Protein AF-0000000075741690 (afdb_homodimer)

Secondary structure (DSSP, 8-state):
----TTSPPPPHHHHHHHHHH--EEEEEEEETTEEEEEEEEEEEEE-GGG--HHHHHHTSS-STT-EEEEEEETT-HHHHHHTT-EEEEEEEEEEEEEE-HHHHT-SS---EEEEEEEEEEEEEEE---HHHHHHHHHHHHHHHHHHH-SS---GGGHHHHHHHGGGEEEEEEEEEEEEEEEESSTTS-HHHHHHHHHHHHTSS-HHHHHHHHHHHHHTSPP--/----TTSPPPPHHHHHHHHHH--EEEEEEEETTEEEEEEEEEEEEE-GGG--HHHHHHTSS-STT-EEEEEEETT-HHHHHHTT-EEEEEEEEEEEEEE-HHHHT-SS---EEEEEEEEEEEEEEE---HHHHHHHHHHHHHHHHHHH-SS---GGGHHHHHHHGGGEEEEEEEEEEEEEEEESSTTS-HHHHHHHHHHHHTSS-HHHHHHHHHHHHHTS----

Nearest PDB structures (foldseek):
  2ol5-assembly1_A  TM=8.969E-01  e=1.490E-17  Geobacillus stearothermophilus
  2ol5-assembly1_B  TM=8.765E-01  e=8.300E-16  Geobacillus stearothermophilus
  2fur-assembly1_B  TM=7.496E-01  e=6.141E-08  Thermoplasma acidophilum
  3fkh-assembly3_F  TM=7.101E-01  e=4.313E-03  Corynebacterium glutamicum ATCC 13032
  8g8v-assembly1_A  TM=1.474E-01  e=1.077E+00  Burkholderia pseudomallei

Foldseek 3Di:
DDDDPPQDDDQQLVVLVLCLVFQQKWKWDDDPPDIDIDGWGKHFDAFAPRHHPVCCRVVVGDNANTKIKIKDFCPPPVLVVCQVKDKIKIKGWAFKDKDDCVLQVDPPDDIDMFTKMKIFIFIKHWDPDLVVLLVVVVVSVVSCCVVPNDPDDCVVCSVVSSVCSVRMTMMMTRTHDMDIDGRQVLVDDPVSSLSQLVVLCPDPDPSSVVSSVVSCVRRPDDDD/DDDDPPQDDDQQLVVLVLCLVFQQKWKWDDDPPDIDIDGWGKHFDAFAPRHHPVCCRVVVGDNANTKIKIKDFCPPPVLVVCQVKDKIKIKGWAFKDKDDCVLQVDPPDDIDMFTKMKIFIFIKHWDPDLVVLLVVVVVSVVSCCVVPNDPDDCVVCSVVSSVCSVRMTMMMTRTHDMDIDGRQVLVDDPVSSVSQLVVLCPDPDPSSVVNSVVSCVRRDPDDD

Structure (mmCIF, N/CA/C/O backbone):
data_AF-0000000075741690-model_v1
#
loop_
_entity.id
_entity.type
_entity.pdbx_description
1 polymer 'Transcriptional regulatory protein'
#
loop_
_atom_site.group_PDB
_atom_site.id
_atom_site.type_symbol
_atom_site.label_atom_id
_atom_site.label_alt_id
_atom_site.label_comp_id
_atom_site.label_asym_id
_atom_site.label_entity_id
_atom_site.label_seq_id
_atom_site.pdbx_PDB_ins_code
_atom_site.Cartn_x
_atom_site.Cartn_y
_atom_site.Cartn_z
_atom_site.occupancy
_atom_site.B_iso_or_equiv
_atom_site.auth_seq_id
_atom_site.auth_comp_id
_atom_site.auth_asym_id
_atom_site.auth_atom_id
_atom_site.pdbx_PDB_model_num
ATOM 1 N N . MET A 1 1 ? 11.484 -6.137 4.766 1 79.94 1 MET A N 1
ATOM 2 C CA . MET A 1 1 ? 11.758 -5.996 3.34 1 79.94 1 MET A CA 1
ATOM 3 C C . MET A 1 1 ? 13.148 -6.52 3.002 1 79.94 1 MET A C 1
ATOM 5 O O . MET A 1 1 ? 14.07 -6.406 3.811 1 79.94 1 MET A O 1
ATOM 9 N N . TYR A 1 2 ? 13.25 -7.293 1.967 1 75.88 2 TYR A N 1
ATOM 10 C CA . TYR A 1 2 ? 14.531 -7.84 1.535 1 75.88 2 TYR A CA 1
ATOM 11 C C . TYR A 1 2 ? 15.234 -6.883 0.577 1 75.88 2 TYR A C 1
ATOM 13 O O . TYR A 1 2 ? 14.781 -6.68 -0.55 1 75.88 2 TYR A O 1
ATOM 21 N N . GLU A 1 3 ? 16.25 -6.219 1.175 1 68.69 3 GLU A N 1
ATOM 22 C CA . GLU A 1 3 ? 17.047 -5.348 0.32 1 68.69 3 GLU A CA 1
ATOM 23 C C . GLU A 1 3 ? 18.156 -6.133 -0.375 1 68.69 3 GLU A C 1
ATOM 25 O O . GLU A 1 3 ? 19.031 -6.703 0.284 1 68.69 3 GLU A O 1
ATOM 30 N N . ARG A 1 4 ? 18.016 -6.383 -1.652 1 64.5 4 ARG A N 1
ATOM 31 C CA . ARG A 1 4 ? 19 -7.164 -2.396 1 64.5 4 ARG A CA 1
ATOM 32 C C . ARG A 1 4 ? 20.312 -6.402 -2.523 1 64.5 4 ARG A C 1
ATOM 34 O O . ARG A 1 4 ? 20.312 -5.184 -2.705 1 64.5 4 ARG A O 1
ATOM 41 N N . PRO A 1 5 ? 21.312 -7.215 -2.381 1 63.66 5 PRO A N 1
ATOM 42 C CA . PRO A 1 5 ? 22.609 -6.59 -2.68 1 63.66 5 PRO A CA 1
ATOM 43 C C . PRO A 1 5 ? 22.688 -6.055 -4.109 1 63.66 5 PRO A C 1
ATOM 45 O O . PRO A 1 5 ? 22.125 -6.656 -5.027 1 63.66 5 PRO A O 1
ATOM 48 N N . GLY A 1 6 ? 23.094 -4.785 -4.332 1 60.81 6 GLY A N 1
ATOM 49 C CA . GLY A 1 6 ? 23.25 -4.227 -5.664 1 60.81 6 GLY A CA 1
ATOM 50 C C . GLY A 1 6 ? 22.328 -3.057 -5.93 1 60.81 6 GLY A C 1
ATOM 51 O O . GLY A 1 6 ? 22.531 -2.291 -6.875 1 60.81 6 GLY A O 1
ATOM 52 N N . TYR A 1 7 ? 21.188 -3.297 -5.219 1 62.53 7 TYR A N 1
ATOM 53 C CA . TYR A 1 7 ? 20.328 -2.145 -5.445 1 62.53 7 TYR A CA 1
ATOM 54 C C . TYR A 1 7 ? 20.922 -0.889 -4.816 1 62.53 7 TYR A C 1
ATOM 56 O O . TYR A 1 7 ? 21.531 -0.953 -3.748 1 62.53 7 TYR A O 1
ATOM 64 N N . SER A 1 8 ? 21.125 0.106 -5.586 1 57.56 8 SER A N 1
ATOM 65 C CA . SER A 1 8 ? 21.734 1.361 -5.18 1 57.56 8 SER A CA 1
ATOM 66 C C . SER A 1 8 ? 21.062 1.933 -3.936 1 57.56 8 SER A C 1
ATOM 68 O O . SER A 1 8 ? 19.875 1.732 -3.723 1 57.56 8 SER A O 1
ATOM 70 N N . ALA A 1 9 ? 21.953 2.475 -3.211 1 64.81 9 ALA A N 1
ATOM 71 C CA . ALA A 1 9 ? 21.484 3.266 -2.074 1 64.81 9 ALA A CA 1
ATOM 72 C C . ALA A 1 9 ? 20.562 4.391 -2.529 1 64.81 9 ALA A C 1
ATOM 74 O O . ALA A 1 9 ? 20.859 5.098 -3.492 1 64.81 9 ALA A O 1
ATOM 75 N N . ILE A 1 10 ? 19.453 4.484 -2.01 1 81.06 10 ILE A N 1
ATOM 76 C CA . ILE A 1 10 ? 18.516 5.539 -2.359 1 81.06 10 ILE A CA 1
ATOM 77 C C . ILE A 1 10 ? 18.781 6.777 -1.506 1 81.06 10 ILE A C 1
ATOM 79 O O . ILE A 1 10 ? 18.906 6.68 -0.281 1 81.06 10 ILE A O 1
ATOM 83 N N . GLU A 1 11 ? 19.062 7.871 -2.209 1 87.75 11 GLU A N 1
ATOM 84 C CA . GLU A 1 11 ? 19.328 9.133 -1.528 1 87.75 11 GLU A CA 1
ATOM 85 C C . GLU A 1 11 ? 18.141 9.562 -0.665 1 87.75 11 GLU A C 1
ATOM 87 O O . GLU A 1 11 ? 17 9.305 -1.016 1 87.75 11 GLU A O 1
ATOM 92 N N . PRO A 1 12 ? 18.484 10.234 0.428 1 93.25 12 PRO A N 1
ATOM 93 C CA . PRO A 1 12 ? 17.422 10.695 1.319 1 93.25 12 PRO A CA 1
ATOM 94 C C . PRO A 1 12 ? 16.359 11.531 0.595 1 93.25 12 PRO A C 1
ATOM 96 O O . PRO A 1 12 ? 15.172 11.453 0.918 1 93.25 12 PRO A O 1
ATOM 99 N N . ALA A 1 13 ? 16.812 12.305 -0.359 1 93.88 13 ALA A N 1
ATOM 100 C CA . ALA A 1 13 ? 15.867 13.133 -1.109 1 93.88 13 ALA A CA 1
ATOM 101 C C . ALA A 1 13 ? 14.789 12.273 -1.766 1 93.88 13 ALA A C 1
ATOM 103 O O . ALA A 1 13 ? 13.617 12.633 -1.773 1 93.88 13 ALA A O 1
ATOM 104 N N . ALA A 1 14 ? 15.203 11.117 -2.32 1 93 14 ALA A N 1
ATOM 105 C CA . ALA A 1 14 ? 14.258 10.219 -2.98 1 93 14 ALA A CA 1
ATOM 106 C C . ALA A 1 14 ? 13.297 9.602 -1.973 1 93 14 ALA A C 1
ATOM 108 O O . ALA A 1 14 ? 12.125 9.383 -2.281 1 93 14 ALA A O 1
ATOM 109 N N . VAL A 1 15 ? 13.812 9.328 -0.82 1 95.12 15 VAL A N 1
ATOM 110 C CA . VAL A 1 15 ? 12.977 8.797 0.249 1 95.12 15 VAL A CA 1
ATOM 111 C C . VAL A 1 15 ? 11.906 9.828 0.624 1 95.12 15 VAL A C 1
ATOM 113 O O . VAL A 1 15 ? 10.711 9.508 0.656 1 95.12 15 VAL A O 1
ATOM 116 N N . LEU A 1 16 ? 12.312 11.031 0.851 1 96.62 16 LEU A N 1
ATOM 117 C CA . LEU A 1 16 ? 11.391 12.094 1.252 1 96.62 16 LEU A CA 1
ATOM 118 C C . LEU A 1 16 ? 10.391 12.391 0.141 1 96.62 16 LEU A C 1
ATOM 120 O O . LEU A 1 16 ? 9.219 12.672 0.413 1 96.62 16 LEU A O 1
ATOM 124 N N . ASP A 1 17 ? 10.875 12.336 -1.089 1 95.31 17 ASP A N 1
ATOM 125 C CA . ASP A 1 17 ? 9.969 12.523 -2.221 1 95.31 17 ASP A CA 1
ATOM 126 C C . ASP A 1 17 ? 8.867 11.469 -2.232 1 95.31 17 ASP A C 1
ATOM 128 O O . ASP A 1 17 ? 7.703 11.781 -2.471 1 95.31 17 ASP A O 1
ATOM 132 N N . LEU A 1 18 ? 9.266 10.234 -1.993 1 95.69 18 LEU A N 1
ATOM 133 C CA . LEU A 1 18 ? 8.289 9.148 -1.991 1 95.69 18 LEU A CA 1
ATOM 134 C C . LEU A 1 18 ? 7.273 9.336 -0.865 1 95.69 18 LEU A C 1
ATOM 136 O O . LEU A 1 18 ? 6.07 9.164 -1.073 1 95.69 18 LEU A O 1
ATOM 140 N N . LEU A 1 19 ? 7.727 9.703 0.313 1 96.62 19 LEU A N 1
ATOM 141 C CA . LEU A 1 19 ? 6.836 9.953 1.441 1 96.62 19 LEU A CA 1
ATOM 142 C C . LEU A 1 19 ? 5.832 11.047 1.112 1 96.62 19 LEU A C 1
ATOM 144 O O . LEU A 1 19 ? 4.633 10.898 1.373 1 96.62 19 LEU A O 1
ATOM 148 N N . THR A 1 20 ? 6.336 12.109 0.572 1 95.69 20 THR A N 1
ATOM 149 C CA . THR A 1 20 ? 5.52 13.281 0.29 1 95.69 20 THR A CA 1
ATOM 150 C C . THR A 1 20 ? 4.484 12.977 -0.791 1 95.69 20 THR A C 1
ATOM 152 O O . THR A 1 20 ? 3.355 13.469 -0.732 1 95.69 20 THR A O 1
ATOM 155 N N . ALA A 1 21 ? 4.887 12.172 -1.725 1 95.06 21 ALA A N 1
ATOM 156 C CA . ALA A 1 21 ? 4.008 11.844 -2.844 1 95.06 21 ALA A CA 1
ATOM 157 C C . ALA A 1 21 ? 2.996 10.773 -2.453 1 95.06 21 ALA A C 1
ATOM 159 O O . ALA A 1 21 ? 1.984 10.586 -3.133 1 95.06 21 ALA A O 1
ATOM 160 N N . ASN A 1 22 ? 3.266 10.023 -1.462 1 96.69 22 ASN A N 1
ATOM 161 C CA . ASN A 1 22 ? 2.416 8.922 -1.007 1 96.69 22 ASN A CA 1
ATOM 162 C C . ASN A 1 22 ? 2.168 8.992 0.497 1 96.69 22 ASN A C 1
ATOM 164 O O . ASN A 1 22 ? 2.564 8.094 1.238 1 96.69 22 ASN A O 1
ATOM 168 N N . PRO A 1 23 ? 1.434 9.977 0.938 1 97.69 23 PRO A N 1
ATOM 169 C CA . PRO A 1 23 ? 1.357 10.273 2.371 1 97.69 23 PRO A CA 1
ATOM 170 C C . PRO A 1 23 ? 0.407 9.344 3.117 1 97.69 23 PRO A C 1
ATOM 172 O O . PRO A 1 23 ? 0.384 9.336 4.352 1 97.69 23 PRO A O 1
ATOM 175 N N . LEU A 1 24 ? -0.482 8.648 2.408 1 97.69 24 LEU A N 1
ATOM 176 C CA . LEU A 1 24 ? -1.353 7.676 3.066 1 97.69 24 LEU A CA 1
ATOM 177 C C . LEU A 1 24 ? -0.581 6.414 3.434 1 97.69 24 LEU A C 1
ATOM 179 O O . LEU A 1 24 ? -0.674 5.398 2.74 1 97.69 24 LEU A O 1
ATOM 183 N N . GLY A 1 25 ? 0.104 6.422 4.531 1 98.12 25 GLY A N 1
ATOM 184 C CA . GLY A 1 25 ? 0.909 5.293 4.973 1 98.12 25 GLY A CA 1
ATOM 185 C C . GLY A 1 25 ? 0.095 4.211 5.652 1 98.12 25 GLY A C 1
ATOM 186 O O . GLY A 1 25 ? -1.026 4.461 6.102 1 98.12 25 GLY A O 1
ATOM 187 N N . LEU A 1 26 ? 0.609 3.025 5.676 1 98.5 26 LEU A N 1
ATOM 188 C CA . LEU A 1 26 ? 0.068 1.956 6.508 1 98.5 26 LEU A CA 1
ATOM 189 C C . LEU A 1 26 ? 0.808 1.877 7.84 1 98.5 26 LEU A C 1
ATOM 191 O O . LEU A 1 26 ? 1.975 1.48 7.883 1 98.5 26 LEU A O 1
ATOM 195 N N . VAL A 1 27 ? 0.136 2.25 8.883 1 98.5 27 VAL A N 1
ATOM 196 C CA . VAL A 1 27 ? 0.696 2.266 10.234 1 98.5 27 VAL A CA 1
ATOM 197 C C . VAL A 1 27 ? 0.463 0.914 10.906 1 98.5 27 VAL A C 1
ATOM 199 O O . VAL A 1 27 ? -0.679 0.539 11.18 1 98.5 27 VAL A O 1
ATOM 202 N N . VAL A 1 28 ? 1.557 0.247 11.219 1 97.88 28 VAL A N 1
ATOM 203 C CA . VAL A 1 28 ? 1.473 -1.104 11.758 1 97.88 28 VAL A CA 1
ATOM 204 C C . VAL A 1 28 ? 1.974 -1.113 13.203 1 97.88 28 VAL A C 1
ATOM 206 O O . VAL A 1 28 ? 3.07 -0.628 13.484 1 97.88 28 VAL A O 1
ATOM 209 N N . THR A 1 29 ? 1.176 -1.565 14.078 1 96.44 29 THR A N 1
ATOM 210 C CA . THR A 1 29 ? 1.544 -1.812 15.469 1 96.44 29 THR A CA 1
ATOM 211 C C . THR A 1 29 ? 1.188 -3.238 15.883 1 96.44 29 THR A C 1
ATOM 213 O O . THR A 1 29 ? 0.748 -4.035 15.047 1 96.44 29 THR A O 1
ATOM 216 N N . ILE A 1 30 ? 1.554 -3.555 17.156 1 93.94 30 ILE A N 1
ATOM 217 C CA . ILE A 1 30 ? 1.325 -4.914 17.625 1 93.94 30 ILE A CA 1
ATOM 218 C C . ILE A 1 30 ? 0.439 -4.887 18.875 1 93.94 30 ILE A C 1
ATOM 220 O O . ILE A 1 30 ? 0.626 -4.047 19.75 1 93.94 30 ILE A O 1
ATOM 224 N N . ASP A 1 31 ? -0.516 -5.629 18.891 1 89.69 31 ASP A N 1
ATOM 225 C CA . ASP A 1 31 ? -1.313 -5.949 20.078 1 89.69 31 ASP A CA 1
ATOM 226 C C . ASP A 1 31 ? -1.132 -7.41 20.484 1 89.69 31 ASP A C 1
ATOM 228 O O . ASP A 1 31 ? -1.8 -8.297 19.938 1 89.69 31 ASP A O 1
ATOM 232 N N . GLY A 1 32 ? -0.285 -7.648 21.5 1 86.81 32 GLY A N 1
ATOM 233 C CA . GLY A 1 32 ? 0.097 -9.023 21.781 1 86.81 32 GLY A CA 1
ATOM 234 C C . GLY A 1 32 ? 0.797 -9.695 20.609 1 86.81 32 GLY A C 1
ATOM 235 O O . GLY A 1 32 ? 1.855 -9.242 20.172 1 86.81 32 GLY A O 1
ATOM 236 N N . ALA A 1 33 ? 0.193 -10.734 20.047 1 83.56 33 ALA A N 1
ATOM 237 C CA . ALA A 1 33 ? 0.782 -11.453 18.922 1 83.56 33 ALA A CA 1
ATOM 238 C C . ALA A 1 33 ? 0.046 -11.133 17.625 1 83.56 33 ALA A C 1
ATOM 240 O O . ALA A 1 33 ? 0.194 -11.844 16.625 1 83.56 33 ALA A O 1
ATOM 241 N N . ARG A 1 34 ? -0.641 -10.008 17.641 1 88.69 34 ARG A N 1
ATOM 242 C CA . ARG A 1 34 ? -1.449 -9.68 16.469 1 88.69 34 ARG A CA 1
ATOM 243 C C . ARG A 1 34 ? -1.022 -8.344 15.867 1 88.69 34 ARG A C 1
ATOM 245 O O . ARG A 1 34 ? -1.064 -7.312 16.547 1 88.69 34 ARG A O 1
ATOM 252 N N . PRO A 1 35 ? -0.668 -8.414 14.648 1 93.75 35 PRO A N 1
ATOM 253 C CA . PRO A 1 35 ? -0.434 -7.133 13.977 1 93.75 35 PRO A CA 1
ATOM 254 C C . PRO A 1 35 ? -1.725 -6.363 13.711 1 93.75 35 PRO A C 1
ATOM 256 O O . PRO A 1 35 ? -2.746 -6.961 13.359 1 93.75 35 PRO A O 1
ATOM 259 N N . LEU A 1 36 ? -1.733 -5.109 14 1 94.69 36 LEU A N 1
ATOM 260 C CA . LEU A 1 36 ? -2.787 -4.176 13.625 1 94.69 36 LEU A CA 1
ATOM 261 C C . LEU A 1 36 ? -2.273 -3.156 12.609 1 94.69 36 LEU A C 1
ATOM 263 O O . LEU A 1 36 ? -1.112 -2.748 12.672 1 94.69 36 LEU A O 1
ATOM 267 N N . ALA A 1 37 ? -3.146 -2.777 11.703 1 97.44 37 ALA A N 1
ATOM 268 C CA . ALA A 1 37 ? -2.709 -1.835 10.672 1 97.44 37 ALA A CA 1
ATOM 269 C C . ALA A 1 37 ? -3.838 -0.884 10.289 1 97.44 37 ALA A C 1
ATOM 271 O O . ALA A 1 37 ? -4.996 -1.295 10.18 1 97.44 37 ALA A O 1
ATOM 272 N N . THR A 1 38 ? -3.488 0.36 10.102 1 97.38 38 THR A N 1
ATOM 273 C CA . THR A 1 38 ? -4.426 1.392 9.672 1 97.38 38 THR A CA 1
ATOM 274 C C . THR A 1 38 ? -3.781 2.318 8.648 1 97.38 38 THR A C 1
ATOM 276 O O . THR A 1 38 ? -2.637 2.744 8.82 1 97.38 38 THR A O 1
ATOM 279 N N . HIS A 1 39 ? -4.508 2.523 7.527 1 97.5 39 HIS A N 1
ATOM 280 C CA . HIS A 1 39 ? -4.074 3.555 6.594 1 97.5 39 HIS A CA 1
ATOM 281 C C . HIS A 1 39 ? -4.359 4.949 7.137 1 97.5 39 HIS A C 1
ATOM 283 O O . HIS A 1 39 ? -5.504 5.266 7.473 1 97.5 39 HIS A O 1
ATOM 289 N N . ALA A 1 40 ? -3.375 5.793 7.273 1 97.56 40 ALA A N 1
ATOM 290 C CA . ALA A 1 40 ? -3.496 7.145 7.816 1 97.56 40 ALA A CA 1
ATOM 291 C C . ALA A 1 40 ? -2.477 8.086 7.18 1 97.56 40 ALA A C 1
ATOM 293 O O . ALA A 1 40 ? -1.427 7.645 6.707 1 97.56 40 ALA A O 1
ATOM 294 N N . PRO A 1 41 ? -2.797 9.352 7.105 1 98.12 41 PRO A N 1
ATOM 295 C CA . PRO A 1 41 ? -1.771 10.297 6.652 1 98.12 41 PRO A CA 1
ATOM 296 C C . PRO A 1 41 ? -0.589 10.391 7.617 1 98.12 41 PRO A C 1
ATOM 298 O O . PRO A 1 41 ? -0.784 10.578 8.82 1 98.12 41 PRO A O 1
ATOM 301 N N . VAL A 1 42 ? 0.56 10.227 7.137 1 98.75 42 VAL A N 1
ATOM 302 C CA . VAL A 1 42 ? 1.806 10.375 7.883 1 98.75 42 VAL A CA 1
ATOM 303 C C . VAL A 1 42 ? 2.775 11.258 7.102 1 98.75 42 VAL A C 1
ATOM 305 O O . VAL A 1 42 ? 3.072 10.984 5.938 1 98.75 42 VAL A O 1
ATOM 308 N N . LEU A 1 43 ? 3.246 12.281 7.727 1 98.62 43 LEU A N 1
ATOM 309 C CA . LEU A 1 43 ? 4.059 13.297 7.055 1 98.62 43 LEU A CA 1
ATOM 310 C C . LEU A 1 43 ? 5.391 13.484 7.773 1 98.62 43 LEU A C 1
ATOM 312 O O . LEU A 1 43 ? 5.477 13.297 8.992 1 98.62 43 LEU A O 1
ATOM 316 N N . PHE A 1 44 ? 6.387 13.797 7.012 1 98.56 44 PHE A N 1
ATOM 317 C CA . PHE A 1 44 ? 7.645 14.234 7.605 1 98.56 44 PHE A CA 1
ATOM 318 C C . PHE A 1 44 ? 7.457 15.539 8.367 1 98.56 44 PHE A C 1
ATOM 320 O O . PHE A 1 44 ? 6.848 16.484 7.852 1 98.56 44 PHE A O 1
ATOM 327 N N . SER A 1 45 ? 7.945 15.594 9.586 1 98 45 SER A N 1
ATOM 328 C CA . SER A 1 45 ? 7.781 16.797 10.391 1 98 45 SER A CA 1
ATOM 329 C C . SER A 1 45 ? 9.078 17.609 10.445 1 98 45 SER A C 1
ATOM 331 O O . SER A 1 45 ? 9.109 18.766 10.016 1 98 45 SER A O 1
ATOM 333 N N . GLN A 1 46 ? 10.094 17 10.953 1 97.88 46 GLN A N 1
ATOM 334 C CA . GLN A 1 46 ? 11.391 17.656 11.094 1 97.88 46 GLN A CA 1
ATOM 335 C C . GLN A 1 46 ? 12.523 16.641 11.195 1 97.88 46 GLN A C 1
ATOM 337 O O . GLN A 1 46 ? 12.281 15.469 11.516 1 97.88 46 GLN A O 1
ATOM 342 N N . GLY A 1 47 ? 13.703 17.172 10.922 1 97.5 47 GLY A N 1
ATOM 343 C CA . GLY A 1 47 ? 14.883 16.344 11.133 1 97.5 47 GLY A CA 1
ATOM 344 C C . GLY A 1 47 ? 15.281 16.234 12.594 1 97.5 47 GLY A C 1
ATOM 345 O O . GLY A 1 47 ? 14.609 16.781 13.469 1 97.5 47 GLY A O 1
ATOM 346 N N . PRO A 1 48 ? 16.391 15.469 12.773 1 97.12 48 PRO A N 1
ATOM 347 C CA . PRO A 1 48 ? 16.859 15.352 14.156 1 97.12 48 PRO A CA 1
ATOM 348 C C . PRO A 1 48 ? 17.109 16.703 14.805 1 97.12 48 PRO A C 1
ATOM 350 O O . PRO A 1 48 ? 17.688 17.609 14.18 1 97.12 48 PRO A O 1
ATOM 353 N N . ASN A 1 49 ? 16.594 16.859 16.031 1 95.5 49 ASN A N 1
ATOM 354 C CA . ASN A 1 49 ? 16.781 18.078 16.828 1 95.5 49 ASN A CA 1
ATOM 355 C C . ASN A 1 49 ? 16.25 19.312 16.094 1 95.5 49 ASN A C 1
ATOM 357 O O . ASN A 1 49 ? 16.859 20.375 16.156 1 95.5 49 ASN A O 1
ATOM 361 N N . GLY A 1 50 ? 15.336 19.141 15.289 1 96.12 50 GLY A N 1
ATOM 362 C CA . GLY A 1 50 ? 14.633 20.266 14.695 1 96.12 50 GLY A CA 1
ATOM 363 C C . GLY A 1 50 ? 15.219 20.719 13.375 1 96.12 50 GLY A C 1
ATOM 364 O O . GLY A 1 50 ? 14.859 21.766 12.844 1 96.12 50 GLY A O 1
ATOM 365 N N . VAL A 1 51 ? 16.078 19.938 12.812 1 96.19 51 VAL A N 1
ATOM 366 C CA . VAL A 1 51 ? 16.734 20.234 11.539 1 96.19 51 VAL A CA 1
ATOM 367 C C . VAL A 1 51 ? 15.688 20.312 10.43 1 96.19 51 VAL A C 1
ATOM 369 O O . VAL A 1 51 ? 14.734 19.531 10.406 1 96.19 51 VAL A O 1
ATOM 372 N N . ALA A 1 52 ? 15.984 21.25 9.5 1 96.88 52 ALA A N 1
ATOM 373 C CA . ALA A 1 52 ? 15.047 21.469 8.398 1 96.88 52 ALA A CA 1
ATOM 374 C C . ALA A 1 52 ? 15.016 20.266 7.453 1 96.88 52 ALA A C 1
ATOM 376 O O . ALA A 1 52 ? 16.031 19.609 7.25 1 96.88 52 ALA A O 1
ATOM 377 N N . GLN A 1 53 ? 13.859 20.062 6.832 1 96.56 53 GLN A N 1
ATOM 378 C CA . GLN A 1 53 ? 13.672 18.969 5.883 1 96.56 53 GLN A CA 1
ATOM 379 C C . GLN A 1 53 ? 14.695 19.031 4.754 1 96.56 53 GLN A C 1
ATOM 381 O O . GLN A 1 53 ? 15.172 18 4.273 1 96.56 53 GLN A O 1
ATOM 386 N N . ALA A 1 54 ? 14.984 20.234 4.328 1 96.56 54 ALA A N 1
ATOM 387 C CA . ALA A 1 54 ? 15.914 20.438 3.221 1 96.56 54 ALA A CA 1
ATOM 388 C C . ALA A 1 54 ? 17.297 19.875 3.551 1 96.56 54 ALA A C 1
ATOM 390 O O . ALA A 1 54 ? 17.969 19.344 2.676 1 96.56 54 ALA A O 1
ATOM 391 N N . GLU A 1 55 ? 17.719 19.969 4.766 1 97.25 55 GLU A N 1
ATOM 392 C CA . GLU A 1 55 ? 19.016 19.453 5.191 1 97.25 55 GLU A CA 1
ATOM 393 C C . GLU A 1 55 ? 19.016 17.922 5.227 1 97.25 55 GLU A C 1
ATOM 395 O O . GLU A 1 55 ? 20.031 17.297 4.945 1 97.25 55 GLU A O 1
ATOM 400 N N . VAL A 1 56 ? 17.922 17.391 5.578 1 97.38 56 VAL A N 1
ATOM 401 C CA . VAL A 1 56 ? 17.781 15.945 5.535 1 97.38 56 VAL A CA 1
ATOM 402 C C . VAL A 1 56 ? 17.797 15.469 4.082 1 97.38 56 VAL A C 1
ATOM 404 O O . VAL A 1 56 ? 18.484 14.508 3.736 1 97.38 56 VAL A O 1
ATOM 407 N N . ALA A 1 57 ? 17.094 16.219 3.227 1 95.94 57 ALA A N 1
ATOM 408 C CA . ALA A 1 57 ? 17 15.867 1.81 1 95.94 57 ALA A CA 1
ATOM 409 C C . ALA A 1 57 ? 18.359 15.906 1.143 1 95.94 57 ALA A C 1
ATOM 411 O O . ALA A 1 57 ? 18.688 15.062 0.303 1 95.94 57 ALA A O 1
ATOM 412 N N . SER A 1 58 ? 19.234 16.812 1.568 1 96 58 SER A N 1
ATOM 413 C CA . SER A 1 58 ? 20.547 16.984 0.957 1 96 58 SER A CA 1
ATOM 414 C C . SER A 1 58 ? 21.547 15.977 1.513 1 96 58 SER A C 1
ATOM 416 O O . SER A 1 58 ? 22.656 15.82 0.98 1 96 58 SER A O 1
ATOM 418 N N . GLY A 1 59 ? 21.188 15.32 2.549 1 94.69 59 GLY A N 1
ATOM 419 C CA . GLY A 1 59 ? 22.078 14.367 3.176 1 94.69 59 GLY A CA 1
ATOM 420 C C . GLY A 1 59 ? 22.938 14.977 4.266 1 94.69 59 GLY A C 1
ATOM 421 O O . GLY A 1 59 ? 23.797 14.305 4.836 1 94.69 59 GLY A O 1
ATOM 422 N N . ASP A 1 60 ? 22.719 16.219 4.559 1 95.81 60 ASP A N 1
ATOM 423 C CA . ASP A 1 60 ? 23.484 16.922 5.578 1 95.81 60 ASP A CA 1
ATOM 424 C C . ASP A 1 60 ? 23.094 16.469 6.98 1 95.81 60 ASP A C 1
ATOM 426 O O . ASP A 1 60 ? 23.859 16.641 7.934 1 95.81 60 ASP A O 1
ATOM 430 N N . ALA A 1 61 ? 21.875 15.992 7.137 1 96.31 61 ALA A N 1
ATOM 431 C CA . ALA A 1 61 ? 21.375 15.375 8.359 1 96.31 61 ALA A CA 1
ATOM 432 C C . ALA A 1 61 ? 20.719 14.031 8.062 1 96.31 61 ALA A C 1
ATOM 434 O O . ALA A 1 61 ? 20.156 13.828 6.988 1 96.31 61 ALA A O 1
ATOM 435 N N . PRO A 1 62 ? 20.812 13.18 8.969 1 95.56 62 PRO A N 1
ATOM 436 C CA . PRO A 1 62 ? 20.281 11.844 8.719 1 95.56 62 PRO A CA 1
ATOM 437 C C . PRO A 1 62 ? 18.75 11.789 8.828 1 95.56 62 PRO A C 1
ATOM 439 O O . PRO A 1 62 ? 18.156 12.602 9.539 1 95.56 62 PRO A O 1
ATOM 442 N N . LEU A 1 63 ? 18.172 10.844 8.133 1 95.25 63 LEU A N 1
ATOM 443 C CA . LEU A 1 63 ? 16.75 10.555 8.297 1 95.25 63 LEU A CA 1
ATOM 444 C C . LEU A 1 63 ? 16.469 9.945 9.664 1 95.25 63 LEU A C 1
ATOM 446 O O . LEU A 1 63 ? 15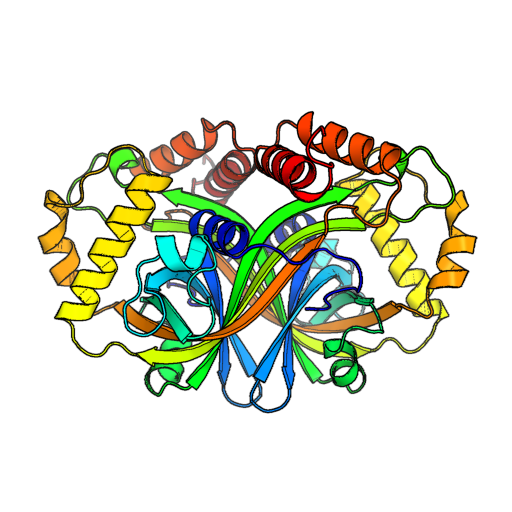.43 10.219 10.266 1 95.25 63 LEU A O 1
ATOM 450 N N . VAL A 1 64 ? 17.375 9.062 10.094 1 96.69 64 VAL A N 1
ATOM 451 C CA . VAL A 1 64 ? 17.25 8.508 11.438 1 96.69 64 VAL A CA 1
ATOM 452 C C . VAL A 1 64 ? 17.297 9.633 12.469 1 96.69 64 VAL A C 1
ATOM 454 O O . VAL A 1 64 ? 18.125 10.539 12.375 1 96.69 64 VAL A O 1
ATOM 457 N N . GLY A 1 65 ? 16.391 9.57 13.383 1 97.56 65 GLY A N 1
ATOM 458 C CA . GLY A 1 65 ? 16.281 10.625 14.375 1 97.56 65 GLY A CA 1
ATOM 459 C C . GLY A 1 65 ? 15.266 11.688 13.992 1 97.56 65 GLY A C 1
ATOM 460 O O . GLY A 1 65 ? 14.883 12.523 14.82 1 97.56 65 GLY A O 1
ATOM 461 N N . SER A 1 66 ? 14.797 11.656 12.742 1 98.19 66 SER A N 1
ATOM 462 C CA . SER A 1 66 ? 13.75 12.57 12.297 1 98.19 66 SER A CA 1
ATOM 463 C C . SER A 1 66 ? 12.406 12.227 12.93 1 98.19 66 SER A C 1
ATOM 465 O O . SER A 1 66 ? 12.266 11.18 13.555 1 98.19 66 SER A O 1
ATOM 467 N N . LEU A 1 67 ? 11.508 13.172 12.766 1 98.56 67 LEU A N 1
ATOM 468 C CA . LEU A 1 67 ? 10.164 13 13.305 1 98.56 67 LEU A CA 1
ATOM 469 C C . LEU A 1 67 ? 9.125 12.984 12.188 1 98.56 67 LEU A C 1
ATOM 471 O O . LEU A 1 67 ? 9.156 13.836 11.297 1 98.56 67 LEU A O 1
ATOM 475 N N . LEU A 1 68 ? 8.32 11.945 12.219 1 98.75 68 LEU A N 1
ATOM 476 C CA . LEU A 1 68 ? 7.094 11.914 11.43 1 98.75 68 LEU A CA 1
ATOM 477 C C . LEU A 1 68 ? 5.875 12.203 12.297 1 98.75 68 LEU A C 1
ATOM 479 O O . LEU A 1 68 ? 5.902 11.969 13.508 1 98.75 68 LEU A O 1
ATOM 483 N N . VAL A 1 69 ? 4.836 12.742 11.68 1 98.81 69 VAL A N 1
ATOM 484 C CA . VAL A 1 69 ? 3.59 13 12.391 1 98.81 69 VAL A CA 1
ATOM 485 C C . VAL A 1 69 ? 2.412 12.438 11.602 1 98.81 69 VAL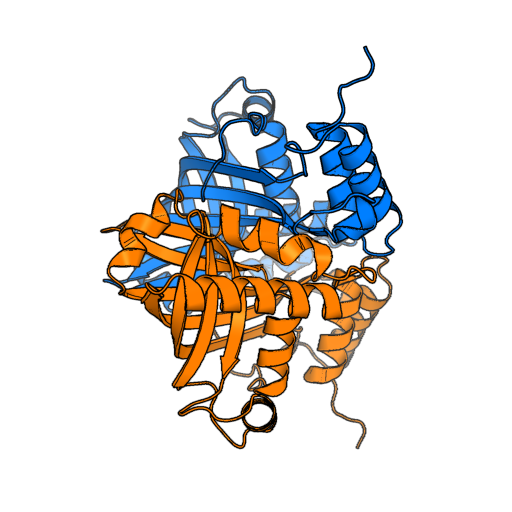 A C 1
ATOM 487 O O . VAL A 1 69 ? 2.465 12.367 10.367 1 98.81 69 VAL A O 1
ATOM 490 N N . GLY A 1 70 ? 1.421 12.039 12.305 1 98.5 70 GLY A N 1
ATOM 491 C CA . GLY A 1 70 ? 0.213 11.508 11.688 1 98.5 70 GLY A CA 1
ATOM 492 C C . GLY A 1 70 ? -0.99 11.547 12.617 1 98.5 70 GLY A C 1
ATOM 493 O O . GLY A 1 70 ? -0.894 12.023 13.75 1 98.5 70 GLY A O 1
ATOM 494 N N . HIS A 1 71 ? -2.125 11.172 12.102 1 98 71 HIS A N 1
ATOM 495 C CA . HIS A 1 71 ? -3.33 11.109 12.922 1 98 71 HIS A CA 1
ATOM 496 C C . HIS A 1 71 ? -4.332 10.109 12.359 1 98 71 HIS A C 1
ATOM 498 O O . HIS A 1 71 ? -4.234 9.719 11.188 1 98 71 HIS A O 1
ATOM 504 N N . MET A 1 72 ? -5.199 9.719 13.18 1 96.94 72 MET A N 1
ATOM 505 C CA . MET A 1 72 ? -6.297 8.82 12.836 1 96.94 72 MET A CA 1
ATOM 506 C C . MET A 1 72 ? -7.504 9.07 13.734 1 96.94 72 MET A C 1
ATOM 508 O O . MET A 1 72 ? -7.449 9.914 14.633 1 96.94 72 MET A O 1
ATOM 512 N N . ASN A 1 73 ? -8.602 8.445 13.359 1 95.25 73 ASN A N 1
ATOM 513 C CA . ASN A 1 73 ? -9.781 8.555 14.211 1 95.25 73 ASN A CA 1
ATOM 514 C C . ASN A 1 73 ? -9.516 7.996 15.609 1 95.25 73 ASN A C 1
ATOM 516 O O . ASN A 1 73 ? -8.992 6.891 15.75 1 95.25 73 ASN A O 1
ATOM 520 N N . ALA A 1 74 ? -9.945 8.758 16.594 1 95.25 74 ALA A N 1
ATOM 521 C CA . ALA A 1 74 ? -9.695 8.359 17.984 1 95.25 74 ALA A CA 1
ATOM 522 C C . ALA A 1 74 ? -10.508 7.121 18.344 1 95.25 74 ALA A C 1
ATOM 524 O O . ALA A 1 74 ? -10.18 6.414 19.297 1 95.25 74 ALA A O 1
ATOM 525 N N . ASP A 1 75 ? -11.562 6.84 17.609 1 93.5 75 ASP A N 1
ATOM 526 C CA . ASP A 1 75 ? -12.398 5.676 17.875 1 93.5 75 ASP A CA 1
ATOM 527 C C . ASP A 1 75 ? -11.797 4.414 17.266 1 93.5 75 ASP A C 1
ATOM 529 O O . ASP A 1 75 ? -12.289 3.309 17.484 1 93.5 75 ASP A O 1
ATOM 533 N N . ASN A 1 76 ? -10.75 4.582 16.5 1 94.19 76 ASN A N 1
ATOM 534 C CA . ASN A 1 76 ? -10.047 3.434 15.93 1 94.19 76 ASN A CA 1
ATOM 535 C C . ASN A 1 76 ? -9.523 2.508 17.016 1 94.19 76 ASN A C 1
ATOM 537 O O . ASN A 1 76 ? -8.773 2.941 17.906 1 94.19 76 ASN A O 1
ATOM 541 N N . PRO A 1 77 ? -9.906 1.266 16.984 1 92.62 77 PRO A N 1
ATOM 542 C CA . PRO A 1 77 ? -9.43 0.336 18.016 1 92.62 77 PRO A CA 1
ATOM 543 C C . PRO A 1 77 ? -7.91 0.301 18.109 1 92.62 77 PRO A C 1
ATOM 545 O O . PRO A 1 77 ? -7.367 0.099 19.203 1 92.62 77 PRO A O 1
ATOM 548 N N . GLN A 1 78 ? -7.215 0.45 17.078 1 95.44 78 GLN A N 1
ATOM 549 C CA . GLN A 1 78 ? -5.758 0.47 17.094 1 95.44 78 GLN A CA 1
ATOM 550 C C . GLN A 1 78 ? -5.238 1.627 17.953 1 95.44 78 GLN A C 1
ATOM 552 O O . GLN A 1 78 ? -4.191 1.512 18.594 1 95.44 78 GLN A O 1
ATOM 557 N N . TRP A 1 79 ? -5.934 2.73 17.938 1 95.81 79 TRP A N 1
ATOM 558 C CA . TRP A 1 79 ? -5.527 3.922 18.672 1 95.81 79 TRP A CA 1
ATOM 559 C C . TRP A 1 79 ? -5.465 3.643 20.172 1 95.81 79 TRP A C 1
ATOM 561 O O . TRP A 1 79 ? -4.598 4.172 20.875 1 95.81 79 TRP A O 1
ATOM 571 N N . ARG A 1 80 ? -6.344 2.84 20.609 1 92.75 80 ARG A N 1
ATOM 572 C CA . ARG A 1 80 ? -6.367 2.516 22.031 1 92.75 80 ARG A CA 1
ATOM 573 C C . ARG A 1 80 ? -5.004 2.014 22.5 1 92.75 80 ARG A C 1
ATOM 575 O O . ARG A 1 80 ? -4.516 2.426 23.562 1 92.75 80 ARG A O 1
ATOM 582 N N . GLY A 1 81 ? -4.422 1.136 21.734 1 92.88 81 GLY A N 1
ATOM 583 C CA . GLY A 1 81 ? -3.094 0.643 22.062 1 92.88 81 GLY A CA 1
ATOM 584 C C . GLY A 1 81 ? -2.004 1.678 21.859 1 92.88 81 GLY A C 1
ATOM 585 O O . GLY A 1 81 ? -1.011 1.693 22.594 1 92.88 81 GLY A O 1
ATOM 586 N N . MET A 1 82 ? -2.197 2.527 20.922 1 95.31 82 MET A N 1
ATOM 587 C CA . MET A 1 82 ? -1.195 3.521 20.547 1 95.31 82 MET A CA 1
ATOM 588 C C . MET A 1 82 ? -1.09 4.617 21.594 1 95.31 82 MET A C 1
ATOM 590 O O . MET A 1 82 ? -0.088 5.332 21.656 1 95.31 82 MET A O 1
ATOM 594 N N . GLN A 1 83 ? -2.098 4.781 22.406 1 95.25 83 GLN A N 1
ATOM 595 C CA . GLN A 1 83 ? -2.109 5.805 23.438 1 95.25 83 GLN A CA 1
ATOM 596 C C . GLN A 1 83 ? -1.001 5.566 24.469 1 95.25 83 GLN A C 1
ATOM 598 O O . GLN A 1 83 ? -0.587 6.488 25.172 1 95.25 83 GLN A O 1
ATOM 603 N N . LYS A 1 84 ? -0.517 4.379 24.547 1 94.06 84 LYS A N 1
ATOM 604 C CA . LYS A 1 84 ? 0.55 4.035 25.484 1 94.06 84 LYS A CA 1
ATOM 605 C C . LYS A 1 84 ? 1.922 4.195 24.844 1 94.06 84 LYS A C 1
ATOM 607 O O . LYS A 1 84 ? 2.949 4.023 25.5 1 94.06 84 LYS A O 1
ATOM 612 N N . GLY A 1 85 ? 1.945 4.543 23.672 1 94.94 85 GLY A N 1
ATOM 613 C CA . GLY A 1 85 ? 3.193 4.562 22.922 1 94.94 85 GLY A CA 1
ATOM 614 C C . GLY A 1 85 ? 3.691 3.178 22.562 1 94.94 85 GLY A C 1
ATOM 615 O O . GLY A 1 85 ? 2.986 2.188 22.766 1 94.94 85 GLY A O 1
ATOM 616 N N . GLY A 1 86 ? 4.812 3.164 21.828 1 94.12 86 GLY A N 1
ATOM 617 C CA . GLY A 1 86 ? 5.414 1.881 21.5 1 94.12 86 GLY A CA 1
ATOM 618 C C . GLY A 1 86 ? 6.02 1.838 20.109 1 94.12 86 GLY A C 1
ATOM 619 O O . GLY A 1 86 ? 6.117 2.867 19.438 1 94.12 86 GLY A O 1
ATOM 620 N N . ARG A 1 87 ? 6.473 0.646 19.766 1 95.81 87 ARG A N 1
ATOM 621 C CA . ARG A 1 87 ? 7.117 0.434 18.484 1 95.81 87 ARG A CA 1
ATOM 622 C C . ARG A 1 87 ? 6.102 0.467 17.344 1 95.81 87 ARG A C 1
ATOM 624 O O . ARG A 1 87 ? 4.965 0.021 17.516 1 95.81 87 ARG A O 1
ATOM 631 N N . VAL A 1 88 ? 6.562 0.966 16.219 1 97.5 88 VAL A N 1
ATOM 632 C CA . VAL A 1 88 ? 5.684 1.104 15.062 1 97.5 88 VAL A CA 1
ATOM 633 C C . VAL A 1 88 ? 6.48 0.873 13.781 1 97.5 88 VAL A C 1
ATOM 635 O O . VAL A 1 88 ? 7.688 1.104 13.742 1 97.5 88 VAL A O 1
ATOM 638 N N . LEU A 1 89 ? 5.844 0.33 12.781 1 98.19 89 LEU A N 1
ATOM 639 C CA . LEU A 1 89 ? 6.312 0.283 11.398 1 98.19 89 LEU A CA 1
ATOM 640 C C . LEU A 1 89 ? 5.34 1.002 10.477 1 98.19 89 LEU A C 1
ATOM 642 O O . LEU A 1 89 ? 4.137 0.73 10.5 1 98.19 89 LEU A O 1
ATOM 646 N N . VAL A 1 90 ? 5.824 1.951 9.727 1 98.56 90 VAL A N 1
ATOM 647 C CA . VAL A 1 90 ? 4.996 2.602 8.719 1 98.56 90 VAL A CA 1
ATOM 648 C C . VAL A 1 90 ? 5.512 2.246 7.324 1 98.56 90 VAL A C 1
ATOM 650 O O . VAL A 1 90 ? 6.699 2.426 7.027 1 98.56 90 VAL A O 1
ATOM 653 N N . ALA A 1 91 ? 4.637 1.751 6.504 1 98.38 91 ALA A N 1
ATOM 654 C CA . ALA A 1 91 ? 4.988 1.416 5.125 1 98.38 91 ALA A CA 1
ATOM 655 C C . ALA A 1 91 ? 4.367 2.406 4.145 1 98.38 91 ALA A C 1
ATOM 657 O O . ALA A 1 91 ? 3.166 2.682 4.207 1 98.38 91 ALA A O 1
ATOM 658 N N . PHE A 1 92 ? 5.211 2.979 3.312 1 97.88 92 PHE A N 1
ATOM 659 C CA . PHE A 1 92 ? 4.793 3.818 2.195 1 97.88 92 PHE A CA 1
ATOM 660 C C . PHE A 1 92 ? 5.066 3.127 0.866 1 97.88 92 PHE A C 1
ATOM 662 O O . PHE A 1 92 ? 6.188 2.676 0.615 1 97.88 92 PHE A O 1
ATOM 669 N N . GLN A 1 93 ? 4.031 3.018 0.077 1 96.44 93 GLN A N 1
ATOM 670 C CA . GLN A 1 93 ? 4.203 2.389 -1.229 1 96.44 93 GLN A CA 1
ATOM 671 C C . GLN A 1 93 ? 4.047 3.404 -2.355 1 96.44 93 GLN A C 1
ATOM 673 O O . GLN A 1 93 ? 3.107 4.203 -2.352 1 96.44 93 GLN A O 1
ATOM 678 N N . GLY A 1 94 ? 5.004 3.422 -3.238 1 95.12 94 GLY A N 1
ATOM 679 C CA . GLY A 1 94 ? 4.965 4.289 -4.402 1 95.12 94 GLY A CA 1
ATOM 680 C C . GLY A 1 94 ? 4.57 3.564 -5.676 1 95.12 94 GLY A C 1
ATOM 681 O O . GLY A 1 94 ? 3.902 2.529 -5.625 1 95.12 94 GLY A O 1
ATOM 682 N N . PRO A 1 95 ? 4.941 4.152 -6.785 1 93.94 95 PRO A N 1
ATOM 683 C CA . PRO A 1 95 ? 4.605 3.561 -8.078 1 93.94 95 PRO A CA 1
ATOM 684 C C . PRO A 1 95 ? 5.109 2.127 -8.227 1 93.94 95 PRO A C 1
ATOM 686 O O . PRO A 1 95 ? 6.18 1.792 -7.715 1 93.94 95 PRO A O 1
ATOM 689 N N . HIS A 1 96 ? 4.379 1.319 -8.914 1 94.94 96 HIS A N 1
ATOM 690 C CA . HIS A 1 96 ? 4.695 -0.089 -9.117 1 94.94 96 HIS A CA 1
ATOM 691 C C . HIS A 1 96 ? 3.979 -0.644 -10.344 1 94.94 96 HIS A C 1
ATOM 693 O O . HIS A 1 96 ? 3.039 -0.027 -10.852 1 94.94 96 HIS A O 1
ATOM 699 N N . GLY A 1 97 ? 4.43 -1.781 -10.797 1 94.31 97 GLY A N 1
ATOM 700 C CA . GLY A 1 97 ? 3.82 -2.381 -11.977 1 94.31 97 GLY A CA 1
ATOM 701 C C . GLY A 1 97 ? 4.422 -3.727 -12.336 1 94.31 97 GLY A C 1
ATOM 702 O O . GLY A 1 97 ? 5.59 -3.99 -12.047 1 94.31 97 GLY A O 1
ATOM 703 N N . TYR A 1 98 ? 3.602 -4.504 -12.977 1 96.38 98 TYR A N 1
ATOM 704 C CA . TYR A 1 98 ? 4 -5.816 -13.461 1 96.38 98 TYR A CA 1
ATOM 705 C C . TYR A 1 98 ? 4.898 -5.695 -14.688 1 96.38 98 TYR A C 1
ATOM 707 O O . TYR A 1 98 ? 4.633 -4.891 -15.578 1 96.38 98 TYR A O 1
ATOM 715 N N . VAL A 1 99 ? 5.992 -6.43 -14.703 1 95.75 99 VAL A N 1
ATOM 716 C CA . VAL A 1 99 ? 6.891 -6.488 -15.844 1 95.75 99 VAL A CA 1
ATOM 717 C C . VAL A 1 99 ? 6.762 -7.844 -16.531 1 95.75 99 VAL A C 1
ATOM 719 O O . VAL A 1 99 ? 7.281 -8.852 -16.047 1 95.75 99 VAL A O 1
ATOM 722 N N . SER A 1 100 ? 6.164 -7.824 -17.656 1 96.31 100 SER A N 1
ATOM 723 C CA . SER A 1 100 ? 6.066 -9.023 -18.484 1 96.31 100 SER A CA 1
ATOM 724 C C . SER A 1 100 ? 7.398 -9.352 -19.156 1 96.31 100 SER A C 1
ATOM 726 O O . SER A 1 100 ? 8.062 -8.469 -19.703 1 96.31 100 SER A O 1
ATOM 728 N N . PRO A 1 101 ? 7.742 -10.609 -19.188 1 95.19 101 PRO A N 1
ATOM 729 C CA . PRO A 1 101 ? 8.984 -10.969 -19.875 1 95.19 101 PRO A CA 1
ATOM 730 C C . PRO A 1 101 ? 8.938 -10.688 -21.375 1 95.19 101 PRO A C 1
ATOM 732 O O . PRO A 1 101 ? 9.977 -10.633 -22.031 1 95.19 101 PRO A O 1
ATOM 735 N N . SER A 1 102 ? 7.805 -10.547 -21.938 1 94.06 102 SER A N 1
ATOM 736 C CA . SER A 1 102 ? 7.703 -10.195 -23.344 1 94.06 102 SER A CA 1
ATOM 737 C C . SER A 1 102 ? 8.375 -8.859 -23.641 1 94.06 102 SER A C 1
ATOM 739 O O . SER A 1 102 ? 8.82 -8.609 -24.766 1 94.06 102 SER A O 1
ATOM 741 N N . VAL A 1 103 ? 8.492 -8.031 -22.609 1 92.56 103 VAL A N 1
ATOM 742 C CA . VAL A 1 103 ? 9.102 -6.711 -22.766 1 92.56 103 VAL A CA 1
ATOM 743 C C . VAL A 1 103 ? 10.609 -6.855 -22.938 1 92.56 103 VAL A C 1
ATOM 745 O O . VAL A 1 103 ? 11.234 -6.055 -23.641 1 92.56 103 VAL A O 1
ATOM 748 N N . TYR A 1 104 ? 11.133 -7.863 -22.344 1 90.19 104 TYR A N 1
ATOM 749 C CA . TYR A 1 104 ? 12.562 -8.117 -22.469 1 90.19 104 TYR A CA 1
ATOM 750 C C . TYR A 1 104 ? 12.922 -8.57 -23.875 1 90.19 104 TYR A C 1
ATOM 752 O O . TYR A 1 104 ? 13.961 -8.188 -24.422 1 90.19 104 TYR A O 1
ATOM 760 N N . GLY A 1 105 ? 12.133 -9.5 -24.406 1 88.44 105 GLY A N 1
ATOM 761 C CA . GLY A 1 105 ? 12.414 -10.078 -25.703 1 88.44 105 GLY A CA 1
ATOM 762 C C . GLY A 1 105 ? 13.43 -11.203 -25.656 1 88.44 105 GLY A C 1
ATOM 763 O O . GLY A 1 105 ? 14.094 -11.5 -26.656 1 88.44 105 GLY A O 1
ATOM 764 N N . VAL A 1 106 ? 13.625 -11.695 -24.484 1 90.12 106 VAL A N 1
ATOM 765 C CA . VAL A 1 106 ? 14.57 -12.789 -24.328 1 90.12 106 VAL A CA 1
ATOM 766 C C . VAL A 1 106 ? 13.898 -13.961 -23.609 1 90.12 106 VAL A C 1
ATOM 768 O O . VAL A 1 106 ? 12.914 -13.773 -22.891 1 90.12 106 VAL A O 1
ATOM 771 N N . THR A 1 107 ? 14.414 -15.188 -23.891 1 92.75 107 THR A N 1
ATOM 772 C CA . THR A 1 107 ? 13.977 -16.438 -23.266 1 92.75 107 THR A CA 1
ATOM 773 C C . THR A 1 107 ? 15.172 -17.328 -22.953 1 92.75 107 THR A C 1
ATOM 775 O O . THR A 1 107 ? 16.156 -17.359 -23.703 1 92.75 107 THR A O 1
ATOM 778 N N . PRO A 1 108 ? 15.203 -17.984 -21.766 1 94.88 108 PRO A N 1
ATOM 779 C CA . PRO A 1 108 ? 14.172 -17.984 -20.719 1 94.88 108 PRO A CA 1
ATOM 780 C C . PRO A 1 108 ? 14.156 -16.703 -19.906 1 94.88 108 PRO A C 1
ATOM 782 O O . PRO A 1 108 ? 15.133 -15.945 -19.922 1 94.88 108 PRO A O 1
ATOM 785 N N . ALA A 1 109 ? 13.055 -16.344 -19.297 1 93.88 109 ALA A N 1
ATOM 786 C CA . ALA A 1 109 ? 12.891 -15.188 -18.438 1 93.88 109 ALA A CA 1
ATOM 787 C C . ALA A 1 109 ? 11.766 -15.406 -17.422 1 93.88 109 ALA A C 1
ATOM 789 O O . ALA A 1 109 ? 10.922 -16.281 -17.609 1 93.88 109 ALA A O 1
ATOM 790 N N . SER A 1 110 ? 11.82 -14.695 -16.391 1 94.56 110 SER A N 1
ATOM 791 C CA . SER A 1 110 ? 10.758 -14.711 -15.383 1 94.56 110 SER A CA 1
ATOM 792 C C . SER A 1 110 ? 10.125 -13.328 -15.227 1 94.56 110 SER A C 1
ATOM 794 O O . SER A 1 110 ? 10.812 -12.312 -15.352 1 94.56 110 SER A O 1
ATOM 796 N N . PRO A 1 111 ? 8.781 -13.344 -15 1 95.94 111 PRO A N 1
ATOM 797 C CA . PRO A 1 111 ? 8.164 -12.047 -14.719 1 95.94 111 PRO A CA 1
ATOM 798 C C . PRO A 1 111 ? 8.562 -11.492 -13.352 1 95.94 111 PRO A C 1
ATOM 800 O O . PRO A 1 111 ? 9.141 -12.203 -12.531 1 95.94 111 PRO A O 1
ATOM 803 N N . THR A 1 112 ? 8.352 -10.227 -13.195 1 93.69 112 THR A N 1
ATOM 804 C CA . THR A 1 112 ? 8.57 -9.602 -11.891 1 93.69 112 THR A CA 1
ATOM 805 C C . THR A 1 112 ? 7.652 -8.398 -11.703 1 93.69 112 THR A C 1
ATOM 807 O O . THR A 1 112 ? 6.805 -8.117 -12.555 1 93.69 112 THR A O 1
ATOM 810 N N . TRP A 1 113 ? 7.699 -7.867 -10.531 1 94.94 113 TRP A N 1
ATOM 811 C CA . TRP A 1 113 ? 7.016 -6.625 -10.18 1 94.94 113 TRP A CA 1
ATOM 812 C C . TRP A 1 113 ? 8.023 -5.539 -9.805 1 94.94 113 TRP A C 1
ATOM 814 O O . TRP A 1 113 ? 8.789 -5.699 -8.852 1 94.94 113 TRP A O 1
ATOM 824 N N . ASN A 1 114 ? 8.102 -4.496 -10.641 1 93.81 114 ASN A N 1
ATOM 825 C CA . ASN A 1 114 ? 8.82 -3.309 -10.195 1 93.81 114 ASN A CA 1
ATOM 826 C C . ASN A 1 114 ? 7.988 -2.48 -9.227 1 93.81 114 ASN A C 1
ATOM 828 O O . ASN A 1 114 ? 6.793 -2.273 -9.438 1 93.81 114 ASN A O 1
ATOM 832 N N . PHE A 1 115 ? 8.617 -2.09 -8.141 1 94.31 115 PHE A N 1
ATOM 833 C CA . PHE A 1 115 ? 7.867 -1.296 -7.172 1 94.31 115 PHE A CA 1
ATOM 834 C C . PHE A 1 115 ? 8.805 -0.469 -6.305 1 94.31 115 PHE A C 1
ATOM 836 O O . PHE A 1 115 ? 10.016 -0.728 -6.262 1 94.31 115 PHE A O 1
ATOM 843 N N . THR A 1 116 ? 8.273 0.511 -5.711 1 94 116 THR A N 1
ATOM 844 C CA . THR A 1 116 ? 8.992 1.369 -4.777 1 94 116 THR A CA 1
ATOM 845 C C . THR A 1 116 ? 8.273 1.42 -3.43 1 94 116 THR A C 1
ATOM 847 O O . THR A 1 116 ? 7.039 1.454 -3.377 1 94 116 THR A O 1
ATOM 850 N N . ALA A 1 117 ? 9.055 1.359 -2.391 1 95.81 117 ALA A N 1
ATOM 851 C CA . ALA A 1 117 ? 8.5 1.406 -1.042 1 95.81 117 ALA A CA 1
ATOM 852 C C . ALA A 1 117 ? 9.523 1.926 -0.042 1 95.81 117 ALA A C 1
ATOM 854 O O . ALA A 1 117 ? 10.734 1.764 -0.241 1 95.81 117 ALA A O 1
ATOM 855 N N . VAL A 1 118 ? 9.062 2.57 0.939 1 96.06 118 VAL A N 1
ATOM 856 C CA . VAL A 1 118 ? 9.844 2.973 2.102 1 96.06 118 VAL A CA 1
ATOM 857 C C . VAL A 1 118 ? 9.18 2.459 3.377 1 96.06 118 VAL A C 1
ATOM 859 O O . VAL A 1 118 ? 7.98 2.652 3.58 1 96.06 118 VAL A O 1
ATOM 862 N N . HIS A 1 119 ? 9.891 1.734 4.164 1 96.88 119 HIS A N 1
ATOM 863 C CA . HIS A 1 119 ? 9.453 1.304 5.488 1 96.88 119 HIS A CA 1
ATOM 864 C C . HIS A 1 119 ? 10.219 2.037 6.586 1 96.88 119 HIS A C 1
ATOM 866 O O . HIS A 1 119 ? 11.453 2.025 6.605 1 96.88 119 HIS A O 1
ATOM 872 N N . ILE A 1 120 ? 9.492 2.637 7.477 1 97.5 120 ILE A N 1
ATOM 873 C CA . ILE A 1 120 ? 10.086 3.357 8.602 1 97.5 120 ILE A CA 1
ATOM 874 C C . ILE A 1 120 ? 9.711 2.666 9.906 1 97.5 120 ILE A C 1
ATOM 876 O O . ILE A 1 120 ? 8.523 2.51 10.219 1 97.5 120 ILE A O 1
ATOM 880 N N . ALA A 1 121 ? 10.688 2.268 10.602 1 97.19 121 ALA A N 1
ATOM 881 C CA . ALA A 1 121 ? 10.484 1.755 11.953 1 97.19 121 ALA A CA 1
ATOM 882 C C . ALA A 1 121 ? 10.906 2.783 13 1 97.19 121 ALA A C 1
ATOM 884 O O . ALA A 1 121 ? 11.906 3.48 12.828 1 97.19 121 ALA A O 1
ATOM 885 N N . GLY A 1 122 ? 10.133 2.797 14.039 1 97.81 122 GLY A N 1
ATOM 886 C CA . GLY A 1 122 ? 10.453 3.746 15.094 1 97.81 122 GLY A CA 1
ATOM 887 C C . GLY A 1 122 ? 9.555 3.607 16.312 1 97.81 122 GLY A C 1
ATOM 888 O O . GLY A 1 122 ? 8.945 2.559 16.516 1 97.81 122 GLY A O 1
ATOM 889 N N . THR A 1 123 ? 9.633 4.633 17.109 1 97.94 123 THR A N 1
ATOM 890 C CA . THR A 1 123 ? 8.82 4.691 18.328 1 97.94 123 THR A CA 1
ATOM 891 C C . THR A 1 123 ? 7.734 5.75 18.203 1 97.94 123 THR A C 1
ATOM 893 O O . THR A 1 123 ? 8.016 6.898 17.844 1 97.94 123 THR A O 1
ATOM 896 N N . LEU A 1 124 ? 6.543 5.344 18.453 1 98.06 124 LEU A N 1
ATOM 897 C CA . LEU A 1 124 ? 5.375 6.215 18.375 1 98.06 124 LEU A CA 1
ATOM 898 C C . LEU A 1 124 ? 5.035 6.785 19.75 1 98.06 124 LEU A C 1
ATOM 900 O O . LEU A 1 124 ? 5.07 6.062 20.75 1 98.06 124 LEU A O 1
ATOM 904 N N . GLU A 1 125 ? 4.723 8.055 19.812 1 98.12 125 GLU A N 1
ATOM 905 C CA . GLU A 1 125 ? 4.188 8.727 21 1 98.12 125 GLU A CA 1
ATOM 906 C C . GLU A 1 125 ? 2.924 9.508 20.656 1 98.12 125 GLU A C 1
ATOM 908 O O . GLU A 1 125 ? 2.883 10.234 19.656 1 98.12 125 GLU A O 1
ATOM 913 N N . PRO A 1 126 ? 1.919 9.352 21.531 1 98.06 126 PRO A N 1
ATOM 914 C CA . PRO A 1 126 ? 0.709 10.141 21.312 1 98.06 126 PRO A CA 1
ATOM 915 C C . PRO A 1 126 ? 0.908 11.625 21.609 1 98.06 126 PRO A C 1
ATOM 917 O O . PRO A 1 126 ? 1.726 11.984 22.453 1 98.06 126 PRO A O 1
ATOM 920 N N . ILE A 1 127 ? 0.242 12.422 20.844 1 97 127 ILE A N 1
ATOM 921 C CA . ILE A 1 127 ? 0.153 13.852 21.156 1 97 127 ILE A CA 1
ATOM 922 C C . ILE A 1 127 ? -1.071 14.117 22.031 1 97 127 ILE A C 1
ATOM 924 O O . ILE A 1 127 ? -2.209 13.969 21.562 1 97 127 ILE A O 1
ATOM 928 N N . ALA A 1 128 ? -0.954 14.477 23.219 1 88.88 128 ALA A N 1
ATOM 929 C CA . ALA A 1 128 ? -2.035 14.562 24.203 1 88.88 128 ALA A CA 1
ATOM 930 C C . ALA A 1 128 ? -2.672 15.953 24.188 1 88.88 128 ALA A C 1
ATOM 932 O O . ALA A 1 128 ? -3.855 16.109 24.5 1 88.88 128 ALA A O 1
ATOM 933 N N . ASP A 1 129 ? -1.938 16.984 23.781 1 92.38 129 ASP A N 1
ATOM 934 C CA . ASP A 1 129 ? -2.396 18.359 23.859 1 92.38 129 ASP A CA 1
ATOM 935 C C . ASP A 1 129 ? -3.342 18.688 22.703 1 92.38 129 ASP A C 1
ATOM 937 O O . ASP A 1 129 ? -2.947 18.625 21.531 1 92.38 129 ASP A O 1
ATOM 941 N N . PRO A 1 130 ? -4.578 19.078 23.031 1 93.31 130 PRO A N 1
ATOM 942 C CA . PRO A 1 130 ? -5.562 19.359 21.984 1 93.31 130 PRO A CA 1
ATOM 943 C C . PRO A 1 130 ? -5.105 20.453 21.031 1 93.31 130 PRO A C 1
ATOM 945 O O . PRO A 1 130 ? -5.414 20.406 19.844 1 93.31 130 PRO A O 1
ATOM 948 N N . GLU A 1 131 ? -4.445 21.391 21.562 1 96.56 131 GLU A N 1
ATOM 949 C CA . GLU A 1 131 ? -3.977 22.469 20.703 1 96.56 131 GLU A CA 1
ATOM 950 C C . GLU A 1 131 ? -2.939 21.953 19.703 1 96.56 131 GLU A C 1
ATOM 952 O O . GLU A 1 131 ? -2.965 22.344 18.531 1 96.56 131 GLU A O 1
ATOM 957 N N . SER A 1 132 ? -2.045 21.109 20.172 1 97.44 132 SER A N 1
ATOM 958 C CA . SER A 1 132 ? -1.058 20.516 19.281 1 97.44 132 SER A CA 1
ATOM 959 C C . SER A 1 132 ? -1.724 19.641 18.219 1 97.44 132 SER A C 1
ATOM 961 O O . SER A 1 132 ? -1.296 19.609 17.078 1 97.44 132 SER A O 1
ATOM 963 N N . THR A 1 133 ? -2.732 18.938 18.672 1 97.75 133 THR A N 1
ATOM 964 C CA . THR A 1 133 ? -3.488 18.125 17.734 1 97.75 133 THR A CA 1
ATOM 965 C C . THR A 1 133 ? -4.156 19 16.672 1 97.75 133 THR A C 1
ATOM 967 O O . THR A 1 133 ? -4.121 18.672 15.484 1 97.75 133 THR A O 1
ATOM 970 N N . PHE A 1 134 ? -4.738 20.125 17.141 1 98.25 134 PHE A N 1
ATOM 971 C CA . PHE A 1 134 ? -5.371 21.062 16.219 1 98.25 134 PHE A CA 1
ATOM 972 C C . PHE A 1 134 ? -4.367 21.594 15.203 1 98.25 134 PHE A C 1
ATOM 974 O O . PHE A 1 134 ? -4.641 21.594 14 1 98.25 134 PHE A O 1
ATOM 981 N N . GLU A 1 135 ? -3.201 21.953 15.641 1 98 135 GLU A N 1
ATOM 982 C CA . GLU A 1 135 ? -2.162 22.469 14.758 1 98 135 GLU A CA 1
ATOM 983 C C . GLU A 1 135 ? -1.721 21.422 13.75 1 98 135 GLU A C 1
ATOM 985 O O . GLU A 1 135 ? -1.492 21.719 12.578 1 98 135 GLU A O 1
ATOM 990 N N . LEU A 1 136 ? -1.589 20.219 14.188 1 97.94 136 LEU A N 1
ATOM 991 C CA . LEU A 1 136 ? -1.177 19.125 13.32 1 97.94 136 LEU A CA 1
ATOM 992 C C . LEU A 1 136 ? -2.207 18.891 12.219 1 97.94 136 LEU A C 1
ATOM 994 O O . LEU A 1 136 ? -1.846 18.734 11.047 1 97.94 136 LEU A O 1
ATOM 998 N N . VAL A 1 137 ? -3.459 18.844 12.578 1 97.81 137 VAL A N 1
ATOM 999 C CA . VAL A 1 137 ? -4.52 18.594 11.609 1 97.81 137 VAL A CA 1
ATOM 1000 C C . VAL A 1 137 ? -4.559 19.719 10.578 1 97.81 137 VAL A C 1
ATOM 1002 O O . VAL A 1 137 ? -4.707 19.484 9.383 1 97.81 137 VAL A O 1
ATOM 1005 N N . CYS A 1 138 ? -4.41 20.953 11.039 1 98.25 138 CYS A N 1
ATOM 1006 C CA . CYS A 1 138 ? -4.379 22.109 10.141 1 98.25 138 CYS A CA 1
ATOM 1007 C C . CYS A 1 138 ? -3.199 22.016 9.18 1 98.25 138 CYS A C 1
ATOM 1009 O O . CYS A 1 138 ? -3.355 22.234 7.977 1 98.25 138 CYS A O 1
ATOM 1011 N N . ASP A 1 139 ? -2.072 21.688 9.734 1 98.12 139 ASP A N 1
ATOM 1012 C CA . ASP A 1 139 ? -0.875 21.578 8.914 1 98.12 139 ASP A CA 1
ATOM 1013 C C . ASP A 1 139 ? -1.026 20.453 7.883 1 98.12 139 ASP A C 1
ATOM 1015 O O . ASP A 1 139 ? -0.636 20.609 6.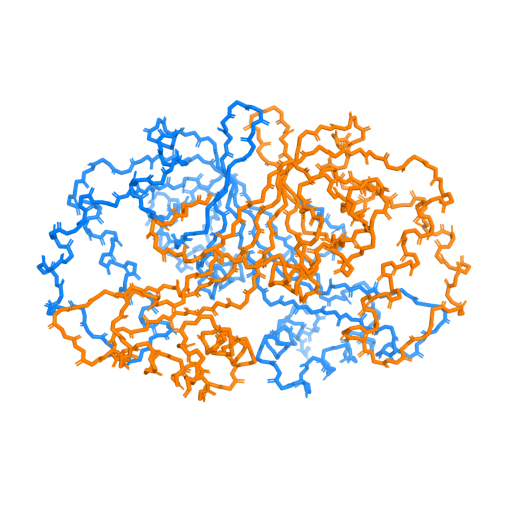723 1 98.12 139 ASP A O 1
ATOM 1019 N N . THR A 1 140 ? -1.567 19.328 8.297 1 98.19 140 THR A N 1
ATOM 1020 C CA . THR A 1 140 ? -1.8 18.203 7.398 1 98.19 140 THR A CA 1
ATOM 1021 C C . THR A 1 140 ? -2.699 18.625 6.238 1 98.19 140 THR A C 1
ATOM 1023 O O . THR A 1 140 ? -2.375 18.375 5.074 1 98.19 140 THR A O 1
ATOM 1026 N N . ALA A 1 141 ? -3.824 19.281 6.566 1 98 141 ALA A N 1
ATOM 1027 C CA . ALA A 1 141 ? -4.758 19.734 5.539 1 98 141 ALA A CA 1
ATOM 1028 C C . ALA A 1 141 ? -4.078 20.688 4.566 1 98 141 ALA A C 1
ATOM 1030 O O . ALA A 1 141 ? -4.254 20.578 3.35 1 98 141 ALA A O 1
ATOM 1031 N N . ARG A 1 142 ? -3.324 21.609 5.113 1 97.75 142 ARG A N 1
ATOM 1032 C CA . ARG A 1 142 ? -2.631 22.594 4.289 1 97.75 142 ARG A CA 1
ATOM 1033 C C . ARG A 1 142 ? -1.645 21.906 3.344 1 97.75 142 ARG A C 1
ATOM 1035 O O . ARG A 1 142 ? -1.631 22.203 2.145 1 97.75 142 ARG A O 1
ATOM 1042 N N . ARG A 1 143 ? -0.848 21.078 3.82 1 97.81 143 ARG A N 1
ATOM 1043 C CA . ARG A 1 143 ? 0.202 20.438 3.029 1 97.81 143 ARG A CA 1
ATOM 1044 C C . ARG A 1 143 ? -0.391 19.516 1.972 1 97.81 143 ARG A C 1
ATOM 1046 O O . ARG A 1 143 ? 0.079 19.484 0.833 1 97.81 143 ARG A O 1
ATOM 1053 N N . LEU A 1 144 ? -1.369 18.672 2.365 1 98 144 LEU A N 1
ATOM 1054 C CA . LEU A 1 144 ? -1.991 17.781 1.393 1 98 144 LEU A CA 1
ATOM 1055 C C . LEU A 1 144 ? -2.715 18.578 0.311 1 98 144 LEU A C 1
ATOM 1057 O O . LEU A 1 144 ? -2.654 18.219 -0.869 1 98 144 LEU A O 1
ATOM 1061 N N . GLU A 1 145 ? -3.412 19.656 0.7 1 97.62 145 GLU A N 1
ATOM 1062 C CA . GLU A 1 145 ? -4.074 20.5 -0.286 1 97.62 145 GLU A CA 1
ATOM 1063 C C . GLU A 1 145 ? -3.061 21.141 -1.232 1 97.62 145 GLU A C 1
ATOM 1065 O O . GLU A 1 145 ? -3.318 21.266 -2.432 1 97.62 145 GLU A O 1
ATOM 1070 N N . ALA A 1 146 ? -1.958 21.578 -0.73 1 96.94 146 ALA A N 1
ATOM 1071 C CA . ALA A 1 146 ? -0.929 22.203 -1.558 1 96.94 146 ALA A CA 1
ATOM 1072 C C . ALA A 1 146 ? -0.415 21.234 -2.617 1 96.94 146 ALA A C 1
ATOM 1074 O O . ALA A 1 146 ? -0.16 21.641 -3.758 1 96.94 146 ALA A O 1
ATOM 1075 N N . ARG A 1 147 ? -0.31 20 -2.303 1 95.56 147 ARG A N 1
ATOM 1076 C CA . ARG A 1 147 ? 0.308 19.031 -3.197 1 95.56 147 ARG A CA 1
ATOM 1077 C C . ARG A 1 147 ? -0.734 18.375 -4.102 1 95.56 147 ARG A C 1
ATOM 1079 O O . ARG A 1 147 ? -0.478 18.141 -5.281 1 95.56 147 ARG A O 1
ATOM 1086 N N . PHE A 1 148 ? -1.904 18.062 -3.584 1 95.06 148 PHE A N 1
ATOM 1087 C CA . PHE A 1 148 ? -2.854 17.219 -4.297 1 95.06 148 PHE A CA 1
ATOM 1088 C C . PHE A 1 148 ? -4.148 17.969 -4.574 1 95.06 148 PHE A C 1
ATOM 1090 O O . PHE A 1 148 ? -5.039 17.453 -5.254 1 95.06 148 PHE A O 1
ATOM 1097 N N . GLY A 1 149 ? -4.23 19.125 -4.051 1 94.75 149 GLY A N 1
ATOM 1098 C CA . GLY A 1 149 ? -5.52 19.797 -3.961 1 94.75 149 GLY A CA 1
ATOM 1099 C C . GLY A 1 149 ? -5.902 20.531 -5.234 1 94.75 149 GLY A C 1
ATOM 1100 O O . GLY A 1 149 ? -5.395 20.219 -6.312 1 94.75 149 GLY A O 1
ATOM 1101 N N . HIS A 1 150 ? -6.969 21.297 -4.988 1 93.19 150 HIS A N 1
ATOM 1102 C CA . HIS A 1 150 ? -7.621 22.031 -6.074 1 93.19 150 HIS A CA 1
ATOM 1103 C C . HIS A 1 150 ? -8.023 23.438 -5.637 1 93.19 150 HIS A C 1
ATOM 1105 O O . HIS A 1 150 ? -9.148 23.859 -5.879 1 93.19 150 HIS A O 1
ATOM 1111 N N . GLY A 1 151 ? -7.105 24.047 -4.879 1 93.81 151 GLY A N 1
ATOM 1112 C CA . GLY A 1 151 ? -7.227 25.469 -4.574 1 93.81 151 GLY A CA 1
ATOM 1113 C C . GLY A 1 151 ? -8.102 25.734 -3.367 1 93.81 151 GLY A C 1
ATOM 1114 O O . GLY A 1 151 ? -8.57 26.859 -3.18 1 93.81 151 GLY A O 1
ATOM 1115 N N . TRP A 1 152 ? -8.406 24.797 -2.537 1 96.25 152 TRP A N 1
ATOM 1116 C CA . TRP A 1 152 ? -9.195 24.969 -1.323 1 96.25 152 TRP A CA 1
ATOM 1117 C C . TRP A 1 152 ? -8.406 25.734 -0.266 1 96.25 152 TRP A C 1
ATOM 1119 O O . TRP A 1 152 ? -7.211 25.5 -0.085 1 96.25 152 TRP A O 1
ATOM 1129 N N . ARG A 1 153 ? -9.133 26.641 0.443 1 96.06 153 ARG A N 1
ATOM 1130 C CA . ARG A 1 153 ? -8.586 27.359 1.586 1 96.06 153 ARG A CA 1
ATOM 1131 C C . ARG A 1 153 ? -9.227 26.891 2.889 1 96.06 153 ARG A C 1
ATOM 1133 O O . ARG A 1 153 ? -10.453 26.797 2.986 1 96.06 153 ARG A O 1
ATOM 1140 N N . GLN A 1 154 ? -8.406 26.703 3.898 1 97.19 154 GLN A N 1
ATOM 1141 C CA . GLN A 1 154 ? -8.922 26.062 5.098 1 97.19 154 GLN A CA 1
ATOM 1142 C C . GLN A 1 154 ? -9.508 27.078 6.07 1 97.19 154 GLN A C 1
ATOM 1144 O O . GLN A 1 154 ? -10.266 26.719 6.973 1 97.19 154 GLN A O 1
ATOM 1149 N N . GLU A 1 155 ? -9.195 28.344 5.922 1 97.12 155 GLU A N 1
ATOM 1150 C CA . GLU A 1 155 ? -9.461 29.375 6.922 1 97.12 155 GLU A CA 1
ATOM 1151 C C . GLU A 1 155 ? -10.938 29.391 7.32 1 97.12 155 GLU A C 1
ATOM 1153 O O . GLU A 1 155 ? -11.266 29.406 8.508 1 97.12 155 GLU A O 1
ATOM 1158 N N . PRO A 1 156 ? -11.844 29.297 6.402 1 97.12 156 PRO A N 1
ATOM 1159 C CA . PRO A 1 156 ? -13.258 29.312 6.781 1 97.12 156 PRO A CA 1
ATOM 1160 C C . PRO A 1 156 ? -13.68 28.078 7.562 1 97.12 156 PRO A C 1
ATOM 1162 O O . PRO A 1 156 ? -14.773 28.047 8.125 1 97.12 156 PRO A O 1
ATOM 1165 N N . SER A 1 157 ? -12.844 27.047 7.582 1 97.5 157 SER A N 1
ATOM 1166 C CA . SER A 1 157 ? -13.234 25.781 8.195 1 97.5 157 SER A CA 1
ATOM 1167 C C . SER A 1 157 ? -12.547 25.594 9.539 1 97.5 157 SER A C 1
ATOM 1169 O O . SER A 1 157 ? -12.711 24.547 10.18 1 97.5 157 SER A O 1
ATOM 1171 N N . LEU A 1 158 ? -11.766 26.547 10.055 1 97.44 158 LEU A N 1
ATOM 1172 C CA . LEU A 1 158 ? -10.93 26.375 11.234 1 97.44 158 LEU A CA 1
ATOM 1173 C C . LEU A 1 158 ? -11.789 26.156 12.477 1 97.44 158 LEU A C 1
ATOM 1175 O O . LEU A 1 158 ? -11.422 25.375 13.359 1 97.44 158 LEU A O 1
ATOM 1179 N N . ASP A 1 159 ? -12.938 26.844 12.57 1 96.88 159 ASP A N 1
ATOM 1180 C CA . ASP A 1 159 ? -13.836 26.625 13.703 1 96.88 159 ASP A CA 1
ATOM 1181 C C . ASP A 1 159 ? -14.406 25.203 13.688 1 96.88 159 ASP A C 1
ATOM 1183 O O . ASP A 1 159 ? -14.562 24.578 14.742 1 96.88 159 ASP A O 1
ATOM 1187 N N . TYR A 1 160 ? -14.758 24.859 12.555 1 96.56 160 TYR A N 1
ATOM 1188 C CA . TYR A 1 160 ? -15.227 23.484 12.398 1 96.56 160 TYR A CA 1
ATOM 1189 C C . TYR A 1 160 ? -14.156 22.484 12.844 1 96.56 160 TYR A C 1
ATOM 1191 O O . TYR A 1 160 ? -14.453 21.547 13.578 1 96.56 160 TYR A O 1
ATOM 1199 N N . PHE A 1 161 ? -12.82 22.672 12.422 1 96.81 161 PHE A N 1
ATOM 1200 C CA . PHE A 1 161 ? -11.711 21.828 12.852 1 96.81 161 PHE A CA 1
ATOM 1201 C C . PHE A 1 161 ? -11.625 21.781 14.367 1 96.81 161 PHE A C 1
ATOM 1203 O O . PHE A 1 161 ? -11.438 20.719 14.953 1 96.81 161 PHE A O 1
ATOM 1210 N N . ARG A 1 162 ? -11.789 22.891 14.984 1 96.75 162 ARG A N 1
ATOM 1211 C CA . ARG A 1 162 ? -11.688 22.969 16.438 1 96.75 162 ARG A CA 1
ATOM 1212 C C . ARG A 1 162 ? -12.773 22.141 17.109 1 96.75 162 ARG A C 1
ATOM 1214 O O . ARG A 1 162 ? -12.547 21.531 18.156 1 96.75 162 ARG A O 1
ATOM 1221 N N . ARG A 1 163 ? -13.898 22.078 16.531 1 95.62 163 ARG A N 1
ATOM 1222 C CA . ARG A 1 163 ? -15.031 21.344 17.109 1 95.62 163 ARG A CA 1
ATOM 1223 C C . ARG A 1 163 ? -14.82 19.844 17 1 95.62 163 ARG A C 1
ATOM 1225 O O . ARG A 1 163 ? -15.25 19.094 17.891 1 95.62 163 ARG A O 1
ATOM 1232 N N . ILE A 1 164 ? -14.141 19.406 15.992 1 94 164 ILE A N 1
ATOM 1233 C CA . ILE A 1 164 ? -14.133 17.969 15.758 1 94 164 ILE A CA 1
ATOM 1234 C C . ILE A 1 164 ? -12.789 17.375 16.172 1 94 164 ILE A C 1
ATOM 1236 O O . ILE A 1 164 ? -12.602 16.156 16.172 1 94 164 ILE A O 1
ATOM 1240 N N . VAL A 1 165 ? -11.828 18.203 16.547 1 95.81 165 VAL A N 1
ATOM 1241 C CA . VAL A 1 165 ? -10.445 17.797 16.781 1 95.81 165 VAL A CA 1
ATOM 1242 C C . VAL A 1 165 ? -10.391 16.812 17.938 1 95.81 165 VAL A C 1
ATOM 1244 O O . VAL A 1 165 ? -9.461 16 18.047 1 95.81 165 VAL A O 1
ATOM 1247 N N . SER A 1 166 ? -11.398 16.766 18.812 1 94.31 166 SER A N 1
ATOM 1248 C CA . SER A 1 166 ? -11.445 15.844 19.938 1 94.31 166 SER A CA 1
ATOM 1249 C C . SER A 1 166 ? -11.594 14.398 19.469 1 94.31 166 SER A C 1
ATOM 1251 O O . SER A 1 166 ? -11.305 13.461 20.219 1 94.31 166 SER A O 1
ATOM 1253 N N . GLY A 1 167 ? -12.039 14.172 18.297 1 95.06 167 GLY A N 1
ATOM 1254 C CA . GLY A 1 167 ? -12.195 12.836 17.734 1 95.06 167 GLY A CA 1
ATOM 1255 C C . GLY A 1 167 ? -10.953 12.359 17 1 95.06 167 GLY A C 1
ATOM 1256 O O . GLY A 1 167 ? -10.977 11.312 16.344 1 95.06 167 GLY A O 1
ATOM 1257 N N . VAL A 1 168 ? -9.883 13.109 17.172 1 96.56 168 VAL A N 1
ATOM 1258 C CA . VAL A 1 168 ? -8.664 12.812 16.422 1 96.56 168 VAL A CA 1
ATOM 1259 C C . VAL A 1 168 ? -7.602 12.266 17.359 1 96.56 168 VAL A C 1
ATOM 1261 O O . VAL A 1 168 ? -7.344 12.844 18.422 1 96.56 168 VAL A O 1
ATOM 1264 N N . GLY A 1 169 ? -7.051 11.117 17.047 1 97.44 169 GLY A N 1
ATOM 1265 C CA . GLY A 1 169 ? -5.84 10.617 17.672 1 97.44 169 GLY A CA 1
ATOM 1266 C C . GLY A 1 169 ? -4.578 10.992 16.922 1 97.44 169 GLY A C 1
ATOM 1267 O O . GLY A 1 169 ? -4.277 10.414 15.875 1 97.44 169 GLY A O 1
ATOM 1268 N N . ALA A 1 170 ? -3.82 11.906 17.453 1 98.38 170 ALA A N 1
ATOM 1269 C CA . ALA A 1 170 ? -2.598 12.391 16.812 1 98.38 170 ALA A CA 1
ATOM 1270 C C . ALA A 1 170 ? -1.363 11.758 17.453 1 98.38 170 ALA A C 1
ATOM 1272 O O . ALA A 1 170 ? -1.357 11.453 18.641 1 98.38 170 ALA A O 1
ATOM 1273 N N . PHE A 1 171 ? -0.306 11.555 16.641 1 98.69 171 PHE A N 1
ATOM 1274 C CA . PHE A 1 171 ? 0.893 10.898 17.156 1 98.69 171 PHE A CA 1
ATOM 1275 C C . PHE A 1 171 ? 2.135 11.406 16.438 1 98.69 171 PHE A C 1
ATOM 1277 O O . PHE A 1 171 ? 2.037 11.992 15.352 1 98.69 171 PHE A O 1
ATOM 1284 N N . GLU A 1 172 ? 3.23 11.234 17.031 1 98.5 172 GLU A N 1
ATOM 1285 C CA . GLU A 1 172 ? 4.547 11.422 16.422 1 98.5 172 GLU A CA 1
ATOM 1286 C C . GLU A 1 172 ? 5.344 10.117 16.438 1 98.5 172 GLU A C 1
ATOM 1288 O O . GLU A 1 172 ? 5.145 9.266 17.297 1 98.5 172 GLU A O 1
ATOM 1293 N N . ILE A 1 173 ? 6.203 9.953 15.477 1 98.62 173 ILE A N 1
ATOM 1294 C CA . ILE A 1 173 ? 7.074 8.789 15.352 1 98.62 173 ILE A CA 1
ATOM 1295 C C . ILE A 1 173 ? 8.531 9.242 15.25 1 98.62 173 ILE A C 1
ATOM 1297 O O . ILE A 1 173 ? 8.891 9.992 14.344 1 98.62 173 ILE A O 1
ATOM 1301 N N . GLN A 1 174 ? 9.297 8.812 16.156 1 98.69 174 GLN A N 1
ATOM 1302 C CA . GLN A 1 174 ? 10.734 9 16.047 1 98.69 174 GLN A CA 1
ATOM 1303 C C . GLN A 1 174 ? 11.367 7.895 15.195 1 98.69 174 GLN A C 1
ATOM 1305 O O . GLN A 1 174 ? 11.312 6.719 15.562 1 98.69 174 GLN A O 1
ATOM 1310 N N . VAL A 1 175 ? 12.039 8.297 14.141 1 98.44 175 VAL A N 1
ATOM 1311 C CA . VAL A 1 175 ? 12.562 7.344 13.164 1 98.44 175 VAL A CA 1
ATOM 1312 C C . VAL A 1 175 ? 13.797 6.645 13.742 1 98.44 175 VAL A C 1
ATOM 1314 O O . VAL A 1 175 ? 14.75 7.301 14.164 1 98.44 175 VAL A O 1
ATOM 1317 N N . GLU A 1 176 ? 13.805 5.387 13.711 1 97.88 176 GLU A N 1
ATOM 1318 C CA . GLU A 1 176 ? 14.938 4.609 14.211 1 97.88 176 GLU A CA 1
ATOM 1319 C C . GLU A 1 176 ? 15.625 3.85 13.078 1 97.88 176 GLU A C 1
ATOM 1321 O O . GLU A 1 176 ? 16.828 3.572 13.148 1 97.88 176 GLU A O 1
ATOM 1326 N N . SER A 1 177 ? 14.922 3.428 12.07 1 95.88 177 SER A N 1
ATOM 1327 C CA . SER A 1 177 ? 15.492 2.779 10.891 1 95.88 177 SER A CA 1
ATOM 1328 C C . SER A 1 177 ? 14.633 3.025 9.656 1 95.88 177 SER A C 1
ATOM 1330 O O . SER A 1 177 ? 13.422 3.23 9.758 1 95.88 177 SER A O 1
ATOM 1332 N N . VAL A 1 178 ? 15.297 3.043 8.523 1 94.81 178 VAL A N 1
ATOM 1333 C CA . VAL A 1 178 ? 14.656 3.244 7.23 1 94.81 178 VAL A CA 1
ATOM 1334 C C . VAL A 1 178 ? 15.102 2.15 6.262 1 94.81 178 VAL A C 1
ATOM 1336 O O . VAL A 1 178 ? 16.297 1.904 6.102 1 94.81 178 VAL A O 1
ATOM 1339 N N . GLN A 1 179 ? 14.172 1.467 5.703 1 93.38 179 GLN A N 1
ATOM 1340 C CA . GLN A 1 179 ? 14.43 0.53 4.613 1 93.38 179 GLN A CA 1
ATOM 1341 C C . GLN A 1 179 ? 13.75 0.985 3.324 1 93.38 179 GLN A C 1
ATOM 1343 O O . GLN A 1 179 ? 12.617 1.468 3.35 1 93.38 179 GLN A O 1
ATOM 1348 N N . THR A 1 180 ? 14.469 0.881 2.266 1 92.56 180 THR A N 1
ATOM 1349 C CA . THR A 1 180 ? 13.93 1.308 0.978 1 92.56 180 THR A CA 1
ATOM 1350 C C . THR A 1 180 ? 14 0.172 -0.039 1 92.56 180 THR A C 1
ATOM 1352 O O . THR A 1 180 ? 14.898 -0.667 0.02 1 92.56 180 THR A O 1
ATOM 1355 N N . MET A 1 181 ? 13 0.111 -0.848 1 91.31 181 MET A N 1
ATOM 1356 C CA . MET A 1 181 ? 12.992 -0.742 -2.033 1 91.31 181 MET A CA 1
ATOM 1357 C C . MET A 1 181 ? 12.641 0.063 -3.281 1 91.31 181 MET A C 1
ATOM 1359 O O . MET A 1 181 ? 11.555 0.627 -3.375 1 91.31 181 MET A O 1
ATOM 1363 N N . PHE A 1 182 ? 13.578 0.171 -4.086 1 90.75 182 PHE A N 1
ATOM 1364 C CA . PHE A 1 182 ? 13.383 0.662 -5.445 1 90.75 182 PHE A CA 1
ATOM 1365 C C . PHE A 1 182 ? 13.781 -0.399 -6.465 1 90.75 182 PHE A C 1
ATOM 1367 O O . PHE A 1 182 ? 14.875 -0.34 -7.039 1 90.75 182 PHE A O 1
ATOM 1374 N N . LYS A 1 183 ? 12.906 -1.41 -6.535 1 91.06 183 LYS A N 1
ATOM 1375 C CA . LYS A 1 183 ? 13.109 -2.457 -7.535 1 91.06 183 LYS A CA 1
ATOM 1376 C C . LYS A 1 183 ? 12.711 -1.972 -8.922 1 91.06 183 LYS A C 1
ATOM 1378 O O . LYS A 1 183 ? 11.531 -1.96 -9.273 1 91.06 183 LYS A O 1
ATOM 1383 N N . LEU A 1 184 ? 13.711 -1.647 -9.68 1 90.38 184 LEU A N 1
ATOM 1384 C CA . LEU A 1 184 ? 13.508 -0.947 -10.945 1 90.38 184 LEU A CA 1
ATOM 1385 C C . LEU A 1 184 ? 14.297 -1.62 -12.07 1 90.38 184 LEU A C 1
ATOM 1387 O O . LEU A 1 184 ? 14.883 -0.942 -12.914 1 90.38 184 LEU A O 1
ATOM 1391 N N . SER A 1 185 ? 14.383 -2.959 -12.016 1 87 185 SER A N 1
ATOM 1392 C CA . SER A 1 185 ? 14.984 -3.797 -13.047 1 87 185 SER A CA 1
ATOM 1393 C C . SER A 1 185 ? 16.484 -3.529 -13.172 1 87 185 SER A C 1
ATOM 1395 O O . SER A 1 185 ? 17.047 -3.646 -14.258 1 87 185 SER A O 1
ATOM 1397 N N . GLN A 1 186 ? 17.078 -3.148 -12.062 1 84.19 186 GLN A N 1
ATOM 1398 C CA . GLN A 1 186 ? 18.484 -2.797 -12.086 1 84.19 186 GLN A CA 1
ATOM 1399 C C . GLN A 1 186 ? 19.359 -4.023 -12.352 1 84.19 186 GLN A C 1
ATOM 1401 O O . GLN A 1 186 ? 20.516 -3.893 -12.75 1 84.19 186 GLN A O 1
ATOM 1406 N N . GLU A 1 187 ? 18.828 -5.184 -12.094 1 81.31 187 GLU A N 1
ATOM 1407 C CA . GLU A 1 187 ? 19.562 -6.418 -12.305 1 81.31 187 GLU A CA 1
ATOM 1408 C C . GLU A 1 187 ? 19.641 -6.781 -13.781 1 81.31 187 GLU A C 1
ATOM 1410 O O . GLU A 1 187 ? 20.438 -7.633 -14.188 1 81.31 187 GLU A O 1
ATOM 1415 N N . GLN A 1 188 ? 18.859 -6.16 -14.617 1 85.69 188 GLN A N 1
ATOM 1416 C CA . GLN A 1 188 ? 18.844 -6.422 -16.047 1 85.69 188 GLN A CA 1
ATOM 1417 C C . GLN A 1 188 ? 19.906 -5.594 -16.766 1 85.69 188 GLN A C 1
ATOM 1419 O O . GLN A 1 188 ? 20.297 -4.535 -16.281 1 85.69 188 GLN A O 1
ATOM 1424 N N . PRO A 1 189 ? 20.297 -6.043 -17.938 1 88.62 189 PRO A N 1
ATOM 1425 C CA . PRO A 1 189 ? 21.172 -5.211 -18.766 1 88.62 189 PRO A CA 1
ATOM 1426 C C . PRO A 1 189 ? 20.516 -3.891 -19.172 1 88.62 189 PRO A C 1
ATOM 1428 O O . PRO A 1 189 ? 19.297 -3.805 -19.25 1 88.62 189 PRO A O 1
ATOM 1431 N N . PRO A 1 190 ? 21.328 -2.906 -19.453 1 88 190 PRO A N 1
ATOM 1432 C CA . PRO A 1 190 ? 20.828 -1.562 -19.75 1 88 190 PRO A CA 1
ATOM 1433 C C . PRO A 1 190 ? 19.781 -1.553 -20.859 1 88 190 PRO A C 1
ATOM 1435 O O . PRO A 1 190 ? 18.781 -0.839 -20.766 1 88 190 PRO A O 1
ATOM 1438 N N . VAL A 1 191 ? 20.047 -2.346 -21.844 1 89.81 191 VAL A N 1
ATOM 1439 C CA . VAL A 1 191 ? 19.125 -2.363 -22.969 1 89.81 191 VAL A CA 1
ATOM 1440 C C . VAL A 1 191 ? 17.766 -2.861 -22.516 1 89.81 191 VAL A C 1
ATOM 1442 O O . VAL A 1 191 ? 16.734 -2.326 -22.938 1 89.81 191 VAL A O 1
ATOM 1445 N N . LEU A 1 192 ? 17.719 -3.855 -21.703 1 89.19 192 LEU A N 1
ATOM 1446 C CA . LEU A 1 192 ? 16.453 -4.414 -21.219 1 89.19 192 LEU A CA 1
ATOM 1447 C C . LEU A 1 192 ? 15.789 -3.471 -20.219 1 89.19 192 LEU A C 1
ATOM 1449 O O . LEU A 1 192 ? 14.562 -3.342 -20.203 1 89.19 192 LEU A O 1
ATOM 1453 N N . ARG A 1 193 ? 16.578 -2.789 -19.438 1 89.31 193 ARG A N 1
ATOM 1454 C CA . ARG A 1 193 ? 16.047 -1.78 -18.516 1 89.31 193 ARG A CA 1
ATOM 1455 C C . ARG A 1 193 ? 15.305 -0.687 -19.297 1 89.31 193 ARG A C 1
ATOM 1457 O O . ARG A 1 193 ? 14.227 -0.257 -18.891 1 89.31 193 ARG A O 1
ATOM 1464 N N . ARG A 1 194 ? 15.914 -0.315 -20.344 1 89.94 194 ARG A N 1
ATOM 1465 C CA . ARG A 1 194 ? 15.32 0.731 -21.156 1 89.94 194 ARG A CA 1
ATOM 1466 C C . ARG A 1 194 ? 13.992 0.271 -21.766 1 89.94 194 ARG A C 1
ATOM 1468 O O . ARG A 1 194 ? 13.023 1.037 -21.812 1 89.94 194 ARG A O 1
ATOM 1475 N N . ARG A 1 195 ? 13.922 -0.95 -22.141 1 91.38 195 ARG A N 1
ATOM 1476 C CA . ARG A 1 195 ? 12.688 -1.493 -22.703 1 91.38 195 ARG A CA 1
ATOM 1477 C C . ARG A 1 195 ? 11.562 -1.484 -21.656 1 91.38 195 ARG A C 1
ATOM 1479 O O . ARG A 1 195 ? 10.422 -1.145 -21.969 1 91.38 195 ARG A O 1
ATOM 1486 N N . VAL A 1 196 ? 11.945 -1.865 -20.484 1 92.62 196 VAL A N 1
ATOM 1487 C CA . VAL A 1 196 ? 10.961 -1.884 -19.422 1 92.62 196 VAL A CA 1
ATOM 1488 C C . VAL A 1 196 ? 10.469 -0.464 -19.141 1 92.62 196 VAL A C 1
ATOM 1490 O O . VAL A 1 196 ? 9.266 -0.227 -19.031 1 92.62 196 VAL A O 1
ATOM 1493 N N . ALA A 1 197 ? 11.414 0.48 -19.047 1 92.25 197 ALA A N 1
ATOM 1494 C CA . ALA A 1 197 ? 11.047 1.873 -18.797 1 92.25 197 ALA A CA 1
ATOM 1495 C C . ALA A 1 197 ? 10.133 2.4 -19.906 1 92.25 197 ALA A C 1
ATOM 1497 O O . ALA A 1 197 ? 9.141 3.068 -19.641 1 92.25 197 ALA A O 1
ATOM 1498 N N . GLU A 1 198 ? 10.469 2.082 -21.094 1 91.38 198 GLU A N 1
ATOM 1499 C CA . GLU A 1 198 ? 9.68 2.521 -22.25 1 91.38 198 GLU A CA 1
ATOM 1500 C C . GLU A 1 198 ? 8.281 1.915 -22.219 1 91.38 198 GLU A C 1
ATOM 1502 O O . GLU A 1 198 ? 7.305 2.58 -22.562 1 91.38 198 GLU A O 1
ATOM 1507 N N . HIS A 1 199 ? 8.258 0.722 -21.859 1 91.88 199 HIS A N 1
ATOM 1508 C CA . HIS A 1 199 ? 6.965 0.053 -21.734 1 91.88 199 HIS A CA 1
ATOM 1509 C C . HIS A 1 199 ? 6.062 0.777 -20.734 1 91.88 199 HIS A C 1
ATOM 1511 O O . HIS A 1 199 ? 4.898 1.053 -21.031 1 91.88 199 HIS A O 1
ATOM 1517 N N . PHE A 1 200 ? 6.523 1.12 -19.578 1 91.19 200 PHE A N 1
ATOM 1518 C CA . PHE A 1 200 ? 5.746 1.825 -18.562 1 91.19 200 PHE A CA 1
ATOM 1519 C C . PHE A 1 200 ? 5.418 3.242 -19.016 1 91.19 200 PHE A C 1
ATOM 1521 O O . PHE A 1 200 ? 4.332 3.754 -18.734 1 91.19 200 PHE A O 1
ATOM 1528 N N . GLU A 1 201 ? 6.336 3.832 -19.703 1 90.94 201 GLU A N 1
ATOM 1529 C CA . GLU A 1 201 ? 6.152 5.195 -20.188 1 90.94 201 GLU A CA 1
ATOM 1530 C C . GLU A 1 201 ? 5.004 5.273 -21.188 1 90.94 201 GLU A C 1
ATOM 1532 O O . GLU A 1 201 ? 4.305 6.289 -21.266 1 90.94 201 GLU A O 1
ATOM 1537 N N . SER A 1 202 ? 4.828 4.289 -21.938 1 89.69 202 SER A N 1
ATOM 1538 C CA . SER A 1 202 ? 3.834 4.27 -23 1 89.69 202 SER A CA 1
ATOM 1539 C C . SER A 1 202 ? 2.445 3.945 -22.469 1 89.69 202 SER A C 1
ATOM 1541 O O . SER A 1 202 ? 1.454 4.023 -23.188 1 89.69 202 SER A O 1
ATOM 1543 N N . SER A 1 203 ? 2.408 3.602 -21.266 1 88.25 203 SER A N 1
ATOM 1544 C CA . SER A 1 203 ? 1.137 3.268 -20.641 1 88.25 203 SER A CA 1
ATOM 1545 C C . SER A 1 203 ? 0.297 4.52 -20.391 1 88.25 203 SER A C 1
ATOM 1547 O O . SER A 1 203 ? 0.838 5.605 -20.188 1 88.25 203 SER A O 1
ATOM 1549 N N . ASP A 1 204 ? -1.04 4.363 -20.328 1 82.94 204 ASP A N 1
ATOM 1550 C CA . ASP A 1 204 ? -1.933 5.473 -20.016 1 82.94 204 ASP A CA 1
ATOM 1551 C C . ASP A 1 204 ? -2.061 5.656 -18.5 1 82.94 204 ASP A C 1
ATOM 1553 O O . ASP A 1 204 ? -2.678 6.617 -18.031 1 82.94 204 ASP A O 1
ATOM 1557 N N . SER A 1 205 ? -1.484 4.805 -17.828 1 84.12 205 SER A N 1
ATOM 1558 C CA . SER A 1 205 ? -1.544 4.859 -16.375 1 84.12 205 SER A CA 1
ATOM 1559 C C . SER A 1 205 ? -0.512 5.836 -15.812 1 84.12 205 SER A C 1
ATOM 1561 O O . SER A 1 205 ? 0.69 5.664 -16.031 1 84.12 205 SER A O 1
ATOM 1563 N N . VAL A 1 206 ? -0.943 6.832 -15.039 1 83.38 206 VAL A N 1
ATOM 1564 C CA . VAL A 1 206 ? -0.046 7.793 -14.406 1 83.38 206 VAL A CA 1
ATOM 1565 C C . VAL A 1 206 ? 0.915 7.062 -13.469 1 83.38 206 VAL A C 1
ATOM 1567 O O . VAL A 1 206 ? 2.09 7.426 -13.367 1 83.38 206 VAL A O 1
ATOM 1570 N N . LEU A 1 207 ? 0.371 6.051 -12.836 1 85.75 207 LEU A N 1
ATOM 1571 C CA . LEU A 1 207 ? 1.219 5.258 -11.953 1 85.75 207 LEU A CA 1
ATOM 1572 C C . LEU A 1 207 ? 2.375 4.629 -12.727 1 85.75 207 LEU A C 1
ATOM 1574 O O . LEU A 1 207 ? 3.518 4.648 -12.266 1 85.75 207 LEU A O 1
ATOM 1578 N N . HIS A 1 208 ? 2.109 4.086 -13.867 1 88.31 208 HIS A N 1
ATOM 1579 C CA . HIS A 1 208 ? 3.143 3.49 -14.703 1 88.31 208 HIS A CA 1
ATOM 1580 C C . HIS A 1 208 ? 4.117 4.547 -15.211 1 88.31 208 HIS A C 1
ATOM 1582 O O . HIS A 1 208 ? 5.324 4.305 -15.273 1 88.31 208 HIS A O 1
ATOM 1588 N N . GLN A 1 209 ? 3.596 5.68 -15.547 1 89.56 209 GLN A N 1
ATOM 1589 C CA . GLN A 1 209 ? 4.457 6.758 -16.031 1 89.56 209 GLN A CA 1
ATOM 1590 C C . GLN A 1 209 ? 5.395 7.242 -14.93 1 89.56 209 GLN A C 1
ATOM 1592 O O . GLN A 1 209 ? 6.574 7.504 -15.18 1 89.56 209 GLN A O 1
ATOM 1597 N N . GLU A 1 210 ? 4.867 7.344 -13.758 1 88.69 210 GLU A N 1
ATOM 1598 C CA . GLU A 1 210 ? 5.703 7.719 -12.617 1 88.69 210 GLU A CA 1
ATOM 1599 C C . GLU A 1 210 ? 6.773 6.668 -12.352 1 88.69 210 GLU A C 1
ATOM 1601 O O . GLU A 1 210 ? 7.91 7.008 -12 1 88.69 210 GLU A O 1
ATOM 1606 N N . LEU A 1 211 ? 6.43 5.422 -12.508 1 89.75 211 LEU A N 1
ATOM 1607 C CA . LEU A 1 211 ? 7.406 4.352 -12.352 1 89.75 211 LEU A CA 1
ATOM 1608 C C . LEU A 1 211 ? 8.516 4.477 -13.391 1 89.75 211 LEU A C 1
ATOM 1610 O O . LEU A 1 211 ? 9.703 4.344 -13.055 1 89.75 211 LEU A O 1
ATOM 1614 N N . ALA A 1 212 ? 8.172 4.746 -14.609 1 90.94 212 ALA A N 1
ATOM 1615 C CA . ALA A 1 212 ? 9.156 4.949 -15.672 1 90.94 212 ALA A CA 1
ATOM 1616 C C . ALA A 1 212 ? 10.086 6.105 -15.336 1 90.94 212 ALA A C 1
ATOM 1618 O O . ALA A 1 212 ? 11.297 6.016 -15.555 1 90.94 212 ALA A O 1
ATOM 1619 N N . ASP A 1 213 ? 9.492 7.184 -14.805 1 89.75 213 ASP A N 1
ATOM 1620 C CA . ASP A 1 213 ? 10.305 8.336 -14.414 1 89.75 213 ASP A CA 1
ATOM 1621 C C . ASP A 1 213 ? 11.328 7.953 -13.352 1 89.75 213 ASP A C 1
ATOM 1623 O O . ASP A 1 213 ? 12.484 8.383 -13.414 1 89.75 213 ASP A O 1
ATOM 1627 N N . LEU A 1 214 ? 10.914 7.172 -12.453 1 88.19 214 LEU A N 1
ATOM 1628 C CA . LEU A 1 214 ? 11.82 6.727 -11.406 1 88.19 214 LEU A CA 1
ATOM 1629 C C . LEU A 1 214 ? 12.906 5.82 -11.977 1 88.19 214 LEU A C 1
ATOM 1631 O O . LEU A 1 214 ? 14.062 5.879 -11.539 1 88.19 214 LEU A O 1
ATOM 1635 N N . MET A 1 215 ? 12.562 4.926 -12.898 1 88.25 215 MET A N 1
ATOM 1636 C CA . MET A 1 215 ? 13.562 4.082 -13.547 1 88.25 215 MET A CA 1
ATOM 1637 C C . MET A 1 215 ? 14.609 4.934 -14.258 1 88.25 215 MET A C 1
ATOM 1639 O O . MET A 1 215 ? 15.805 4.664 -14.148 1 88.25 215 MET A O 1
ATOM 1643 N N . ARG A 1 216 ? 14.195 5.938 -14.938 1 86.38 216 ARG A N 1
ATOM 1644 C CA . ARG A 1 216 ? 15.117 6.805 -15.664 1 86.38 216 ARG A CA 1
ATOM 1645 C C . ARG A 1 216 ? 16.016 7.574 -14.695 1 86.38 216 ARG A C 1
ATOM 1647 O O . ARG A 1 216 ? 17.188 7.793 -14.977 1 86.38 216 ARG A O 1
ATOM 1654 N N . LYS A 1 217 ? 15.477 7.945 -13.648 1 82.69 217 LYS A N 1
ATOM 1655 C CA . LYS A 1 217 ? 16.203 8.75 -12.672 1 82.69 217 LYS A CA 1
ATOM 1656 C C . LYS A 1 217 ? 17.219 7.906 -11.914 1 82.69 217 LYS A C 1
ATOM 1658 O O . LYS A 1 217 ? 18.328 8.375 -11.609 1 82.69 217 LYS A O 1
ATOM 1663 N N . HIS A 1 218 ? 16.906 6.676 -11.656 1 80.19 218 HIS A N 1
ATOM 1664 C CA . HIS A 1 218 ? 17.719 5.93 -10.703 1 80.19 218 HIS A CA 1
ATOM 1665 C C . HIS A 1 218 ? 18.469 4.801 -11.398 1 80.19 218 HIS A C 1
ATOM 1667 O O . HIS A 1 218 ? 19.406 4.23 -10.828 1 80.19 218 HIS A O 1
ATOM 1673 N N . VAL A 1 219 ? 18.094 4.43 -12.547 1 72.69 219 VAL A N 1
ATOM 1674 C CA . VAL A 1 219 ? 18.688 3.242 -13.148 1 72.69 219 VAL A CA 1
ATOM 1675 C C . VAL A 1 219 ? 19.531 3.646 -14.359 1 72.69 219 VAL A C 1
ATOM 1677 O O . VAL A 1 219 ? 20.469 2.928 -14.75 1 72.69 219 VAL A O 1
ATOM 1680 N N . PHE A 1 220 ? 19.25 4.734 -15 1 69.81 220 PHE A N 1
ATOM 1681 C CA . PHE A 1 220 ? 20.016 5.113 -16.188 1 69.81 220 PHE A CA 1
ATOM 1682 C C . PHE A 1 220 ? 21.078 6.152 -15.836 1 69.81 220 PHE A C 1
ATOM 1684 O O . PHE A 1 220 ? 20.859 7.016 -14.984 1 69.81 220 PHE A O 1
ATOM 1691 N N . PRO A 1 221 ? 22.328 5.738 -16.109 1 58.66 221 PRO A N 1
ATOM 1692 C CA . PRO A 1 221 ? 23.422 6.676 -15.836 1 58.66 221 PRO A CA 1
ATOM 1693 C C . PRO A 1 221 ? 23.156 8.07 -16.391 1 58.66 221 PRO A C 1
ATOM 1695 O O . PRO A 1 221 ? 22.469 8.219 -17.406 1 58.66 221 PRO A O 1
ATOM 1698 N N . LYS A 1 222 ? 23.281 8.953 -15.438 1 48.81 222 LYS A N 1
ATOM 1699 C CA . LYS A 1 222 ? 23.281 10.32 -15.953 1 48.81 222 LYS A CA 1
ATOM 1700 C C . LYS A 1 222 ? 24.234 10.461 -17.141 1 48.81 222 LYS A C 1
ATOM 1702 O O . LYS A 1 222 ? 25.312 9.883 -17.141 1 48.81 222 LYS A O 1
ATOM 1707 N N . PRO A 1 223 ? 23.75 10.922 -18.391 1 39.84 223 PRO A N 1
ATOM 1708 C CA . PRO A 1 223 ? 24.75 11.156 -19.422 1 39.84 223 PRO A CA 1
ATOM 1709 C C . PRO A 1 223 ? 26.047 11.766 -18.859 1 39.84 223 PRO A C 1
ATOM 1711 O O . PRO A 1 223 ? 25.984 12.688 -18.047 1 39.84 223 PRO A O 1
ATOM 1714 N N . ILE A 1 224 ? 27.094 11.023 -18.938 1 29.23 224 ILE A N 1
ATOM 1715 C CA . ILE A 1 224 ? 28.344 11.758 -18.766 1 29.23 224 ILE A CA 1
ATOM 1716 C C . ILE A 1 224 ? 28.484 12.812 -19.875 1 29.23 224 ILE A C 1
ATOM 1718 O O . ILE A 1 224 ? 28.25 12.531 -21.047 1 29.23 224 ILE A O 1
ATOM 1722 N N . MET B 1 1 ? -7.785 -1.609 11.07 1 80.25 1 MET B N 1
ATOM 1723 C CA . MET B 1 1 ? -8.562 -0.685 10.242 1 80.25 1 MET B CA 1
ATOM 1724 C C . MET B 1 1 ? -9.875 -0.323 10.93 1 80.25 1 MET B C 1
ATOM 1726 O O . MET B 1 1 ? -10.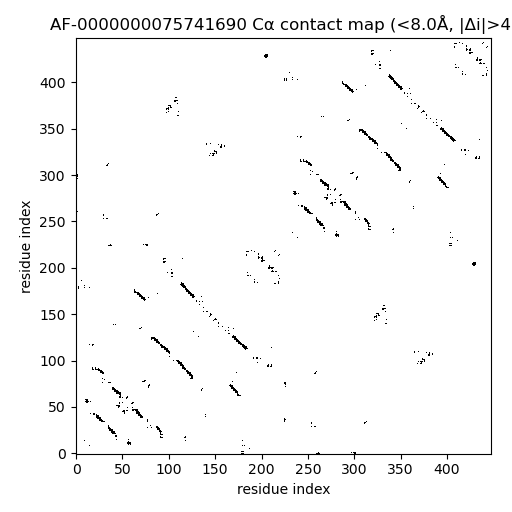461 -1.147 11.633 1 80.25 1 MET B O 1
ATOM 1730 N N . TYR B 1 2 ? -10.203 0.929 10.969 1 76.06 2 TYR B N 1
ATOM 1731 C CA . TYR B 1 2 ? -11.453 1.382 11.57 1 76.06 2 TYR B CA 1
ATOM 1732 C C . TYR B 1 2 ? -12.586 1.366 10.547 1 76.06 2 TYR B C 1
ATOM 1734 O O . TYR B 1 2 ? -12.594 2.16 9.602 1 76.06 2 TYR B O 1
ATOM 1742 N N . GLU B 1 3 ? -13.406 0.322 10.719 1 69 3 GLU B N 1
ATOM 1743 C CA . GLU B 1 3 ? -14.578 0.26 9.859 1 69 3 GLU B CA 1
ATOM 1744 C C . GLU B 1 3 ? -15.727 1.098 10.422 1 69 3 GLU B C 1
ATOM 1746 O O . GLU B 1 3 ? -16.234 0.814 11.508 1 69 3 GLU B O 1
ATOM 1751 N N . ARG B 1 4 ? -15.961 2.238 9.828 1 64.69 4 ARG B N 1
ATOM 1752 C CA . ARG B 1 4 ? -17 3.139 10.32 1 64.69 4 ARG B CA 1
ATOM 1753 C C . ARG B 1 4 ? -18.391 2.533 10.125 1 64.69 4 ARG B C 1
ATOM 1755 O O . ARG B 1 4 ? -18.656 1.878 9.117 1 64.69 4 ARG B O 1
ATOM 1762 N N . PRO B 1 5 ? -19.141 2.812 11.164 1 63.31 5 PRO B N 1
ATOM 1763 C CA . PRO B 1 5 ? -20.547 2.43 10.961 1 63.31 5 PRO B CA 1
ATOM 1764 C C . PRO B 1 5 ? -21.172 3.125 9.766 1 63.31 5 PRO B C 1
ATOM 1766 O O . PRO B 1 5 ? -20.875 4.285 9.484 1 63.31 5 PRO B O 1
ATOM 1769 N N . GLY B 1 6 ? -21.844 2.404 8.844 1 60.47 6 GLY B N 1
ATOM 1770 C CA . GLY B 1 6 ? -22.516 2.994 7.691 1 60.47 6 GLY B CA 1
ATOM 1771 C C . GLY B 1 6 ? -21.906 2.576 6.367 1 60.47 6 GLY B C 1
ATOM 1772 O O . GLY B 1 6 ? -22.516 2.746 5.312 1 60.47 6 GLY B O 1
ATOM 1773 N N . TYR B 1 7 ? -20.578 2.406 6.582 1 62.16 7 TYR B N 1
ATOM 1774 C CA . TYR B 1 7 ? -20 1.941 5.32 1 62.16 7 TYR B CA 1
ATOM 1775 C C . TYR B 1 7 ? -20.516 0.546 4.977 1 62.16 7 TYR B C 1
ATOM 1777 O O . TYR B 1 7 ? -20.641 -0.308 5.859 1 62.16 7 TYR B O 1
ATOM 1785 N N . SER B 1 8 ? -21.266 0.415 3.941 1 56.78 8 SER B N 1
ATOM 1786 C CA . SER B 1 8 ? -21.922 -0.822 3.512 1 56.78 8 SER B CA 1
ATOM 1787 C C . SER B 1 8 ? -20.922 -1.979 3.482 1 56.78 8 SER B C 1
ATOM 1789 O O . SER B 1 8 ? -19.719 -1.772 3.266 1 56.78 8 SER B O 1
ATOM 1791 N N . ALA B 1 9 ? -21.531 -3.041 3.82 1 63.81 9 ALA B N 1
ATOM 1792 C CA . ALA B 1 9 ? -20.828 -4.312 3.68 1 63.81 9 ALA B CA 1
ATOM 1793 C C . ALA B 1 9 ? -20.344 -4.52 2.244 1 63.81 9 ALA B C 1
ATOM 1795 O O . ALA B 1 9 ? -21.109 -4.297 1.294 1 63.81 9 ALA B O 1
ATOM 1796 N N . ILE B 1 10 ? -19.141 -4.746 2.039 1 80.62 10 ILE B N 1
ATOM 1797 C CA . ILE B 1 10 ? -18.594 -4.996 0.709 1 80.62 10 ILE B CA 1
ATOM 1798 C C . ILE B 1 10 ? -18.766 -6.473 0.352 1 80.62 10 ILE B C 1
ATOM 1800 O O . ILE B 1 10 ? -18.438 -7.352 1.151 1 80.62 10 ILE B O 1
ATOM 1804 N N . GLU B 1 11 ? -19.469 -6.688 -0.767 1 87.5 11 GLU B N 1
ATOM 1805 C CA . GLU B 1 11 ? -19.703 -8.047 -1.242 1 87.5 11 GLU B CA 1
ATOM 1806 C C . GLU B 1 11 ? -18.375 -8.781 -1.469 1 87.5 11 GLU B C 1
ATOM 1808 O O . GLU B 1 11 ? -17.391 -8.164 -1.874 1 87.5 11 GLU B O 1
ATOM 1813 N N . PRO B 1 12 ? -18.422 -10.102 -1.217 1 93.19 12 PRO B N 1
ATOM 1814 C CA . PRO B 1 12 ? -17.203 -10.891 -1.412 1 93.19 12 PRO B CA 1
ATOM 1815 C C . PRO B 1 12 ? -16.609 -10.727 -2.809 1 93.19 12 PRO B C 1
ATOM 1817 O O . PRO B 1 12 ? -15.391 -10.719 -2.967 1 93.19 12 PRO B O 1
ATOM 1820 N N . ALA B 1 13 ? -17.484 -10.586 -3.785 1 93.75 13 ALA B N 1
ATOM 1821 C CA . ALA B 1 13 ? -16.984 -10.406 -5.148 1 93.75 13 ALA B CA 1
ATOM 1822 C C . ALA B 1 13 ? -16.078 -9.18 -5.25 1 93.75 13 ALA B C 1
ATOM 1824 O O . ALA B 1 13 ? -15.047 -9.227 -5.93 1 93.75 13 ALA B O 1
ATOM 1825 N N . ALA B 1 14 ? -16.453 -8.094 -4.566 1 92.88 14 ALA B N 1
ATOM 1826 C CA . ALA B 1 14 ? -15.672 -6.867 -4.594 1 92.88 14 ALA B CA 1
ATOM 1827 C C . ALA B 1 14 ? -14.328 -7.062 -3.883 1 92.88 14 ALA B C 1
ATOM 1829 O O . ALA B 1 14 ? -13.312 -6.5 -4.297 1 92.88 14 ALA B O 1
ATOM 1830 N N . VAL B 1 15 ? -14.375 -7.824 -2.852 1 94.94 15 VAL B N 1
ATOM 1831 C CA . VAL B 1 15 ? -13.148 -8.141 -2.131 1 94.94 15 VAL B CA 1
ATOM 1832 C C . VAL B 1 15 ? -12.195 -8.914 -3.045 1 94.94 15 VAL B C 1
ATOM 1834 O O . VAL B 1 15 ? -11.031 -8.539 -3.195 1 94.94 15 VAL B O 1
ATOM 1837 N N . LEU B 1 16 ? -12.688 -9.93 -3.672 1 96.69 16 LEU B N 1
ATOM 1838 C CA . LEU B 1 16 ? -11.875 -10.766 -4.547 1 96.69 16 LEU B CA 1
ATOM 1839 C C . LEU B 1 16 ? -11.375 -9.969 -5.746 1 96.69 16 LEU B C 1
ATOM 1841 O O . LEU B 1 16 ? -10.242 -10.164 -6.199 1 96.69 16 LEU B O 1
ATOM 1845 N N . ASP B 1 17 ? -12.227 -9.094 -6.242 1 95.25 17 ASP B N 1
ATOM 1846 C CA . ASP B 1 17 ? -11.805 -8.227 -7.34 1 95.25 17 ASP B CA 1
ATOM 1847 C C . ASP B 1 17 ? -10.625 -7.355 -6.93 1 95.25 17 ASP B C 1
ATOM 1849 O O . ASP B 1 17 ? -9.672 -7.191 -7.699 1 95.25 17 ASP B O 1
ATOM 1853 N N . LEU B 1 18 ? -10.703 -6.801 -5.742 1 95.56 18 LEU B N 1
ATOM 1854 C CA . LEU B 1 18 ? -9.625 -5.941 -5.266 1 95.56 18 LEU B CA 1
ATOM 1855 C C . LEU B 1 18 ? -8.336 -6.738 -5.102 1 95.56 18 LEU B C 1
ATOM 1857 O O . LEU B 1 18 ? -7.262 -6.277 -5.504 1 95.56 18 LEU B O 1
ATOM 1861 N N . LEU B 1 19 ? -8.414 -7.93 -4.547 1 96.62 19 LEU B N 1
ATOM 1862 C CA . LEU B 1 19 ? -7.246 -8.789 -4.387 1 96.62 19 LEU B CA 1
ATOM 1863 C C . LEU B 1 19 ? -6.605 -9.086 -5.738 1 96.62 19 LEU B C 1
ATOM 1865 O O . LEU B 1 19 ? -5.387 -8.984 -5.891 1 96.62 19 LEU B O 1
ATOM 1869 N N . THR B 1 20 ? -7.426 -9.445 -6.668 1 95.69 20 THR B N 1
ATOM 1870 C CA . THR B 1 20 ? -6.957 -9.859 -7.984 1 95.69 20 THR B CA 1
ATOM 1871 C C . THR B 1 20 ? -6.32 -8.695 -8.727 1 95.69 20 THR B C 1
ATOM 1873 O O . THR B 1 20 ? -5.336 -8.867 -9.445 1 95.69 20 THR B O 1
ATOM 1876 N N . ALA B 1 21 ? -6.879 -7.547 -8.531 1 95 21 ALA B N 1
ATOM 1877 C CA . ALA B 1 21 ? -6.395 -6.359 -9.234 1 95 21 ALA B CA 1
ATOM 1878 C C . ALA B 1 21 ? -5.152 -5.793 -8.555 1 95 21 ALA B C 1
ATOM 1880 O O . ALA B 1 21 ? -4.414 -5 -9.148 1 95 21 ALA B O 1
ATOM 1881 N N . ASN B 1 22 ? -4.938 -6.086 -7.332 1 96.62 22 ASN B N 1
ATOM 1882 C CA . ASN B 1 22 ? -3.816 -5.582 -6.547 1 96.62 22 ASN B CA 1
ATOM 1883 C C . ASN B 1 22 ? -3.086 -6.707 -5.82 1 96.62 22 ASN B C 1
ATOM 1885 O O . ASN B 1 22 ? -3.055 -6.742 -4.59 1 96.62 22 ASN B O 1
ATOM 1889 N N . PRO B 1 23 ? -2.418 -7.555 -6.555 1 97.69 23 PRO B N 1
ATOM 1890 C CA . PRO B 1 23 ? -1.91 -8.805 -5.98 1 97.69 23 PRO B CA 1
ATOM 1891 C C . PRO B 1 23 ? -0.623 -8.602 -5.184 1 97.69 23 PRO B C 1
ATOM 1893 O O . PRO B 1 23 ? -0.181 -9.516 -4.48 1 97.69 23 PRO B O 1
ATOM 1896 N N . LEU B 1 24 ? 0.075 -7.484 -5.375 1 97.69 24 LEU B N 1
ATOM 1897 C CA . LEU B 1 24 ? 1.263 -7.207 -4.574 1 97.69 24 LEU B CA 1
ATOM 1898 C C . LEU B 1 24 ? 0.878 -6.789 -3.158 1 97.69 24 LEU B C 1
ATOM 1900 O O . LEU B 1 24 ? 0.89 -5.598 -2.834 1 97.69 24 LEU B O 1
ATOM 1904 N N . GLY B 1 25 ? 0.62 -7.719 -2.295 1 98.12 25 GLY B N 1
ATOM 1905 C CA . GLY B 1 25 ? 0.207 -7.445 -0.928 1 98.12 25 GLY B CA 1
ATOM 1906 C C . GLY B 1 25 ? 1.368 -7.121 -0.008 1 98.12 25 GLY B C 1
ATOM 1907 O O . GLY B 1 25 ? 2.521 -7.426 -0.324 1 98.12 25 GLY B O 1
ATOM 1908 N N . LEU B 1 26 ? 1.094 -6.457 1.068 1 98.5 26 LEU B N 1
ATOM 1909 C CA . LEU B 1 26 ? 2.053 -6.301 2.156 1 98.5 26 LEU B CA 1
ATOM 1910 C C . LEU B 1 26 ? 1.835 -7.367 3.229 1 98.5 26 LEU B C 1
ATOM 1912 O O . LEU B 1 26 ? 0.835 -7.332 3.949 1 98.5 26 LEU B O 1
ATOM 1916 N N . VAL B 1 27 ? 2.754 -8.281 3.318 1 98.5 27 VAL B N 1
ATOM 1917 C CA . VAL B 1 27 ? 2.695 -9.383 4.266 1 98.5 27 VAL B CA 1
ATOM 1918 C C . VAL B 1 27 ? 3.357 -8.977 5.578 1 98.5 27 VAL B C 1
ATOM 1920 O O . VAL B 1 27 ? 4.57 -8.75 5.625 1 98.5 27 VAL B O 1
ATOM 1923 N N . VAL B 1 28 ? 2.566 -8.961 6.621 1 97.88 28 VAL B N 1
ATOM 1924 C CA . VAL B 1 28 ? 3.049 -8.484 7.914 1 97.88 28 VAL B CA 1
ATOM 1925 C C . VAL B 1 28 ? 3.082 -9.633 8.914 1 97.88 28 VAL B C 1
ATOM 1927 O O . VAL B 1 28 ? 2.086 -10.336 9.086 1 97.88 28 VAL B O 1
ATOM 1930 N N . THR B 1 29 ? 4.191 -9.859 9.492 1 96.44 29 THR B N 1
ATOM 1931 C CA . THR B 1 29 ? 4.367 -10.797 10.594 1 96.44 29 THR B CA 1
ATOM 1932 C C . THR B 1 29 ? 5.066 -10.125 11.766 1 96.44 29 THR B C 1
ATOM 1934 O O . THR B 1 29 ? 5.332 -8.922 11.734 1 96.44 29 THR B O 1
ATOM 1937 N N . ILE B 1 30 ? 5.203 -10.93 12.859 1 94 30 ILE B N 1
ATOM 1938 C CA . ILE B 1 30 ? 5.793 -10.367 14.07 1 94 30 ILE B CA 1
ATOM 1939 C 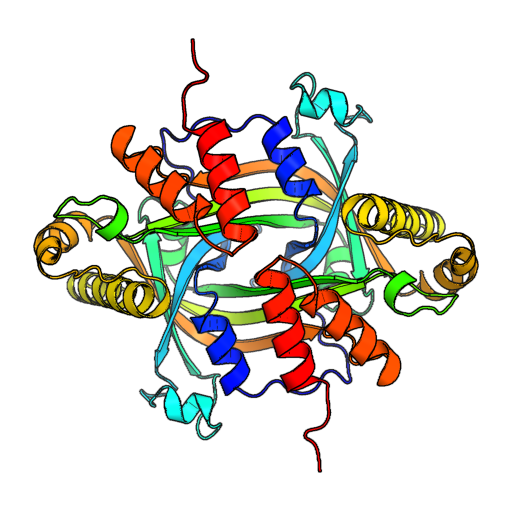C . ILE B 1 30 ? 7.031 -11.164 14.461 1 94 30 ILE B C 1
ATOM 1941 O O . ILE B 1 30 ? 7.02 -12.398 14.414 1 94 30 ILE B O 1
ATOM 1945 N N . ASP B 1 31 ? 8.055 -10.547 14.695 1 89.75 31 ASP B N 1
ATOM 1946 C CA . ASP B 1 31 ? 9.25 -11.094 15.328 1 89.75 31 ASP B CA 1
ATOM 1947 C C . ASP B 1 31 ? 9.461 -10.477 16.719 1 89.75 31 ASP B C 1
ATOM 1949 O O . ASP B 1 31 ? 10.031 -9.398 16.844 1 89.75 31 ASP B O 1
ATOM 1953 N N . GLY B 1 32 ? 9.078 -11.227 17.766 1 86.88 32 GLY B N 1
ATOM 1954 C CA . GLY B 1 32 ? 9.047 -10.609 19.094 1 86.88 32 GLY B CA 1
ATOM 1955 C C . GLY B 1 32 ? 8.102 -9.422 19.172 1 86.88 32 GLY B C 1
ATOM 1956 O O . GLY B 1 32 ? 6.898 -9.562 18.953 1 86.88 32 GLY B O 1
ATOM 1957 N N . ALA B 1 33 ? 8.641 -8.234 19.406 1 83.81 33 ALA B N 1
ATOM 1958 C CA . ALA B 1 33 ? 7.82 -7.031 19.5 1 83.81 33 ALA B CA 1
ATOM 1959 C C . ALA B 1 33 ? 8 -6.148 18.266 1 83.81 33 ALA B C 1
ATOM 1961 O O . ALA B 1 33 ? 7.633 -4.973 18.281 1 83.81 33 ALA B O 1
ATOM 1962 N N . ARG B 1 34 ? 8.461 -6.77 17.203 1 88.75 34 ARG B N 1
ATOM 1963 C CA . ARG B 1 34 ? 8.758 -5.977 16.016 1 88.75 34 ARG B CA 1
ATOM 1964 C C . ARG B 1 34 ? 7.934 -6.453 14.812 1 88.75 34 ARG B C 1
ATOM 1966 O O . ARG B 1 34 ? 8.039 -7.613 14.414 1 88.75 34 ARG B O 1
ATOM 1973 N N . PRO B 1 35 ? 7.195 -5.555 14.297 1 93.81 35 PRO B N 1
ATOM 1974 C CA . PRO B 1 35 ? 6.543 -5.918 13.039 1 93.81 35 PRO B CA 1
ATOM 1975 C C . PRO B 1 35 ? 7.52 -6.008 11.867 1 93.81 35 PRO B C 1
ATOM 1977 O O . PRO B 1 35 ? 8.445 -5.191 11.773 1 93.81 35 PRO B O 1
ATOM 1980 N N . LEU B 1 36 ? 7.426 -7.031 11.094 1 94.69 36 LEU B N 1
ATOM 1981 C CA . LEU B 1 36 ? 8.125 -7.184 9.828 1 94.69 36 LEU B CA 1
ATOM 1982 C C . LEU B 1 36 ? 7.137 -7.168 8.664 1 94.69 36 LEU B C 1
ATOM 1984 O O . LEU B 1 36 ? 6.012 -7.66 8.789 1 94.69 36 LEU B O 1
ATOM 1988 N N . ALA B 1 37 ? 7.574 -6.605 7.551 1 97.38 37 ALA B N 1
ATOM 1989 C CA . ALA B 1 37 ? 6.664 -6.523 6.41 1 97.38 37 ALA B CA 1
ATOM 1990 C C . ALA B 1 37 ? 7.422 -6.668 5.094 1 97.38 37 ALA B C 1
ATOM 1992 O O . ALA B 1 37 ? 8.531 -6.141 4.945 1 97.38 37 ALA B O 1
ATOM 1993 N N . THR B 1 38 ? 6.832 -7.375 4.176 1 97.44 38 THR B N 1
ATOM 1994 C CA . THR B 1 38 ? 7.383 -7.57 2.84 1 97.44 38 THR B CA 1
ATOM 1995 C C . THR B 1 38 ? 6.285 -7.508 1.785 1 97.44 38 THR B C 1
ATOM 1997 O O . THR B 1 38 ? 5.215 -8.094 1.96 1 97.44 38 THR B O 1
ATOM 2000 N N . HIS B 1 39 ? 6.543 -6.695 0.751 1 97.5 39 HIS B N 1
ATOM 2001 C CA . HIS B 1 39 ? 5.652 -6.734 -0.405 1 97.5 39 HIS B CA 1
ATOM 2002 C C . HIS B 1 39 ? 5.879 -7.996 -1.23 1 97.5 39 HIS B C 1
ATOM 2004 O O . HIS B 1 39 ? 7 -8.266 -1.666 1 97.5 39 HIS B O 1
ATOM 2010 N N . ALA B 1 40 ? 4.875 -8.797 -1.449 1 97.56 40 ALA B N 1
ATOM 2011 C CA . ALA B 1 40 ? 4.953 -10.055 -2.188 1 97.56 40 ALA B CA 1
ATOM 2012 C C . ALA B 1 40 ? 3.641 -10.352 -2.902 1 97.56 40 ALA B C 1
ATOM 2014 O O 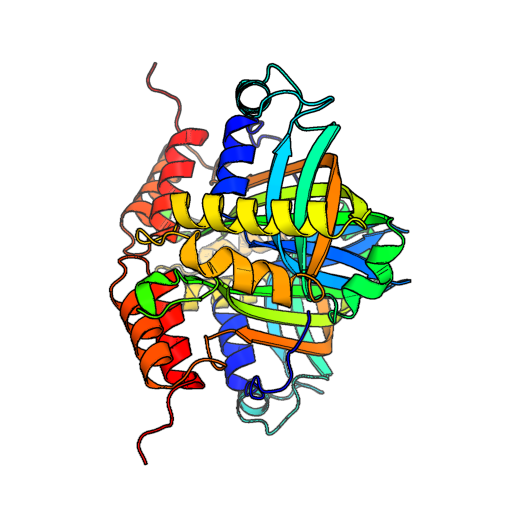. ALA B 1 40 ? 2.578 -9.883 -2.486 1 97.56 40 ALA B O 1
ATOM 2015 N N . PRO B 1 41 ? 3.709 -11.062 -4.004 1 98.12 41 PRO B N 1
ATOM 2016 C CA . PRO B 1 41 ? 2.451 -11.5 -4.613 1 98.12 41 PRO B CA 1
ATOM 2017 C C . PRO B 1 41 ? 1.673 -12.469 -3.729 1 98.12 41 PRO B C 1
ATOM 2019 O O . PRO B 1 41 ? 2.232 -13.461 -3.248 1 98.12 41 PRO B O 1
ATOM 2022 N N . VAL B 1 42 ? 0.462 -12.195 -3.494 1 98.75 42 VAL B N 1
ATOM 2023 C CA . VAL B 1 42 ? -0.46 -13.055 -2.75 1 98.75 42 VAL B CA 1
ATOM 2024 C C . VAL B 1 42 ? -1.768 -13.195 -3.525 1 98.75 42 VAL B C 1
ATOM 2026 O O . VAL B 1 42 ? -2.395 -12.203 -3.889 1 98.75 42 VAL B O 1
ATOM 2029 N N . LEU B 1 43 ? -2.152 -14.406 -3.773 1 98.56 43 LEU B N 1
ATOM 2030 C CA . LEU B 1 43 ? -3.297 -14.688 -4.629 1 98.56 43 LEU B CA 1
ATOM 2031 C C . LEU B 1 43 ? -4.316 -15.555 -3.904 1 98.56 43 LEU B C 1
ATOM 2033 O O . LEU B 1 43 ? -3.953 -16.359 -3.039 1 98.56 43 LEU B O 1
ATOM 2037 N N . PHE B 1 44 ? -5.551 -15.344 -4.242 1 98.5 44 PHE B N 1
ATOM 2038 C CA . PHE B 1 44 ? -6.582 -16.266 -3.801 1 98.5 44 PHE B CA 1
ATOM 2039 C C . PHE B 1 44 ? -6.367 -17.656 -4.41 1 98.5 44 PHE B C 1
ATOM 2041 O O . PHE B 1 44 ? -6.125 -17.781 -5.609 1 98.5 44 PHE B O 1
ATOM 2048 N N . SER B 1 45 ? -6.418 -18.688 -3.58 1 98 45 SER B N 1
ATOM 2049 C CA . SER B 1 45 ? -6.188 -20.047 -4.074 1 98 45 SER B CA 1
ATOM 2050 C C . SER B 1 45 ? -7.5 -20.812 -4.199 1 98 45 SER B C 1
ATOM 2052 O O . SER B 1 45 ? -7.871 -21.234 -5.297 1 98 45 SER B O 1
ATOM 2054 N N . GLN B 1 46 ? -8.18 -20.969 -3.109 1 97.88 46 GLN B N 1
ATOM 2055 C CA . GLN B 1 46 ? -9.438 -21.703 -3.078 1 97.88 46 GLN B CA 1
ATOM 2056 C C . GLN B 1 46 ? -10.273 -21.312 -1.868 1 97.88 46 GLN B C 1
ATOM 2058 O O . GLN B 1 46 ? -9.758 -20.75 -0.898 1 97.88 46 GLN B O 1
ATOM 2063 N N . GLY B 1 47 ? -11.555 -21.609 -2.014 1 97.5 47 GLY B N 1
ATOM 2064 C CA . GLY B 1 47 ? -12.43 -21.422 -0.873 1 97.5 47 GLY B CA 1
ATOM 2065 C C . GLY B 1 47 ? -12.297 -22.516 0.174 1 97.5 47 GLY B C 1
ATOM 2066 O O . GLY B 1 47 ? -11.461 -23.406 0.043 1 97.5 47 GLY B O 1
ATOM 2067 N N . PRO B 1 48 ? -13.141 -22.344 1.231 1 97.12 48 PRO B N 1
ATOM 2068 C CA . PRO B 1 48 ? -13.086 -23.375 2.268 1 97.12 48 PRO B CA 1
ATOM 2069 C C . PRO B 1 48 ? -13.32 -24.781 1.713 1 97.12 48 PRO B C 1
ATOM 2071 O O . PRO B 1 48 ? -14.211 -24.984 0.887 1 97.12 48 PRO B O 1
ATOM 2074 N N . ASN B 1 49 ? -12.43 -25.703 2.121 1 95.44 49 ASN B N 1
ATOM 2075 C CA . ASN B 1 49 ? -12.539 -27.109 1.737 1 95.44 49 ASN B CA 1
ATOM 2076 C C . ASN B 1 49 ? -12.492 -27.281 0.222 1 95.44 49 ASN B C 1
ATOM 2078 O O . ASN B 1 49 ? -13.211 -28.109 -0.334 1 95.44 49 ASN B O 1
ATOM 2082 N N . GLY B 1 50 ? -11.898 -26.422 -0.422 1 96.12 50 GLY B N 1
ATOM 2083 C CA . GLY B 1 50 ? -11.617 -26.594 -1.84 1 96.12 50 GLY B CA 1
ATOM 2084 C C . GLY B 1 50 ? -12.688 -26 -2.732 1 96.12 50 GLY B C 1
ATOM 2085 O O . GLY B 1 50 ? -12.703 -26.234 -3.941 1 96.12 50 GLY B O 1
ATOM 2086 N N . VAL B 1 51 ? -13.555 -25.203 -2.174 1 96.12 51 VAL B N 1
ATOM 2087 C CA . VAL B 1 51 ? -14.641 -24.562 -2.904 1 96.12 51 VAL B CA 1
ATOM 2088 C C . VAL B 1 51 ? -14.055 -23.609 -3.957 1 96.12 51 VAL B C 1
ATOM 2090 O O . VAL B 1 51 ? -13.055 -22.938 -3.709 1 96.12 51 VAL B O 1
ATOM 2093 N N . ALA B 1 52 ? -14.797 -23.578 -5.09 1 96.88 52 ALA B N 1
ATOM 2094 C CA . ALA B 1 52 ? -14.336 -22.75 -6.203 1 96.88 52 ALA B CA 1
ATOM 2095 C C . ALA B 1 52 ? -14.438 -21.266 -5.863 1 96.88 52 ALA B C 1
ATOM 2097 O O . ALA B 1 52 ? -15.344 -20.844 -5.133 1 96.88 52 ALA B O 1
ATOM 2098 N N . GLN B 1 53 ? -13.539 -20.469 -6.461 1 96.5 53 GLN B N 1
ATOM 2099 C CA . GLN B 1 53 ? -13.516 -19.031 -6.25 1 96.5 53 GLN B CA 1
ATOM 2100 C C . GLN B 1 53 ? -14.859 -18.391 -6.602 1 96.5 53 GLN B C 1
ATOM 2102 O O . GLN B 1 53 ? -15.297 -17.453 -5.945 1 96.5 53 GLN B O 1
ATOM 2107 N N . ALA B 1 54 ? -15.469 -18.906 -7.645 1 96.5 54 ALA B N 1
ATOM 2108 C CA . ALA B 1 54 ? -16.75 -18.359 -8.109 1 96.5 54 ALA B CA 1
ATOM 2109 C C . ALA B 1 54 ? -17.812 -18.453 -7.027 1 96.5 54 ALA B C 1
ATOM 2111 O O . ALA B 1 54 ? -18.656 -17.562 -6.895 1 96.5 54 ALA B O 1
ATOM 2112 N N . GLU B 1 55 ? -17.812 -19.5 -6.25 1 97.31 55 GLU B N 1
ATOM 2113 C CA . GLU B 1 55 ? -18.781 -19.688 -5.176 1 97.31 55 GLU B CA 1
ATOM 2114 C C . GLU B 1 55 ? -18.516 -18.734 -4.02 1 97.31 55 GLU B C 1
ATOM 2116 O O . GLU B 1 55 ? -19.453 -18.281 -3.354 1 97.31 55 GLU B O 1
ATOM 2121 N N . VAL B 1 56 ? -17.297 -18.469 -3.803 1 97.31 56 VAL B N 1
ATOM 2122 C CA . VAL B 1 56 ? -16.953 -17.469 -2.789 1 97.31 56 VAL B CA 1
ATOM 2123 C C . VAL B 1 56 ? -17.375 -16.078 -3.266 1 97.31 56 VAL B C 1
ATOM 2125 O O . VAL B 1 56 ? -17.984 -15.32 -2.512 1 97.31 56 VAL B O 1
ATOM 2128 N N . ALA B 1 57 ? -17.141 -15.812 -4.551 1 95.94 57 ALA B N 1
ATOM 2129 C CA . ALA B 1 57 ? -17.484 -14.523 -5.141 1 95.94 57 ALA B CA 1
ATOM 2130 C C . ALA B 1 57 ? -18.984 -14.273 -5.082 1 95.94 57 ALA B C 1
ATOM 2132 O O . ALA B 1 57 ? -19.438 -13.148 -4.82 1 95.94 57 ALA B O 1
ATOM 2133 N N . SER B 1 58 ? -19.812 -15.32 -5.227 1 95.94 58 SER B N 1
ATOM 2134 C CA . SER B 1 58 ? -21.266 -15.18 -5.254 1 95.94 58 SER B CA 1
ATOM 2135 C C . SER B 1 58 ? -21.828 -15.102 -3.842 1 95.94 58 SER B C 1
ATOM 2137 O O . SER B 1 58 ? -23.016 -14.781 -3.66 1 95.94 58 SER B O 1
ATOM 2139 N N . GLY B 1 59 ? -21.031 -15.398 -2.889 1 94.62 59 GLY B N 1
ATOM 2140 C CA . GLY B 1 59 ? -21.5 -15.391 -1.509 1 94.62 59 GLY B CA 1
ATOM 2141 C C . GLY B 1 59 ? -22.031 -16.734 -1.049 1 94.62 59 GLY B C 1
ATOM 2142 O O . GLY B 1 59 ? -22.516 -16.875 0.073 1 94.62 59 GLY B O 1
ATOM 2143 N N . ASP B 1 60 ? -21.922 -17.734 -1.883 1 95.88 60 ASP B N 1
ATOM 2144 C CA . ASP B 1 60 ? -22.391 -19.078 -1.558 1 95.88 60 ASP B CA 1
ATOM 2145 C C . ASP B 1 60 ? -21.469 -19.75 -0.55 1 95.88 60 ASP B C 1
ATOM 2147 O O . ASP B 1 60 ? -21.875 -20.703 0.135 1 95.88 60 ASP B O 1
ATOM 2151 N N . ALA B 1 61 ? -20.219 -19.375 -0.51 1 96.25 61 ALA B N 1
ATOM 2152 C CA . ALA B 1 61 ? -19.234 -19.812 0.48 1 96.25 61 ALA B CA 1
ATOM 2153 C C . ALA B 1 61 ? -18.516 -18.609 1.093 1 96.25 61 ALA B C 1
ATOM 2155 O O . ALA B 1 61 ? -18.328 -17.578 0.431 1 96.25 61 ALA B O 1
ATOM 2156 N N . PRO B 1 62 ? -18.141 -18.734 2.262 1 95.5 62 PRO B N 1
ATOM 2157 C CA . PRO B 1 62 ? -17.516 -17.609 2.936 1 95.5 62 PRO B CA 1
ATOM 2158 C C . PRO B 1 62 ? -16.047 -17.406 2.518 1 95.5 62 PRO B C 1
ATOM 2160 O O . PRO B 1 62 ? -15.383 -18.359 2.117 1 95.5 62 PRO B O 1
ATOM 2163 N N . LEU B 1 63 ? -15.602 -16.188 2.633 1 95.12 63 LEU B N 1
ATOM 2164 C CA . LEU B 1 63 ? -14.188 -15.891 2.453 1 95.12 63 LEU B CA 1
ATOM 2165 C C . LEU B 1 63 ? -13.359 -16.469 3.598 1 95.12 63 LEU B C 1
ATOM 2167 O O . LEU B 1 63 ? -12.234 -16.938 3.389 1 95.12 63 LEU B O 1
ATOM 2171 N N . VAL B 1 64 ? -13.914 -16.375 4.816 1 96.69 64 VAL B N 1
ATOM 2172 C CA . VAL B 1 64 ? -13.258 -17 5.957 1 96.69 64 VAL B CA 1
ATOM 2173 C C . VAL B 1 64 ? -13.125 -18.5 5.715 1 96.69 64 VAL B C 1
ATOM 2175 O O . VAL B 1 64 ? -14.07 -19.156 5.258 1 96.69 64 VAL B O 1
ATOM 2178 N N . GLY B 1 65 ? -11.969 -19.016 5.965 1 97.56 65 GLY B N 1
ATOM 2179 C CA . GLY B 1 65 ? -11.695 -20.406 5.699 1 97.56 65 GLY B CA 1
ATOM 2180 C C . GLY B 1 65 ? -11.055 -20.641 4.344 1 97.56 65 GLY B C 1
ATOM 2181 O O . GLY B 1 65 ? -10.562 -21.75 4.066 1 97.56 65 GLY B O 1
ATOM 2182 N N . SER B 1 66 ? -11.039 -19.625 3.5 1 98.19 66 SER B N 1
ATOM 2183 C CA . SER B 1 66 ? -10.367 -19.703 2.207 1 98.19 66 SER B CA 1
ATOM 2184 C C . SER B 1 66 ? -8.852 -19.75 2.369 1 98.19 66 SER B C 1
ATOM 2186 O O . SER B 1 66 ? -8.336 -19.516 3.463 1 98.19 66 SER B O 1
ATOM 2188 N N . LEU B 1 67 ? -8.227 -20.078 1.265 1 98.56 67 LEU B N 1
ATOM 2189 C CA . LEU B 1 67 ? -6.773 -20.156 1.24 1 98.56 67 LEU B CA 1
ATOM 2190 C C . LEU B 1 67 ? -6.191 -19.141 0.261 1 98.56 67 LEU B C 1
ATOM 2192 O O . LEU B 1 67 ? -6.66 -19.031 -0.874 1 98.56 67 LEU B O 1
ATOM 2196 N N . LEU B 1 68 ? -5.262 -18.375 0.778 1 98.75 68 LEU B N 1
ATOM 2197 C CA . LEU B 1 68 ? -4.395 -17.562 -0.071 1 98.75 68 LEU B CA 1
ATOM 2198 C C . LEU B 1 68 ? -3.016 -18.203 -0.203 1 98.75 68 LEU B C 1
ATOM 2200 O O . LEU B 1 68 ? -2.594 -18.953 0.67 1 98.75 68 LEU B O 1
ATOM 2204 N N . VAL B 1 69 ? -2.348 -17.906 -1.31 1 98.81 69 VAL B N 1
ATOM 2205 C CA . VAL B 1 69 ? -0.992 -18.406 -1.52 1 98.81 69 VAL B CA 1
ATOM 2206 C C . VAL B 1 69 ? -0.083 -17.25 -1.956 1 98.81 69 VAL B C 1
ATOM 2208 O O . VAL B 1 69 ? -0.54 -16.297 -2.584 1 98.81 69 VAL B O 1
ATOM 2211 N N . GLY B 1 70 ? 1.143 -17.359 -1.595 1 98.5 70 GLY B N 1
ATOM 2212 C CA . GLY B 1 70 ? 2.139 -16.359 -1.96 1 98.5 70 GLY B CA 1
ATOM 2213 C C . GLY B 1 70 ? 3.561 -16.891 -1.872 1 98.5 70 GLY B C 1
ATOM 2214 O O . GLY B 1 70 ? 3.781 -18.047 -1.543 1 98.5 70 GLY B O 1
ATOM 2215 N N . HIS B 1 71 ? 4.496 -16.078 -2.277 1 98 71 HIS B N 1
ATOM 2216 C CA . HIS B 1 71 ? 5.902 -16.453 -2.176 1 98 71 HIS B CA 1
ATOM 2217 C C . HIS B 1 71 ? 6.797 -15.219 -2.098 1 98 71 HIS B C 1
ATOM 2219 O O . HIS B 1 71 ? 6.367 -14.109 -2.441 1 98 71 HIS B O 1
ATOM 2225 N N . MET B 1 72 ? 7.941 -15.438 -1.633 1 96.94 72 MET B N 1
ATOM 2226 C CA . MET B 1 72 ? 8.992 -14.422 -1.536 1 96.94 72 MET B CA 1
ATOM 2227 C C . MET B 1 72 ? 10.375 -15.062 -1.62 1 96.94 72 MET B C 1
ATOM 2229 O O . MET B 1 72 ? 10.492 -16.281 -1.723 1 96.94 72 MET B O 1
ATOM 2233 N N . ASN B 1 73 ? 11.367 -14.203 -1.736 1 95.25 73 ASN B N 1
ATOM 2234 C CA . ASN B 1 73 ? 12.734 -14.719 -1.73 1 95.25 73 ASN B CA 1
ATOM 2235 C C . ASN B 1 73 ? 13.047 -15.445 -0.426 1 95.25 73 ASN B C 1
ATOM 2237 O O . ASN B 1 73 ? 12.789 -14.922 0.659 1 95.25 73 ASN B O 1
ATOM 2241 N N . ALA B 1 74 ? 13.664 -16.594 -0.579 1 95.25 74 ALA B N 1
ATOM 2242 C CA . ALA B 1 74 ? 13.969 -17.406 0.594 1 95.25 74 ALA B CA 1
ATOM 2243 C C . ALA B 1 74 ? 15.047 -16.75 1.452 1 95.25 74 ALA B C 1
ATOM 2245 O O . ALA B 1 74 ? 15.18 -17.062 2.639 1 95.25 74 ALA B O 1
ATOM 2246 N N . ASP B 1 75 ? 15.812 -15.859 0.886 1 93.56 75 ASP B N 1
ATOM 2247 C CA . ASP B 1 75 ? 16.875 -15.172 1.626 1 93.56 75 ASP B CA 1
ATOM 2248 C C . ASP B 1 75 ? 16.297 -13.992 2.42 1 93.56 75 ASP B C 1
ATOM 2250 O O . ASP B 1 75 ? 17.016 -13.367 3.201 1 93.56 75 ASP B O 1
ATOM 2254 N N . ASN B 1 76 ? 15.047 -13.703 2.209 1 94.25 76 ASN B N 1
ATOM 2255 C CA . ASN B 1 76 ? 14.391 -12.656 2.982 1 94.25 76 ASN B CA 1
ATOM 2256 C C . ASN B 1 76 ? 14.422 -12.953 4.477 1 94.25 76 ASN B C 1
ATOM 2258 O O . ASN B 1 76 ? 13.969 -14.016 4.914 1 94.25 76 ASN B O 1
ATOM 2262 N N . PRO B 1 77 ? 14.977 -12.055 5.25 1 92.56 77 PRO B N 1
ATOM 2263 C CA . PRO B 1 77 ? 15.039 -12.297 6.691 1 92.56 77 PRO B CA 1
ATOM 2264 C C . PRO B 1 77 ? 13.672 -12.602 7.301 1 92.56 77 PRO B C 1
ATOM 2266 O O . PRO B 1 77 ? 13.578 -13.367 8.258 1 92.56 77 PRO B O 1
ATOM 2269 N N . GLN B 1 78 ? 12.648 -12.031 6.832 1 95.5 78 GLN B N 1
ATOM 2270 C CA . GLN B 1 78 ? 11.305 -12.305 7.332 1 95.5 78 GLN B CA 1
ATOM 2271 C C . GLN B 1 78 ? 10.922 -13.766 7.133 1 95.5 78 GLN B C 1
ATOM 2273 O O . GLN B 1 78 ? 10.195 -14.344 7.945 1 95.5 78 GLN B O 1
ATOM 2278 N N . TRP B 1 79 ? 11.391 -14.352 6.059 1 95.88 79 TRP B N 1
ATOM 2279 C CA . TRP B 1 79 ? 11.07 -15.742 5.727 1 95.88 79 TRP B CA 1
ATOM 2280 C C . TRP B 1 79 ? 11.562 -16.688 6.812 1 95.88 79 TRP B C 1
ATOM 2282 O O . TRP B 1 79 ? 10.914 -17.688 7.117 1 95.88 79 TRP B O 1
ATOM 2292 N N . ARG B 1 80 ? 12.672 -16.359 7.367 1 92.81 80 ARG B N 1
ATOM 2293 C CA . ARG B 1 80 ? 13.227 -17.219 8.414 1 92.81 80 ARG B CA 1
ATOM 2294 C C . ARG B 1 80 ? 12.211 -17.469 9.523 1 92.81 80 ARG B C 1
ATOM 2296 O O . ARG B 1 80 ? 12.055 -18.594 9.984 1 92.81 80 ARG B O 1
ATOM 2303 N N . GLY B 1 81 ? 11.539 -16.422 9.938 1 92.94 81 GLY B N 1
ATOM 2304 C CA . GLY B 1 81 ? 10.508 -16.562 10.945 1 92.94 81 GLY B CA 1
ATOM 2305 C C . GLY B 1 81 ? 9.258 -17.25 10.43 1 92.94 81 GLY B C 1
ATOM 2306 O O . GLY B 1 81 ? 8.586 -17.969 11.172 1 92.94 81 GLY B O 1
ATOM 2307 N N . MET B 1 82 ? 8.969 -17.062 9.195 1 95.31 82 MET B N 1
ATOM 2308 C CA . MET B 1 82 ? 7.754 -17.594 8.578 1 95.31 82 MET B CA 1
ATOM 2309 C C . MET B 1 82 ? 7.84 -19.094 8.398 1 95.31 82 MET B C 1
ATOM 2311 O O . MET B 1 82 ? 6.816 -19.766 8.242 1 95.31 82 MET B O 1
ATOM 2315 N N . GLN B 1 83 ? 9.023 -19.641 8.391 1 95.31 83 GLN B N 1
ATOM 2316 C CA . GLN B 1 83 ? 9.227 -21.078 8.211 1 95.31 83 GLN B CA 1
ATOM 2317 C C . GLN B 1 83 ? 8.586 -21.859 9.352 1 95.31 83 GLN B C 1
ATOM 2319 O O . GLN B 1 83 ? 8.289 -23.047 9.203 1 95.31 83 GLN B O 1
ATOM 2324 N N . LYS B 1 84 ? 8.359 -21.25 10.453 1 94.06 84 LYS B N 1
ATOM 2325 C CA . LYS B 1 84 ? 7.746 -21.891 11.609 1 94.06 84 LYS B CA 1
ATOM 2326 C C . LYS B 1 84 ? 6.23 -21.734 11.586 1 94.06 84 LYS B C 1
ATOM 2328 O O . LYS B 1 84 ? 5.531 -22.281 12.445 1 94.06 84 LYS B O 1
ATOM 2333 N N . GLY B 1 85 ? 5.762 -21.109 10.664 1 94.94 85 GLY B N 1
ATOM 2334 C CA . GLY B 1 85 ? 4.348 -20.766 10.648 1 94.94 85 GLY B CA 1
ATOM 2335 C C . GLY B 1 85 ? 3.986 -19.672 11.641 1 94.94 85 GLY B C 1
ATOM 2336 O O . GLY B 1 85 ? 4.867 -19.062 12.242 1 94.94 85 GLY B O 1
ATOM 2337 N N . GLY B 1 86 ? 2.688 -19.297 11.609 1 94.12 86 GLY B N 1
ATOM 2338 C CA . GLY B 1 86 ? 2.229 -18.328 12.594 1 94.12 86 GLY B CA 1
ATOM 2339 C C . GLY B 1 86 ? 1.2 -17.359 12.031 1 94.12 86 GLY B C 1
ATOM 2340 O O . GLY B 1 86 ? 0.716 -17.531 10.914 1 94.12 86 GLY B O 1
ATOM 2341 N N . ARG B 1 87 ? 0.856 -16.406 12.891 1 95.88 87 ARG B N 1
ATOM 2342 C CA . ARG B 1 87 ? -0.149 -15.414 12.531 1 95.88 87 ARG B CA 1
ATOM 2343 C C . ARG B 1 87 ? 0.401 -14.422 11.508 1 95.88 87 ARG B C 1
ATOM 2345 O O . ARG B 1 87 ? 1.584 -14.078 11.547 1 95.88 87 ARG B O 1
ATOM 2352 N N . VAL B 1 88 ? -0.494 -13.984 10.648 1 97.56 88 VAL B N 1
ATOM 2353 C CA . VAL B 1 88 ? -0.099 -13.062 9.586 1 97.56 88 VAL B CA 1
ATOM 2354 C C . VAL B 1 88 ? -1.235 -12.086 9.297 1 97.56 88 VAL B C 1
ATOM 2356 O O . VAL B 1 88 ? -2.408 -12.406 9.516 1 97.56 88 VAL B O 1
ATOM 2359 N N . LEU B 1 89 ? -0.889 -10.883 8.93 1 98.25 89 LEU B N 1
ATOM 2360 C CA . LEU B 1 89 ? -1.785 -9.898 8.336 1 98.25 89 LEU B CA 1
ATOM 2361 C C . LEU B 1 89 ? -1.317 -9.516 6.934 1 98.25 89 LEU B C 1
ATOM 2363 O O . LEU B 1 89 ? -0.153 -9.156 6.738 1 98.25 89 LEU B O 1
ATOM 2367 N N . VAL B 1 90 ? -2.174 -9.648 5.965 1 98.56 90 VAL B N 1
ATOM 2368 C CA . VAL B 1 90 ? -1.861 -9.18 4.617 1 98.56 90 VAL B CA 1
ATOM 2369 C C . VAL B 1 90 ? -2.756 -7.992 4.262 1 98.56 90 VAL B C 1
ATOM 2371 O O . VAL B 1 90 ? -3.982 -8.078 4.363 1 98.56 90 VAL B O 1
ATOM 2374 N N . ALA B 1 91 ? -2.143 -6.918 3.865 1 98.31 91 ALA B N 1
ATOM 2375 C CA . ALA B 1 91 ? -2.885 -5.73 3.447 1 98.31 91 ALA B CA 1
ATOM 2376 C C . ALA B 1 91 ? -2.807 -5.539 1.936 1 98.31 91 ALA B C 1
ATOM 2378 O O . ALA B 1 91 ? -1.72 -5.566 1.355 1 98.31 91 ALA B O 1
ATOM 2379 N N . PHE B 1 92 ? -3.963 -5.426 1.318 1 97.88 92 PHE B N 1
ATOM 2380 C CA . PHE B 1 92 ? -4.094 -5.066 -0.088 1 97.88 92 PHE B CA 1
ATOM 2381 C C . PHE B 1 92 ? -4.691 -3.67 -0.237 1 97.88 92 PHE B C 1
ATOM 2383 O O . PHE B 1 92 ? -5.738 -3.371 0.34 1 97.88 92 PHE B O 1
ATOM 2390 N N . GLN B 1 93 ? -3.98 -2.842 -0.957 1 96.38 93 GLN B N 1
ATOM 2391 C CA . GLN B 1 93 ? -4.484 -1.49 -1.175 1 96.38 93 GLN B CA 1
ATOM 2392 C C . GLN B 1 93 ? -4.891 -1.282 -2.631 1 96.38 93 GLN B C 1
ATOM 2394 O O . GLN B 1 93 ? -4.152 -1.648 -3.547 1 96.38 93 GLN B O 1
ATOM 2399 N N . GLY B 1 94 ? -6.078 -0.789 -2.828 1 95.19 94 GLY B N 1
ATOM 2400 C CA . GLY B 1 94 ? -6.586 -0.473 -4.152 1 95.19 94 GLY B CA 1
ATOM 2401 C C . GLY B 1 94 ? -6.543 1.009 -4.473 1 95.19 94 GLY B C 1
ATOM 2402 O O . GLY B 1 94 ? -5.738 1.748 -3.902 1 95.19 94 GLY B O 1
ATOM 2403 N N . PRO B 1 95 ? -7.355 1.402 -5.422 1 93.94 95 PRO B N 1
ATOM 2404 C CA . PRO B 1 95 ? -7.395 2.807 -5.84 1 93.94 95 PRO B CA 1
ATOM 2405 C C . PRO B 1 95 ? -7.68 3.758 -4.68 1 93.94 95 PRO B C 1
ATOM 2407 O O . PRO B 1 95 ? -8.445 3.42 -3.77 1 93.94 95 PRO B O 1
ATOM 2410 N N . HIS B 1 96 ? -7.102 4.91 -4.723 1 95 96 HIS B N 1
ATOM 2411 C CA . HIS B 1 96 ? -7.234 5.918 -3.68 1 95 96 HIS B CA 1
ATOM 2412 C C . HIS B 1 96 ? -6.898 7.309 -4.211 1 95 96 HIS B C 1
ATOM 2414 O O . HIS B 1 96 ? -6.305 7.441 -5.281 1 95 96 HIS B O 1
ATOM 2420 N N . GLY B 1 97 ? -7.289 8.305 -3.465 1 94.44 97 GLY B N 1
ATOM 2421 C CA . GLY B 1 97 ? -7.031 9.672 -3.896 1 94.44 97 GLY B CA 1
ATOM 2422 C C . GLY B 1 97 ? -7.488 10.711 -2.895 1 94.44 97 GLY B C 1
ATOM 2423 O O . GLY B 1 97 ? -8.43 10.477 -2.133 1 94.44 97 GLY B O 1
ATOM 2424 N N . TYR B 1 98 ? -6.824 11.828 -2.953 1 96.44 98 TYR B N 1
ATOM 2425 C CA . TYR B 1 98 ? -7.145 12.977 -2.111 1 96.44 98 TYR B CA 1
ATOM 2426 C C . TYR B 1 98 ? -8.414 13.672 -2.598 1 96.44 98 TYR B C 1
ATOM 2428 O O . TYR B 1 98 ? -8.602 13.859 -3.801 1 96.44 98 TYR B O 1
ATOM 2436 N N . VAL B 1 99 ? -9.305 13.984 -1.693 1 95.81 99 VAL B N 1
ATOM 2437 C CA . VAL B 1 99 ? -10.516 14.734 -2.002 1 95.81 99 VAL B CA 1
ATOM 2438 C C . VAL B 1 99 ? -10.406 16.141 -1.431 1 95.81 99 VAL B C 1
ATOM 2440 O O . VAL B 1 99 ? -10.555 16.344 -0.222 1 95.81 99 VAL B O 1
ATOM 2443 N N . SER B 1 100 ? -10.242 17.062 -2.293 1 96.31 100 SER B N 1
ATOM 2444 C CA . SER B 1 100 ? -10.242 18.469 -1.908 1 96.31 100 SER B CA 1
ATOM 2445 C C . SER B 1 100 ? -11.648 18.969 -1.587 1 96.31 100 SER B C 1
ATOM 2447 O O . SER B 1 100 ? -12.594 18.703 -2.338 1 96.31 100 SER B O 1
ATOM 2449 N N . PRO B 1 101 ? -11.773 19.75 -0.548 1 95.25 101 PRO B N 1
ATOM 2450 C CA . PRO B 1 101 ? -13.102 20.297 -0.249 1 95.25 101 PRO B CA 1
ATOM 2451 C C . PRO B 1 101 ? -13.617 21.234 -1.338 1 95.25 101 PRO B C 1
ATOM 2453 O O . PRO B 1 101 ? -14.812 21.516 -1.396 1 95.25 101 PRO B O 1
ATOM 2456 N N . SER B 1 102 ? -12.781 21.75 -2.15 1 94.12 102 SER B N 1
ATOM 2457 C CA . SER B 1 102 ? -13.219 22.594 -3.254 1 94.12 102 SER B CA 1
ATOM 2458 C C . SER B 1 102 ? -14.156 21.828 -4.191 1 94.12 102 SER B C 1
ATOM 2460 O O . SER B 1 102 ? -14.984 22.438 -4.871 1 94.12 102 SER B O 1
ATOM 2462 N N . VAL B 1 103 ? -14.047 20.516 -4.188 1 92.56 103 VAL B N 1
ATOM 2463 C CA . VAL B 1 103 ? -14.875 19.672 -5.051 1 92.56 103 VAL B CA 1
ATOM 2464 C C . VAL B 1 103 ? -16.312 19.656 -4.531 1 92.56 103 VAL B C 1
ATOM 2466 O O . VAL B 1 103 ? -17.25 19.578 -5.316 1 92.56 103 VAL B O 1
ATOM 2469 N N . TYR B 1 104 ? -16.438 19.766 -3.248 1 90.06 104 TYR B N 1
ATOM 2470 C CA . TYR B 1 104 ? -17.766 19.797 -2.645 1 90.06 104 TYR B CA 1
ATOM 2471 C C . TYR B 1 104 ? -18.484 21.094 -2.992 1 90.06 104 TYR B C 1
ATOM 2473 O O . TYR B 1 104 ? -19.703 21.078 -3.229 1 90.06 104 TYR B O 1
ATOM 2481 N N . GLY B 1 105 ? -17.781 22.203 -2.867 1 88.38 105 GLY B N 1
ATOM 2482 C CA . GLY B 1 105 ? -18.375 23.516 -3.088 1 88.38 105 GLY B CA 1
ATOM 2483 C C . GLY B 1 105 ? -19.125 24.031 -1.875 1 88.38 105 GLY B C 1
ATOM 2484 O O . GLY B 1 105 ? -20.031 24.859 -2.006 1 88.38 105 GLY B O 1
ATOM 2485 N N . VAL B 1 106 ? -18.828 23.453 -0.773 1 90.06 106 VAL B N 1
ATOM 2486 C CA . VAL B 1 106 ? -19.484 23.891 0.455 1 90.06 106 VAL B CA 1
ATOM 2487 C C . VAL B 1 106 ? -18.438 24.219 1.511 1 90.06 106 VAL B C 1
ATOM 2489 O O . VAL B 1 106 ? -17.312 23.719 1.443 1 90.06 106 VAL B O 1
ATOM 2492 N N . THR B 1 107 ? -18.812 25.141 2.443 1 92.75 107 THR B N 1
ATOM 2493 C CA . THR B 1 107 ? -17.984 25.531 3.584 1 92.75 107 THR B CA 1
ATOM 2494 C C . THR B 1 107 ? -18.844 25.688 4.836 1 92.75 107 THR B C 1
ATOM 2496 O O . THR B 1 107 ? -20 26.094 4.758 1 92.75 107 THR B O 1
ATOM 2499 N N . PRO B 1 108 ? -18.359 25.234 6.023 1 94.88 108 PRO B N 1
ATOM 2500 C CA . PRO B 1 108 ? -17.047 24.625 6.273 1 94.88 108 PRO B CA 1
ATOM 2501 C C . PRO B 1 108 ? -16.969 23.188 5.77 1 94.88 108 PRO B C 1
ATOM 2503 O O . PRO B 1 108 ? -18 22.547 5.535 1 94.88 108 PRO B O 1
ATOM 2506 N N . ALA B 1 109 ? -15.797 22.688 5.488 1 93.81 109 ALA B N 1
ATOM 2507 C CA . ALA B 1 109 ? -15.539 21.312 5.059 1 93.81 109 ALA B CA 1
ATOM 2508 C C . ALA B 1 109 ? -14.117 20.875 5.418 1 93.81 109 ALA B C 1
ATOM 2510 O O . ALA B 1 109 ? -13.258 21.719 5.672 1 93.81 109 ALA B O 1
ATOM 2511 N N . SER B 1 110 ? -13.938 19.641 5.5 1 94.56 110 SER B N 1
ATOM 2512 C CA . SER B 1 110 ? -12.609 19.062 5.723 1 94.56 110 SER B CA 1
ATOM 2513 C C . SER B 1 110 ? -12.195 18.156 4.566 1 94.56 110 SER B C 1
ATOM 2515 O O . SER B 1 110 ? -13.039 17.484 3.969 1 94.56 110 SER B O 1
ATOM 2517 N N . PRO B 1 111 ? -10.867 18.234 4.238 1 95.94 111 PRO B N 1
ATOM 2518 C CA . PRO B 1 111 ? -10.406 17.281 3.225 1 95.94 111 PRO B CA 1
ATOM 2519 C C . PRO B 1 111 ? -10.406 15.836 3.727 1 95.94 111 PRO B C 1
ATOM 2521 O O . PRO B 1 111 ? -10.547 15.594 4.93 1 95.94 111 PRO B O 1
ATOM 2524 N N . THR B 1 112 ? -10.359 14.93 2.807 1 93.75 112 THR B N 1
ATOM 2525 C CA . THR B 1 112 ? -10.219 13.523 3.164 1 93.75 112 THR B CA 1
ATOM 2526 C C . THR B 1 112 ? -9.5 12.758 2.062 1 93.75 112 THR B C 1
ATOM 2528 O O . THR B 1 112 ? -9.039 13.352 1.083 1 93.75 112 THR B O 1
ATOM 2531 N N . TRP B 1 113 ? -9.242 11.531 2.355 1 95.12 113 TRP B N 1
ATOM 2532 C CA . TRP B 1 113 ? -8.68 10.586 1.403 1 95.12 113 TRP B CA 1
ATOM 2533 C C . TRP B 1 113 ? -9.641 9.43 1.152 1 95.12 113 TRP B C 1
ATOM 2535 O O . TRP B 1 113 ? -9.977 8.68 2.074 1 95.12 113 TRP B O 1
ATOM 2545 N N . ASN B 1 114 ? -10.18 9.375 -0.086 1 93.88 114 ASN B N 1
ATOM 2546 C CA . ASN B 1 114 ? -10.891 8.156 -0.469 1 93.88 114 ASN B CA 1
ATOM 2547 C C . ASN B 1 114 ? -9.922 7.027 -0.816 1 93.88 114 ASN B C 1
ATOM 2549 O O . ASN B 1 114 ? -8.922 7.25 -1.505 1 93.88 114 ASN B O 1
ATOM 2553 N N . PHE B 1 115 ? -10.203 5.852 -0.277 1 94.31 115 PHE B N 1
ATOM 2554 C CA . PHE B 1 115 ? -9.312 4.738 -0.577 1 94.31 115 PHE B CA 1
ATOM 2555 C C . PHE B 1 115 ? -10.023 3.406 -0.376 1 94.31 115 PHE B C 1
ATOM 2557 O O . PHE B 1 115 ? -11.078 3.348 0.257 1 94.31 115 PHE B O 1
ATOM 2564 N N . THR B 1 116 ? -9.469 2.416 -0.943 1 94 116 THR B N 1
ATOM 2565 C CA . THR B 1 116 ? -9.953 1.047 -0.804 1 94 116 THR B CA 1
ATOM 2566 C C . THR B 1 116 ? -8.836 0.126 -0.316 1 94 116 THR B C 1
ATOM 2568 O O . THR B 1 116 ? -7.688 0.265 -0.729 1 94 116 THR B O 1
ATOM 2571 N N . ALA B 1 117 ? -9.203 -0.738 0.577 1 95.75 117 ALA B N 1
ATOM 2572 C CA . ALA B 1 117 ? -8.234 -1.688 1.124 1 95.75 117 ALA B CA 1
ATOM 2573 C C . ALA B 1 117 ? -8.938 -2.936 1.655 1 95.75 117 ALA B C 1
ATOM 2575 O O . ALA B 1 117 ? -10.094 -2.877 2.07 1 95.75 117 ALA B O 1
ATOM 2576 N N . VAL B 1 118 ? -8.273 -4.008 1.583 1 96 118 VAL B N 1
ATOM 2577 C CA . VAL B 1 118 ? -8.672 -5.262 2.213 1 96 118 VAL B CA 1
ATOM 2578 C C . VAL B 1 118 ? -7.535 -5.777 3.098 1 96 118 VAL B C 1
ATOM 2580 O O . VAL B 1 118 ? -6.387 -5.863 2.656 1 96 118 VAL B O 1
ATOM 2583 N N . HIS B 1 119 ? -7.809 -6.012 4.324 1 96.81 119 HIS B N 1
ATOM 2584 C CA . HIS B 1 119 ? -6.887 -6.656 5.25 1 96.81 119 HIS B CA 1
ATOM 2585 C C . HIS B 1 119 ? -7.34 -8.07 5.59 1 96.81 119 HIS B C 1
ATOM 2587 O O . HIS B 1 119 ? -8.469 -8.273 6.031 1 96.81 119 HIS B O 1
ATOM 2593 N N . ILE B 1 120 ? -6.457 -9.008 5.41 1 97.44 120 ILE B N 1
ATOM 2594 C CA . ILE B 1 120 ? -6.734 -10.406 5.715 1 97.44 120 ILE B CA 1
ATOM 2595 C C . ILE B 1 120 ? -5.832 -10.875 6.852 1 97.44 120 ILE B C 1
ATOM 2597 O O . ILE B 1 120 ? -4.602 -10.812 6.742 1 97.44 120 ILE B O 1
ATOM 2601 N N . ALA B 1 121 ? -6.438 -11.289 7.879 1 97.25 121 ALA B N 1
ATOM 2602 C CA . ALA B 1 121 ? -5.703 -11.93 8.961 1 97.25 121 ALA B CA 1
ATOM 2603 C C . ALA B 1 121 ? -5.902 -13.445 8.938 1 97.25 121 ALA B C 1
ATOM 2605 O O . ALA B 1 121 ? -7.004 -13.93 8.664 1 97.25 121 ALA B O 1
ATOM 2606 N N . GLY B 1 122 ? -4.84 -14.102 9.258 1 97.81 122 GLY B N 1
ATOM 2607 C CA . GLY B 1 122 ? -4.93 -15.555 9.266 1 97.81 122 GLY B CA 1
ATOM 2608 C C . GLY B 1 122 ? -3.664 -16.234 9.758 1 97.81 122 GLY B C 1
ATOM 2609 O O . GLY B 1 122 ? -2.854 -15.609 10.445 1 97.81 122 GLY B O 1
ATOM 2610 N N . THR B 1 123 ? -3.627 -17.5 9.477 1 97.94 123 THR B N 1
ATOM 2611 C CA . THR B 1 123 ? -2.473 -18.312 9.852 1 97.94 123 THR B CA 1
ATOM 2612 C C . THR B 1 123 ? -1.681 -18.734 8.617 1 97.94 123 THR B C 1
ATOM 2614 O O . THR B 1 123 ? -2.248 -19.25 7.656 1 97.94 123 THR B O 1
ATOM 2617 N N . LEU B 1 124 ? -0.421 -18.469 8.656 1 98.06 124 LEU B N 1
ATOM 2618 C CA . LEU B 1 124 ? 0.496 -18.781 7.57 1 98.06 124 LEU B CA 1
ATOM 2619 C C . LEU B 1 124 ? 1.185 -20.125 7.812 1 98.06 124 LEU B C 1
ATOM 2621 O O . LEU B 1 124 ? 1.61 -20.406 8.938 1 98.06 124 LEU B O 1
ATOM 2625 N N . GLU B 1 125 ? 1.302 -20.922 6.789 1 98.12 125 GLU B N 1
ATOM 2626 C CA . GLU B 1 125 ? 2.092 -22.156 6.781 1 98.12 125 GLU B CA 1
ATOM 2627 C C . GLU B 1 125 ? 3.021 -22.203 5.574 1 98.12 125 GLU B C 1
ATOM 2629 O O . GLU B 1 125 ? 2.604 -21.922 4.449 1 98.12 125 GLU B O 1
ATOM 2634 N N . PRO B 1 126 ? 4.273 -22.594 5.852 1 98.12 126 PRO B N 1
ATOM 2635 C CA . PRO B 1 126 ? 5.191 -22.734 4.719 1 98.12 126 PRO B CA 1
ATOM 2636 C C . PRO B 1 126 ? 4.867 -23.953 3.85 1 98.12 126 PRO B C 1
ATOM 2638 O O . PRO B 1 126 ? 4.348 -24.953 4.348 1 98.12 126 PRO B O 1
ATOM 2641 N N . ILE B 1 127 ? 5.09 -23.797 2.59 1 97 127 ILE B N 1
ATOM 2642 C CA . ILE B 1 127 ? 5.047 -24.922 1.67 1 97 127 ILE B CA 1
ATOM 2643 C C . ILE B 1 127 ? 6.438 -25.547 1.55 1 97 127 ILE B C 1
ATOM 2645 O O . ILE B 1 127 ? 7.355 -24.922 1.011 1 97 127 ILE B O 1
ATOM 2649 N N . ALA B 1 128 ? 6.676 -26.688 2.002 1 88.94 128 ALA B N 1
ATOM 2650 C CA . ALA B 1 128 ? 8 -27.297 2.129 1 88.94 128 ALA B CA 1
ATOM 2651 C C . ALA B 1 128 ? 8.367 -28.078 0.873 1 88.94 128 ALA B C 1
ATOM 2653 O O . ALA B 1 128 ? 9.547 -28.219 0.54 1 88.94 128 ALA B O 1
ATOM 2654 N N . ASP B 1 129 ? 7.383 -28.578 0.132 1 92.31 129 ASP B N 1
ATOM 2655 C CA . ASP B 1 129 ? 7.609 -29.438 -1.019 1 92.31 129 ASP B CA 1
ATOM 2656 C C . ASP B 1 129 ? 8.039 -28.625 -2.242 1 92.31 129 ASP B C 1
ATOM 2658 O O . ASP B 1 129 ? 7.281 -27.781 -2.729 1 92.31 129 ASP B O 1
ATOM 2662 N N . PRO B 1 130 ? 9.234 -28.938 -2.768 1 93.31 130 PRO B N 1
ATOM 2663 C CA . PRO B 1 130 ? 9.734 -28.172 -3.91 1 93.31 130 PRO B CA 1
ATOM 2664 C C . PRO B 1 130 ? 8.805 -28.25 -5.121 1 93.31 130 PRO B C 1
ATOM 2666 O O . PRO B 1 130 ? 8.695 -27.281 -5.875 1 93.31 130 PRO B O 1
ATOM 2669 N N . GLU B 1 131 ? 8.234 -29.344 -5.27 1 96.5 131 GLU B N 1
ATOM 2670 C CA . GLU B 1 131 ? 7.324 -29.484 -6.406 1 96.5 131 GLU B CA 1
ATOM 2671 C C . GLU B 1 131 ? 6.105 -28.578 -6.246 1 96.5 131 GLU B C 1
ATOM 2673 O O . GLU B 1 131 ? 5.668 -27.938 -7.211 1 96.5 131 GLU B O 1
ATOM 2678 N N . SER B 1 132 ? 5.57 -28.531 -5.043 1 97.44 132 SER B N 1
ATOM 2679 C CA . SER B 1 132 ? 4.449 -27.641 -4.77 1 97.44 132 SER B CA 1
ATOM 2680 C C . SER B 1 132 ? 4.852 -26.172 -4.941 1 97.44 132 SER B C 1
ATOM 2682 O O . SER B 1 132 ? 4.062 -25.359 -5.438 1 97.44 132 SER B O 1
ATOM 2684 N N . THR B 1 133 ? 6.047 -25.891 -4.516 1 97.75 133 THR B N 1
ATOM 2685 C CA . THR B 1 133 ? 6.559 -24.531 -4.703 1 97.75 133 THR B CA 1
ATOM 2686 C C . THR B 1 133 ? 6.68 -24.203 -6.188 1 97.75 133 THR B C 1
ATOM 2688 O O . THR B 1 133 ? 6.293 -23.109 -6.617 1 97.75 133 THR B O 1
ATOM 2691 N N . PHE B 1 134 ? 7.188 -25.172 -6.961 1 98.19 134 PHE B N 1
ATOM 2692 C CA . PHE B 1 134 ? 7.312 -25 -8.406 1 98.19 134 PHE B CA 1
ATOM 2693 C C . PHE B 1 134 ? 5.949 -24.75 -9.039 1 98.19 134 PHE B C 1
ATOM 2695 O O . PHE B 1 134 ? 5.789 -23.812 -9.82 1 98.19 134 PHE B O 1
ATOM 2702 N N . GLU B 1 135 ? 4.961 -25.5 -8.664 1 98 135 GLU B N 1
ATOM 2703 C CA . GLU B 1 135 ? 3.615 -25.344 -9.203 1 98 135 GLU B CA 1
ATOM 2704 C C . GLU B 1 135 ? 3.029 -23.984 -8.844 1 98 135 GLU B C 1
ATOM 2706 O O . GLU B 1 135 ? 2.367 -23.359 -9.664 1 98 135 GLU B O 1
ATOM 2711 N N . LEU B 1 136 ? 3.252 -23.562 -7.645 1 97.94 136 LEU B N 1
ATOM 2712 C CA . LEU B 1 136 ? 2.75 -22.266 -7.188 1 97.94 136 LEU B CA 1
ATOM 2713 C C . LEU B 1 136 ? 3.365 -21.125 -7.992 1 97.94 136 LEU B C 1
ATOM 2715 O O . LEU B 1 136 ? 2.66 -20.219 -8.422 1 97.94 136 LEU B O 1
ATOM 2719 N N . VAL B 1 137 ? 4.652 -21.172 -8.18 1 97.81 137 VAL B N 1
ATOM 2720 C CA . VAL B 1 137 ? 5.352 -20.125 -8.914 1 97.81 137 VAL B CA 1
ATOM 2721 C C . VAL B 1 137 ? 4.852 -20.078 -10.359 1 97.81 137 VAL B C 1
ATOM 2723 O O . VAL B 1 137 ? 4.613 -19 -10.906 1 97.81 137 VAL B O 1
ATOM 2726 N N . CYS B 1 138 ? 4.668 -21.234 -10.961 1 98.25 138 CYS B N 1
ATOM 2727 C CA . CYS B 1 138 ? 4.148 -21.312 -12.32 1 98.25 138 CYS B CA 1
ATOM 2728 C C . CYS B 1 138 ? 2.742 -20.719 -12.406 1 98.25 138 CYS B C 1
ATOM 2730 O O . CYS B 1 138 ? 2.441 -19.953 -13.305 1 98.25 138 CYS B O 1
ATOM 2732 N N . ASP B 1 139 ? 1.94 -21.125 -11.461 1 98.12 139 ASP B N 1
ATOM 2733 C CA . ASP B 1 139 ? 0.568 -20.625 -11.438 1 98.12 139 ASP B CA 1
ATOM 2734 C C . ASP B 1 139 ? 0.537 -19.109 -11.242 1 98.12 139 ASP B C 1
ATOM 2736 O O . ASP B 1 139 ? -0.246 -18.406 -11.891 1 98.12 139 ASP B O 1
ATOM 2740 N N . THR B 1 140 ? 1.356 -18.609 -10.344 1 98.19 140 THR B N 1
ATOM 2741 C CA . THR B 1 140 ? 1.444 -17.172 -10.102 1 98.19 140 THR B CA 1
ATOM 2742 C C . THR B 1 140 ? 1.816 -16.422 -11.383 1 98.19 140 THR B C 1
ATOM 2744 O O . THR B 1 140 ? 1.158 -15.453 -11.75 1 98.19 140 THR B O 1
ATOM 2747 N N . ALA B 1 141 ? 2.859 -16.906 -12.062 1 98 141 ALA B N 1
ATOM 2748 C CA . ALA B 1 141 ? 3.303 -16.281 -13.305 1 98 141 ALA B CA 1
ATOM 2749 C C . ALA B 1 141 ? 2.188 -16.281 -14.352 1 98 141 ALA B C 1
ATOM 2751 O O . ALA B 1 141 ? 1.953 -15.281 -15.023 1 98 141 ALA B O 1
ATOM 2752 N N . ARG B 1 142 ? 1.528 -17.422 -14.461 1 97.75 142 ARG B N 1
ATOM 2753 C CA . ARG B 1 142 ? 0.446 -17.547 -15.43 1 97.75 142 ARG B CA 1
ATOM 2754 C C . ARG B 1 142 ? -0.68 -16.562 -15.133 1 97.75 142 ARG B C 1
ATOM 2756 O O . ARG B 1 142 ? -1.148 -15.859 -16.031 1 97.75 142 ARG B O 1
ATOM 2763 N N . ARG B 1 143 ? -1.124 -16.5 -13.969 1 97.75 143 ARG B N 1
ATOM 2764 C CA . ARG B 1 143 ? -2.264 -15.672 -13.586 1 97.75 143 ARG B CA 1
ATOM 2765 C C . ARG B 1 143 ? -1.923 -14.195 -13.703 1 97.75 143 ARG B C 1
ATOM 2767 O O . ARG B 1 143 ? -2.74 -13.398 -14.172 1 97.75 143 ARG B O 1
ATOM 2774 N N . LEU B 1 144 ? -0.746 -13.781 -13.188 1 98 144 LEU B N 1
ATOM 2775 C CA . LEU B 1 144 ? -0.357 -12.375 -13.289 1 98 144 LEU B CA 1
ATOM 2776 C C . LEU B 1 144 ? -0.18 -11.969 -14.742 1 98 144 LEU B C 1
ATOM 2778 O O . LEU B 1 144 ? -0.58 -10.867 -15.141 1 98 144 LEU B O 1
ATOM 2782 N N . GLU B 1 145 ? 0.426 -12.844 -15.555 1 97.62 145 GLU B N 1
ATOM 2783 C CA . GLU B 1 145 ? 0.565 -12.547 -16.984 1 97.62 145 GLU B CA 1
ATOM 2784 C C . GLU B 1 145 ? -0.798 -12.414 -17.656 1 97.62 145 GLU B C 1
ATOM 2786 O O . GLU B 1 145 ? -0.989 -11.562 -18.516 1 97.62 145 GLU B O 1
ATOM 2791 N N . ALA B 1 146 ? -1.722 -13.258 -17.328 1 96.94 146 ALA B N 1
ATOM 2792 C CA . ALA B 1 146 ? -3.057 -13.211 -17.922 1 96.94 146 ALA B CA 1
ATOM 2793 C C . ALA B 1 146 ? -3.734 -11.875 -17.625 1 96.94 146 ALA B C 1
ATOM 2795 O O . ALA B 1 146 ? -4.422 -11.32 -18.484 1 96.94 146 ALA B O 1
ATOM 2796 N N . ARG B 1 147 ? -3.531 -11.336 -16.484 1 95.56 147 ARG B N 1
ATOM 2797 C CA . ARG B 1 147 ? -4.25 -10.141 -16.062 1 95.56 147 ARG B CA 1
ATOM 2798 C C . ARG B 1 147 ? -3.484 -8.875 -16.438 1 95.56 147 ARG B C 1
ATOM 2800 O O . ARG B 1 147 ? -4.082 -7.883 -16.859 1 95.56 147 ARG B O 1
ATOM 2807 N N . PHE B 1 148 ? -2.18 -8.859 -16.312 1 95 148 PHE B N 1
ATOM 2808 C CA . PHE B 1 148 ? -1.405 -7.629 -16.406 1 95 148 PHE B CA 1
ATOM 2809 C C . PHE B 1 148 ? -0.419 -7.699 -17.562 1 95 148 PHE B C 1
ATOM 2811 O O . PHE B 1 148 ? 0.261 -6.719 -17.859 1 95 148 PHE B O 1
ATOM 2818 N N . GLY B 1 149 ? -0.352 -8.836 -18.172 1 94.81 149 GLY B N 1
ATOM 2819 C CA . GLY B 1 149 ? 0.763 -9.125 -19.047 1 94.81 149 GLY B CA 1
ATOM 2820 C C . GLY B 1 149 ? 0.571 -8.578 -20.453 1 94.81 149 GLY B C 1
ATOM 2821 O O . GLY B 1 149 ? -0.217 -7.656 -20.672 1 94.81 149 GLY B O 1
ATOM 2822 N N . HIS B 1 150 ? 1.53 -9.078 -21.25 1 93.31 150 HIS B N 1
ATOM 2823 C CA . HIS B 1 150 ? 1.646 -8.633 -22.641 1 93.31 150 HIS B CA 1
ATOM 2824 C C . HIS B 1 150 ? 1.936 -9.797 -23.578 1 93.31 150 HIS B C 1
ATOM 2826 O O . HIS B 1 150 ? 2.834 -9.719 -24.422 1 93.31 150 HIS B O 1
ATOM 2832 N N . GLY B 1 151 ? 1.244 -10.906 -23.297 1 93.81 151 GLY B N 1
ATOM 2833 C CA . GLY B 1 151 ? 1.229 -12.023 -24.219 1 93.81 151 GLY B CA 1
ATOM 2834 C C . GLY B 1 151 ? 2.406 -12.961 -24.047 1 93.81 151 GLY B C 1
ATOM 2835 O O . GLY B 1 151 ? 2.723 -13.75 -24.938 1 93.81 151 GLY B O 1
ATOM 2836 N N . TRP B 1 152 ? 3.117 -12.922 -22.953 1 96.31 152 TRP B N 1
ATOM 2837 C CA . TRP B 1 152 ? 4.23 -13.82 -22.672 1 96.31 152 TRP B CA 1
ATOM 2838 C C . TRP B 1 152 ? 3.736 -15.227 -22.359 1 96.31 152 TRP B C 1
ATOM 2840 O O . TRP B 1 152 ? 2.725 -15.398 -21.672 1 96.31 152 TRP B O 1
ATOM 2850 N N . ARG B 1 153 ? 4.504 -16.219 -22.859 1 96.06 153 ARG B N 1
ATOM 2851 C CA . ARG B 1 153 ? 4.27 -17.625 -22.562 1 96.06 153 ARG B CA 1
ATOM 2852 C C . ARG B 1 153 ? 5.383 -18.188 -21.688 1 96.06 153 ARG B C 1
ATOM 2854 O O . ARG B 1 153 ? 6.566 -18 -21.984 1 96.06 153 ARG B O 1
ATOM 2861 N N . GLN B 1 154 ? 4.992 -18.969 -20.688 1 97.19 154 GLN B N 1
ATOM 2862 C CA . GLN B 1 154 ? 5.984 -19.359 -19.688 1 97.19 154 GLN B CA 1
ATOM 2863 C C . GLN B 1 154 ? 6.691 -20.656 -20.109 1 97.19 154 GLN B C 1
ATOM 2865 O O . GLN B 1 154 ? 7.766 -20.969 -19.594 1 97.19 154 GLN B O 1
ATOM 2870 N N . GLU B 1 155 ? 6.156 -21.406 -21.031 1 97.12 155 GLU B N 1
ATOM 2871 C CA . GLU B 1 155 ? 6.578 -22.766 -21.328 1 97.12 155 GLU B CA 1
ATOM 2872 C C . GLU B 1 155 ? 8.078 -22.828 -21.609 1 97.12 155 GLU B C 1
ATOM 2874 O O . GLU B 1 155 ? 8.781 -23.688 -21.047 1 97.12 155 GLU B O 1
ATOM 2879 N N . PRO B 1 156 ? 8.617 -21.938 -22.359 1 97.12 156 PRO B N 1
ATOM 2880 C CA . PRO B 1 156 ? 10.055 -22 -22.641 1 97.12 156 PRO B CA 1
ATOM 2881 C C . PRO B 1 156 ? 10.914 -21.719 -21.422 1 97.12 156 PRO B C 1
ATOM 2883 O O . PRO B 1 156 ? 12.125 -21.938 -21.438 1 97.12 156 PRO B O 1
ATOM 2886 N N . SER B 1 157 ? 10.305 -21.219 -20.359 1 97.5 157 SER B N 1
ATOM 2887 C CA . SER B 1 157 ? 11.086 -20.797 -19.203 1 97.5 157 SER B CA 1
ATOM 2888 C C . SER B 1 157 ? 10.938 -21.781 -18.047 1 97.5 157 SER B C 1
ATOM 2890 O O . SER B 1 157 ? 11.477 -21.562 -16.969 1 97.5 157 SER B O 1
ATOM 2892 N N . LEU B 1 158 ? 10.234 -22.906 -18.203 1 97.44 158 LEU B N 1
ATOM 2893 C CA . LEU B 1 158 ? 9.891 -23.812 -17.109 1 97.44 158 LEU B CA 1
ATOM 2894 C C . LEU B 1 158 ? 11.141 -24.469 -16.531 1 97.44 158 LEU B C 1
ATOM 2896 O O . LEU B 1 158 ? 11.234 -24.672 -15.32 1 97.44 158 LEU B O 1
ATOM 2900 N N . ASP B 1 159 ? 12.133 -24.781 -17.391 1 96.94 159 ASP B N 1
ATOM 2901 C CA . ASP B 1 159 ? 13.383 -25.344 -16.891 1 96.94 159 ASP B CA 1
ATOM 2902 C C . ASP B 1 159 ? 14.133 -24.328 -16.031 1 96.94 159 ASP B C 1
ATOM 2904 O O . ASP B 1 159 ? 14.742 -24.688 -15.016 1 96.94 159 ASP B O 1
ATOM 2908 N N . TYR B 1 160 ? 14.133 -23.188 -16.531 1 96.62 160 TYR B N 1
ATOM 2909 C CA . TYR B 1 160 ? 14.734 -22.109 -15.766 1 96.62 160 TYR B CA 1
ATOM 2910 C C . TYR B 1 160 ? 14.062 -21.969 -14.406 1 96.62 160 TYR B C 1
ATOM 2912 O O . TYR B 1 160 ? 14.742 -21.859 -13.375 1 96.62 160 TYR B O 1
ATOM 2920 N N . PHE B 1 161 ? 12.648 -22 -14.328 1 96.81 161 PHE B N 1
ATOM 2921 C CA . PHE B 1 161 ? 11.906 -21.953 -13.07 1 96.81 161 PHE B CA 1
ATOM 2922 C C . PHE B 1 161 ? 12.352 -23.062 -12.141 1 96.81 161 PHE B C 1
ATOM 2924 O O . PHE B 1 161 ? 12.547 -22.844 -10.938 1 96.81 161 PHE B O 1
ATOM 2931 N N . ARG B 1 162 ? 12.531 -24.219 -12.664 1 96.75 162 ARG B N 1
ATOM 2932 C CA . ARG B 1 162 ? 12.922 -25.359 -11.859 1 96.75 162 ARG B CA 1
ATOM 2933 C C . ARG B 1 162 ? 14.297 -25.141 -11.227 1 96.75 162 ARG B C 1
ATOM 2935 O O . ARG B 1 162 ? 14.531 -25.562 -10.086 1 96.75 162 ARG B O 1
ATOM 2942 N N . ARG B 1 163 ? 15.164 -24.5 -11.898 1 95.62 163 ARG B N 1
ATOM 2943 C CA . ARG B 1 163 ? 16.516 -24.281 -11.414 1 95.62 163 ARG B CA 1
ATOM 2944 C C . ARG B 1 163 ? 16.531 -23.266 -10.273 1 95.62 163 ARG B C 1
ATOM 2946 O O . ARG B 1 163 ? 17.359 -23.375 -9.367 1 95.62 163 ARG B O 1
ATOM 2953 N N . ILE B 1 164 ? 15.625 -22.344 -10.289 1 93.94 164 ILE B N 1
ATOM 2954 C CA . ILE B 1 164 ? 15.766 -21.234 -9.352 1 93.94 164 ILE B CA 1
ATOM 2955 C C . ILE B 1 164 ? 14.758 -21.375 -8.219 1 93.94 164 ILE B C 1
ATOM 2957 O O . ILE B 1 164 ? 14.789 -20.625 -7.25 1 93.94 164 ILE B O 1
ATOM 2961 N N . VAL B 1 165 ? 13.867 -22.359 -8.289 1 95.75 165 VAL B N 1
ATOM 2962 C CA . VAL B 1 165 ? 12.734 -22.484 -7.379 1 95.75 165 VAL B CA 1
ATOM 2963 C C . VAL B 1 165 ? 13.242 -22.719 -5.957 1 95.75 165 VAL B C 1
ATOM 296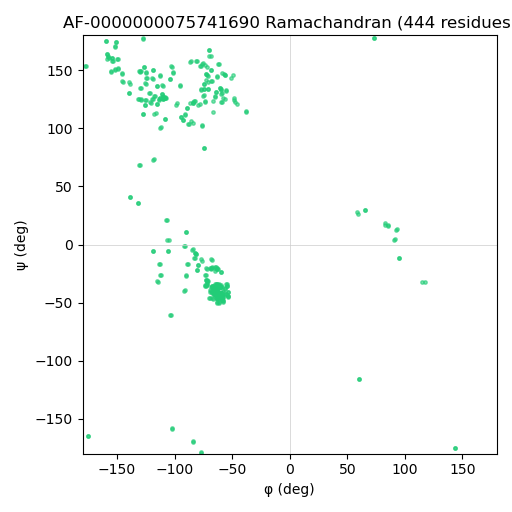5 O O . VAL B 1 165 ? 12.539 -22.422 -4.984 1 95.75 165 VAL B O 1
ATOM 2968 N N . SER B 1 166 ? 14.484 -23.188 -5.766 1 94.38 166 SER B N 1
ATOM 2969 C CA . SER B 1 166 ? 15.055 -23.422 -4.441 1 94.38 166 SER B CA 1
ATOM 2970 C C . SER B 1 166 ? 15.266 -22.109 -3.695 1 94.38 166 SER B C 1
ATOM 2972 O O . SER B 1 166 ? 15.398 -22.094 -2.469 1 94.38 166 SER B O 1
ATOM 2974 N N . GLY B 1 167 ? 15.312 -21 -4.352 1 95.06 167 GLY B N 1
ATOM 2975 C CA . GLY B 1 167 ? 15.477 -19.703 -3.736 1 95.06 167 GLY B CA 1
ATOM 2976 C C . GLY B 1 167 ? 14.156 -19.047 -3.375 1 95.06 167 GLY B C 1
ATOM 2977 O O . GLY B 1 167 ? 14.117 -17.875 -2.979 1 95.06 167 GLY B O 1
ATOM 2978 N N . VAL B 1 168 ? 13.102 -19.844 -3.479 1 96.56 168 VAL B N 1
ATOM 2979 C CA . VAL B 1 168 ? 11.766 -19.297 -3.268 1 96.56 168 VAL B CA 1
ATOM 2980 C C . VAL B 1 168 ? 11.188 -19.812 -1.954 1 96.56 168 VAL B C 1
ATOM 2982 O O . VAL B 1 168 ? 11.227 -21.016 -1.691 1 96.56 168 VAL B O 1
ATOM 2985 N N . GLY B 1 169 ? 10.758 -18.922 -1.098 1 97.44 169 GLY B N 1
ATOM 2986 C CA . GLY B 1 169 ? 9.93 -19.266 0.046 1 97.44 169 GLY B CA 1
ATOM 2987 C C . GLY B 1 169 ? 8.445 -19.156 -0.236 1 97.44 169 GLY B C 1
ATOM 2988 O O . GLY B 1 169 ? 7.906 -18.047 -0.308 1 97.44 169 GLY B O 1
ATOM 2989 N N . ALA B 1 170 ? 7.77 -20.266 -0.35 1 98.38 170 ALA B N 1
ATOM 2990 C CA . ALA B 1 170 ? 6.34 -20.312 -0.656 1 98.38 170 ALA B CA 1
ATOM 2991 C C . ALA B 1 170 ? 5.516 -20.578 0.601 1 98.38 170 ALA B C 1
ATOM 2993 O O . ALA B 1 170 ? 5.969 -21.266 1.511 1 98.38 170 ALA B O 1
ATOM 2994 N N . PHE B 1 171 ? 4.293 -20.016 0.651 1 98.69 171 PHE B N 1
ATOM 2995 C CA . PHE B 1 171 ? 3.465 -20.172 1.841 1 98.69 171 PHE B CA 1
ATOM 2996 C C . PHE B 1 171 ? 1.985 -20.156 1.476 1 98.69 171 PHE B C 1
ATOM 2998 O O . PHE B 1 171 ? 1.611 -19.719 0.388 1 98.69 171 PHE B O 1
ATOM 3005 N N . GLU B 1 172 ? 1.2 -20.672 2.318 1 98.5 172 GLU B N 1
ATOM 3006 C CA . GLU B 1 172 ? -0.255 -20.562 2.285 1 98.5 172 GLU B CA 1
ATOM 3007 C C . GLU B 1 172 ? -0.779 -19.859 3.531 1 98.5 172 GLU B C 1
ATOM 3009 O O . GLU B 1 172 ? -0.16 -19.906 4.594 1 98.5 172 GLU B O 1
ATOM 3014 N N . ILE B 1 173 ? -1.878 -19.172 3.404 1 98.62 173 ILE B N 1
ATOM 3015 C CA . ILE B 1 173 ? -2.535 -18.469 4.5 1 98.62 173 ILE B CA 1
ATOM 3016 C C . ILE B 1 173 ? -3.988 -18.922 4.605 1 98.62 173 ILE B C 1
ATOM 3018 O O . ILE B 1 173 ? -4.758 -18.797 3.65 1 98.62 173 ILE B O 1
ATOM 3022 N N . GLN B 1 174 ? -4.32 -19.453 5.703 1 98.69 174 GLN B N 1
ATOM 3023 C CA . GLN B 1 174 ? -5.727 -19.719 5.992 1 98.69 174 GLN B CA 1
ATOM 3024 C C . GLN B 1 174 ? -6.418 -18.469 6.547 1 98.69 174 GLN B C 1
ATOM 3026 O O . GLN B 1 174 ? -6.051 -17.969 7.613 1 98.69 174 GLN B O 1
ATOM 3031 N N . VAL B 1 175 ? -7.457 -18.047 5.871 1 98.44 175 VAL B N 1
ATOM 3032 C CA . VAL B 1 175 ? -8.125 -16.797 6.207 1 98.44 175 VAL B CA 1
ATOM 3033 C C . VAL B 1 175 ? -8.953 -16.969 7.477 1 98.44 175 VAL B C 1
ATOM 3035 O O . VAL B 1 175 ? -9.797 -17.859 7.555 1 98.44 175 VAL B O 1
ATOM 3038 N N . GLU B 1 176 ? -8.781 -16.125 8.398 1 97.88 176 GLU B N 1
ATOM 3039 C CA . GLU B 1 176 ? -9.531 -16.188 9.656 1 97.88 176 GLU B CA 1
ATOM 3040 C C . GLU B 1 176 ? -10.43 -14.961 9.812 1 97.88 176 GLU B C 1
ATOM 3042 O O . GLU B 1 176 ? -11.469 -15.031 10.469 1 97.88 176 GLU B O 1
ATOM 3047 N N . SER B 1 177 ? -10.062 -13.812 9.305 1 95.88 177 SER B N 1
ATOM 3048 C CA . SER B 1 177 ? -10.883 -12.609 9.305 1 95.88 177 SER B CA 1
ATOM 3049 C C . SER B 1 177 ? -10.555 -11.711 8.125 1 95.88 177 SER B C 1
ATOM 3051 O O . SER B 1 177 ? -9.43 -11.734 7.613 1 95.88 177 SER B O 1
ATOM 3053 N N . VAL B 1 178 ? -11.539 -10.984 7.691 1 94.69 178 VAL B N 1
ATOM 3054 C CA . VAL B 1 178 ? -11.43 -10.039 6.586 1 94.69 178 VAL B CA 1
ATOM 3055 C C . VAL B 1 178 ? -11.992 -8.688 7 1 94.69 178 VAL B C 1
ATOM 3057 O O . VAL B 1 178 ? -13.109 -8.594 7.504 1 94.69 178 VAL B O 1
ATOM 3060 N N . GLN B 1 179 ? -11.203 -7.676 6.879 1 93.31 179 GLN B N 1
ATOM 3061 C CA . GLN B 1 179 ? -11.656 -6.301 7.047 1 93.31 179 GLN B CA 1
ATOM 3062 C C . GLN B 1 179 ? -11.539 -5.523 5.738 1 93.31 179 GLN B C 1
ATOM 3064 O O . GLN B 1 179 ? -10.562 -5.668 5.004 1 93.31 179 GLN B O 1
ATOM 3069 N N . THR B 1 180 ? -12.555 -4.777 5.445 1 92.5 180 THR B N 1
ATOM 3070 C CA . THR B 1 180 ? -12.562 -4.004 4.207 1 92.5 180 THR B CA 1
ATOM 3071 C C . THR B 1 180 ? -12.789 -2.523 4.496 1 92.5 180 THR B C 1
ATOM 3073 O O . THR B 1 180 ? -13.469 -2.172 5.465 1 92.5 180 THR B O 1
ATOM 3076 N N . MET B 1 181 ? -12.125 -1.717 3.736 1 91.44 181 MET B N 1
ATOM 3077 C CA . MET B 1 181 ? -12.391 -0.282 3.695 1 91.44 181 MET B CA 1
ATOM 3078 C C . MET B 1 181 ? -12.617 0.188 2.262 1 91.44 181 MET B C 1
ATOM 3080 O O . MET B 1 181 ? -11.727 0.07 1.417 1 91.44 181 MET B O 1
ATOM 3084 N N . PHE B 1 182 ? 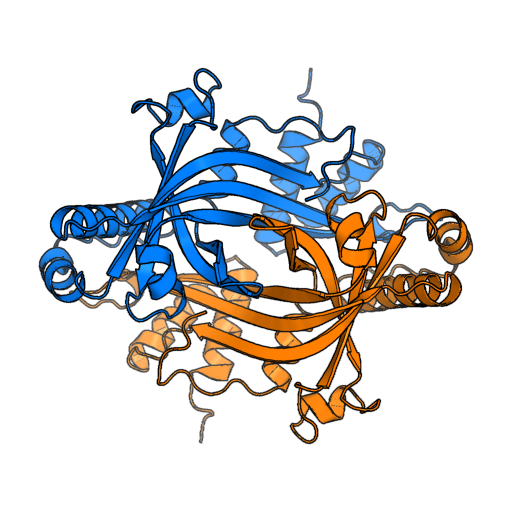-13.781 0.561 2.027 1 90.81 182 PHE B N 1
ATOM 3085 C CA . PHE B 1 182 ? -14.141 1.29 0.819 1 90.81 182 PHE B CA 1
ATOM 3086 C C . PHE B 1 182 ? -14.688 2.672 1.163 1 90.81 182 PHE B C 1
ATOM 3088 O O . PHE B 1 182 ? -15.898 2.885 1.164 1 90.81 182 PHE B O 1
ATOM 3095 N N . LYS B 1 183 ? -13.742 3.529 1.569 1 91.19 183 LYS B N 1
ATOM 3096 C CA . LYS B 1 183 ? -14.102 4.918 1.852 1 91.19 183 LYS B CA 1
ATOM 3097 C C . LYS B 1 183 ? -14.289 5.707 0.561 1 91.19 183 LYS B C 1
ATOM 3099 O O . LYS B 1 183 ? -13.312 6.145 -0.055 1 91.19 183 LYS B O 1
ATOM 3104 N N . LEU B 1 184 ? -15.516 5.914 0.224 1 90.25 184 LEU B N 1
ATOM 3105 C CA . LEU B 1 184 ? -15.875 6.441 -1.089 1 90.25 184 LEU B CA 1
ATOM 3106 C C . LEU B 1 184 ? -16.875 7.594 -0.961 1 90.25 184 LEU B C 1
ATOM 3108 O O . LEU B 1 184 ? -17.812 7.699 -1.755 1 90.25 184 LEU B O 1
ATOM 3112 N N . SER B 1 185 ? -16.719 8.406 0.105 1 87 185 SER B N 1
ATOM 3113 C CA . SER B 1 185 ? -17.484 9.617 0.352 1 87 185 SER B CA 1
ATOM 3114 C C . SER B 1 185 ? -18.953 9.289 0.599 1 87 185 SER B C 1
ATOM 3116 O O . SER B 1 185 ? -19.844 10.086 0.268 1 87 185 SER B O 1
ATOM 3118 N N . GLN B 1 186 ? -19.203 8.109 1.138 1 84.44 186 GLN B N 1
ATOM 3119 C CA . GLN B 1 186 ? -20.562 7.664 1.361 1 84.44 186 GLN B CA 1
ATOM 3120 C C . GLN B 1 186 ? -21.266 8.539 2.395 1 84.44 186 GLN B C 1
ATOM 3122 O O . GLN B 1 186 ? -22.5 8.57 2.457 1 84.44 186 GLN B O 1
ATOM 3127 N N . GLU B 1 187 ? -20.5 9.195 3.225 1 81.38 187 GLU B N 1
ATOM 3128 C CA . GLU B 1 187 ? -21.078 10.031 4.277 1 81.38 187 GLU B CA 1
ATOM 3129 C C . GLU B 1 187 ? -21.578 11.359 3.717 1 81.38 187 GLU B C 1
ATOM 3131 O O . GLU B 1 187 ? -22.328 12.078 4.391 1 81.38 187 GLU B O 1
ATOM 3136 N N . GLN B 1 188 ? -21.234 11.688 2.52 1 85.81 188 GLN B N 1
ATOM 3137 C CA . GLN B 1 188 ? -21.656 12.93 1.888 1 85.81 188 GLN B CA 1
ATOM 3138 C C . GLN B 1 188 ? -23.016 12.766 1.216 1 85.81 188 GLN B C 1
ATOM 3140 O O . GLN B 1 188 ? -23.406 11.656 0.843 1 85.81 188 GLN B O 1
ATOM 3145 N N . PRO B 1 189 ? -23.719 13.859 1.028 1 88.5 189 PRO B N 1
ATOM 3146 C CA . PRO B 1 189 ? -24.953 13.797 0.229 1 88.5 189 PRO B CA 1
ATOM 3147 C C . PRO B 1 189 ? -24.688 13.352 -1.209 1 88.5 189 PRO B C 1
ATOM 3149 O O . PRO B 1 189 ? -23.594 13.555 -1.736 1 88.5 189 PRO B O 1
ATOM 3152 N N . PRO B 1 190 ? -25.719 12.797 -1.822 1 87.81 190 PRO B N 1
ATOM 3153 C CA . PRO B 1 190 ? -25.562 12.227 -3.164 1 87.81 190 PRO B CA 1
ATOM 3154 C C . PRO B 1 190 ? -24.969 13.219 -4.16 1 87.81 190 PRO B C 1
ATOM 3156 O O . PRO B 1 190 ? -24.125 12.852 -4.98 1 87.81 190 PRO B O 1
ATOM 3159 N N . VAL B 1 191 ? -25.422 14.406 -4.043 1 89.69 191 VAL B N 1
ATOM 3160 C CA . VAL B 1 191 ? -24.953 15.414 -4.988 1 89.69 191 VAL B CA 1
ATOM 3161 C C . VAL B 1 191 ? -23.453 15.617 -4.828 1 89.69 191 VAL B C 1
ATOM 3163 O O . VAL B 1 191 ? -22.719 15.742 -5.816 1 89.69 191 VAL B O 1
ATOM 3166 N N . LEU B 1 192 ? -22.953 15.656 -3.635 1 89.12 192 LEU B N 1
ATOM 3167 C CA . LEU B 1 192 ? -21.547 15.859 -3.369 1 89.12 192 LEU B CA 1
ATOM 3168 C C . LEU B 1 192 ? -20.734 14.617 -3.732 1 89.12 192 LEU B C 1
ATOM 3170 O O . LEU B 1 192 ? -19.609 14.727 -4.238 1 89.12 192 LEU B O 1
ATOM 3174 N N . ARG B 1 193 ? -21.312 13.461 -3.512 1 89.19 193 ARG B N 1
ATOM 3175 C CA . ARG B 1 193 ? -20.656 12.219 -3.922 1 89.19 193 ARG B CA 1
ATOM 3176 C C . ARG B 1 193 ? -20.422 12.195 -5.426 1 89.19 193 ARG B C 1
ATOM 3178 O O . ARG B 1 193 ? -19.344 11.789 -5.883 1 89.19 193 ARG B O 1
ATOM 3185 N N . ARG B 1 194 ? -21.391 12.641 -6.105 1 89.94 194 ARG B N 1
ATOM 3186 C CA . ARG B 1 194 ? -21.297 12.672 -7.562 1 89.94 194 ARG B CA 1
ATOM 3187 C C . ARG B 1 194 ? -20.203 13.625 -8.016 1 89.94 194 ARG B C 1
ATOM 3189 O O . ARG B 1 194 ? -19.453 13.32 -8.945 1 89.94 194 ARG B O 1
ATOM 3196 N N . ARG B 1 195 ? -20.062 14.719 -7.348 1 91.38 195 ARG B N 1
ATOM 3197 C CA . ARG B 1 195 ? -19.016 15.68 -7.684 1 91.38 195 ARG B CA 1
ATOM 3198 C C . ARG B 1 195 ? -17.641 15.078 -7.477 1 91.38 195 ARG B C 1
ATOM 3200 O O . ARG B 1 195 ? -16.734 15.273 -8.297 1 91.38 195 ARG B O 1
ATOM 3207 N N . VAL B 1 196 ? -17.531 14.391 -6.383 1 92.69 196 VAL B N 1
ATOM 3208 C CA . VAL B 1 196 ? -16.25 13.758 -6.09 1 92.69 196 VAL B CA 1
ATOM 3209 C C . VAL B 1 196 ? -15.93 12.719 -7.16 1 92.69 196 VAL B C 1
ATOM 3211 O O . VAL B 1 196 ? -14.812 12.68 -7.688 1 92.69 196 VAL B O 1
ATOM 3214 N N . ALA B 1 197 ? -16.922 11.891 -7.488 1 92.38 197 ALA B N 1
ATOM 3215 C CA . ALA B 1 197 ? -16.734 10.867 -8.516 1 92.38 197 ALA B CA 1
ATOM 3216 C C . ALA B 1 197 ? -16.344 11.5 -9.852 1 92.38 197 ALA B C 1
ATOM 3218 O O . ALA B 1 197 ? -15.438 11.016 -10.531 1 92.38 197 ALA B O 1
ATOM 3219 N N . GLU B 1 198 ? -17 12.547 -10.188 1 91.44 198 GLU B N 1
ATOM 3220 C CA . GLU B 1 198 ? -16.734 13.242 -11.438 1 91.44 198 GLU B CA 1
ATOM 3221 C C . GLU B 1 198 ? -15.328 13.836 -11.445 1 91.44 198 GLU B C 1
ATOM 3223 O O . GLU B 1 198 ? -14.648 13.82 -12.469 1 91.44 198 GLU B O 1
ATOM 3228 N N . HIS B 1 199 ? -14.992 14.344 -10.344 1 92 199 HIS B N 1
ATOM 3229 C CA . HIS B 1 199 ? -13.641 14.883 -10.211 1 92 199 HIS B CA 1
ATOM 3230 C C . HIS B 1 199 ? -12.586 13.82 -10.492 1 92 199 HIS B C 1
ATOM 3232 O O . HIS B 1 199 ? -11.656 14.055 -11.258 1 92 199 HIS B O 1
ATOM 3238 N N . PHE B 1 200 ? -12.68 12.648 -9.93 1 91.38 200 PHE B N 1
ATOM 3239 C CA . PHE B 1 200 ? -11.734 11.562 -10.141 1 91.38 200 PHE B CA 1
ATOM 3240 C C . PHE B 1 200 ? -11.812 11.047 -11.57 1 91.38 200 PHE B C 1
ATOM 3242 O O . PHE B 1 200 ? -10.789 10.68 -12.164 1 91.38 200 PHE B O 1
ATOM 3249 N N . GLU B 1 201 ? -12.992 11.039 -12.094 1 91 201 GLU B N 1
ATOM 3250 C CA . GLU B 1 201 ? -13.203 10.547 -13.453 1 91 201 GLU B CA 1
ATOM 3251 C C . GLU B 1 201 ? -12.492 11.43 -14.469 1 91 201 GLU B C 1
ATOM 3253 O O . GLU B 1 201 ? -12.031 10.945 -15.508 1 91 201 GLU B O 1
ATOM 3258 N N . SER B 1 202 ? -12.422 12.641 -14.227 1 89.81 202 SER B N 1
ATOM 3259 C CA . SER B 1 202 ? -11.859 13.609 -15.164 1 89.81 202 SER B CA 1
ATOM 3260 C C . SER B 1 202 ? -10.336 13.633 -15.086 1 89.81 202 SER B C 1
ATOM 3262 O O . SER B 1 202 ? -9.68 14.281 -15.898 1 89.81 202 SER B O 1
ATOM 3264 N N . SER B 1 203 ? -9.836 12.969 -14.148 1 88.44 203 SER B N 1
ATOM 3265 C CA . SER B 1 203 ? -8.391 12.914 -13.969 1 88.44 203 SER B CA 1
ATOM 3266 C C . SER B 1 203 ? -7.73 12.062 -15.047 1 88.44 203 SER B C 1
ATOM 3268 O O . SER B 1 203 ? -8.336 11.117 -15.555 1 88.44 203 SER B O 1
ATOM 3270 N N . ASP B 1 204 ? -6.453 12.336 -15.367 1 83.25 204 ASP B N 1
ATOM 3271 C CA . ASP B 1 204 ? -5.691 11.523 -16.312 1 83.25 204 ASP B CA 1
ATOM 3272 C C . ASP B 1 204 ? -5.086 10.305 -15.617 1 83.25 204 ASP B C 1
ATOM 3274 O O . ASP B 1 204 ? -4.504 9.438 -16.281 1 83.25 204 ASP B O 1
ATOM 3278 N N . SER B 1 205 ? -5.27 10.258 -14.414 1 84.06 205 SER B N 1
ATOM 3279 C CA . SER B 1 205 ? -4.73 9.141 -13.641 1 84.06 205 SER B CA 1
ATOM 3280 C C . SER B 1 205 ? -5.652 7.93 -13.695 1 84.06 205 SER B C 1
ATOM 3282 O O . SER B 1 205 ? -6.812 8.008 -13.281 1 84.06 205 SER B O 1
ATOM 3284 N N . VAL B 1 206 ? -5.145 6.785 -14.133 1 83.62 206 VAL B N 1
ATOM 3285 C CA . VAL B 1 206 ? -5.914 5.547 -14.18 1 83.62 206 VAL B CA 1
ATOM 3286 C C . VAL B 1 206 ? -6.367 5.164 -12.773 1 83.62 206 VAL B C 1
ATOM 3288 O O . VAL B 1 206 ? -7.484 4.668 -12.586 1 83.62 206 VAL B O 1
ATOM 3291 N N . LEU B 1 207 ? -5.492 5.426 -11.844 1 86.06 207 LEU B N 1
ATOM 3292 C CA . LEU B 1 207 ? -5.848 5.145 -10.453 1 86.06 207 LEU B CA 1
ATOM 3293 C C . LEU B 1 207 ? -7.082 5.941 -10.039 1 86.06 207 LEU B C 1
ATOM 3295 O O . LEU B 1 207 ? -7.988 5.398 -9.398 1 86.06 207 LEU B O 1
ATOM 3299 N N . HIS B 1 208 ? -7.133 7.191 -10.367 1 88.62 208 HIS B N 1
ATOM 3300 C CA . HIS B 1 208 ? -8.281 8.039 -10.055 1 88.62 208 HIS B CA 1
ATOM 3301 C C . HIS B 1 208 ? -9.531 7.57 -10.805 1 88.62 208 HIS B C 1
ATOM 3303 O O . HIS B 1 208 ? -10.625 7.574 -10.25 1 88.62 208 HIS B O 1
ATOM 3309 N N . GLN B 1 209 ? -9.328 7.172 -12.023 1 89.75 209 GLN B N 1
ATOM 3310 C CA . GLN B 1 209 ? -10.469 6.699 -12.812 1 89.75 209 GLN B CA 1
ATOM 3311 C C . GLN B 1 209 ? -11.039 5.41 -12.227 1 89.75 209 GLN B C 1
ATOM 3313 O O . GLN B 1 209 ? -12.258 5.238 -12.164 1 89.75 209 GLN B O 1
ATOM 3318 N N . GLU B 1 210 ? -10.164 4.559 -11.812 1 88.88 210 GLU B N 1
ATOM 3319 C CA . GLU B 1 210 ? -10.609 3.334 -11.156 1 88.88 210 GLU B CA 1
ATOM 3320 C C . GLU B 1 210 ? -11.344 3.639 -9.852 1 88.88 210 GLU B C 1
ATOM 3322 O O . GLU B 1 210 ? -12.336 2.975 -9.523 1 88.88 210 GLU B O 1
ATOM 3327 N N . LEU B 1 211 ? -10.891 4.609 -9.133 1 90.06 211 LEU B N 1
ATOM 3328 C CA . LEU B 1 211 ? -11.57 5.031 -7.906 1 90.06 211 LEU B CA 1
ATOM 3329 C C . LEU B 1 211 ? -12.969 5.543 -8.211 1 90.06 211 LEU B C 1
ATOM 3331 O O . LEU B 1 211 ? -13.93 5.188 -7.523 1 90.06 211 LEU B O 1
ATOM 3335 N N . ALA B 1 212 ? -13.094 6.34 -9.234 1 91.25 212 ALA B N 1
ATOM 3336 C CA . ALA B 1 212 ? -14.398 6.84 -9.656 1 91.25 212 ALA B CA 1
ATOM 3337 C C . ALA B 1 212 ? -15.336 5.691 -10.008 1 91.25 212 ALA B C 1
ATOM 3339 O O . ALA B 1 212 ? -16.516 5.715 -9.656 1 91.25 212 ALA B O 1
ATOM 3340 N N . ASP B 1 213 ? -14.797 4.691 -10.711 1 89.94 213 ASP B N 1
ATOM 3341 C CA . ASP B 1 213 ? -15.594 3.525 -11.07 1 89.94 213 ASP B CA 1
ATOM 3342 C C . ASP B 1 213 ? -16.125 2.816 -9.828 1 89.94 213 ASP B C 1
ATOM 3344 O O . ASP B 1 213 ? -17.281 2.396 -9.789 1 89.94 213 ASP B O 1
ATOM 3348 N N . LEU B 1 214 ? -15.305 2.711 -8.875 1 88.5 214 LEU B N 1
ATOM 3349 C CA . LEU B 1 214 ? -15.719 2.072 -7.629 1 88.5 214 LEU B CA 1
ATOM 3350 C C . LEU B 1 214 ? -16.781 2.908 -6.91 1 88.5 214 LEU B C 1
ATOM 3352 O O . LEU B 1 214 ? -17.703 2.363 -6.312 1 88.5 214 LEU B O 1
ATOM 3356 N N . MET B 1 215 ? -16.625 4.238 -6.895 1 88.25 215 MET B N 1
ATOM 3357 C CA . MET B 1 215 ? -17.625 5.109 -6.301 1 88.25 215 MET B CA 1
ATOM 3358 C C . MET B 1 215 ? -18.984 4.918 -6.984 1 88.25 215 MET B C 1
ATOM 3360 O O . MET B 1 215 ? -20.016 4.824 -6.316 1 88.25 215 MET B O 1
ATOM 3364 N N . ARG B 1 216 ? -18.984 4.84 -8.266 1 86.12 216 ARG B N 1
ATOM 3365 C CA . ARG B 1 216 ? -20.219 4.668 -9.016 1 86.12 216 ARG B CA 1
ATOM 3366 C C . ARG B 1 216 ? -20.859 3.307 -8.727 1 86.12 216 ARG B C 1
ATOM 3368 O O . ARG B 1 216 ? -22.078 3.186 -8.648 1 86.12 216 ARG B O 1
ATOM 3375 N N . LYS B 1 217 ? -20.062 2.377 -8.586 1 82.56 217 LYS B N 1
ATOM 3376 C CA . LYS B 1 217 ? -20.531 1.01 -8.375 1 82.56 217 LYS B CA 1
ATOM 3377 C C . LYS B 1 217 ? -21.078 0.831 -6.965 1 82.56 217 LYS B C 1
ATOM 3379 O O . LYS B 1 217 ? -22.062 0.126 -6.762 1 82.56 217 LYS B O 1
ATOM 3384 N N . HIS B 1 218 ? -20.484 1.486 -5.996 1 79.75 218 HIS B N 1
ATOM 3385 C CA . HIS B 1 218 ? -20.812 1.133 -4.617 1 79.75 218 HIS B CA 1
ATOM 3386 C C . HIS B 1 218 ? -21.562 2.262 -3.918 1 79.75 218 HIS B C 1
ATOM 3388 O O . HIS B 1 218 ? -22.141 2.059 -2.848 1 79.75 218 HIS B O 1
ATOM 3394 N N . VAL B 1 219 ? -21.531 3.42 -4.43 1 73 219 VAL B N 1
ATOM 3395 C CA . VAL B 1 219 ? -22.094 4.543 -3.691 1 73 219 VAL B CA 1
ATOM 3396 C C . VAL B 1 219 ? -23.359 5.055 -4.402 1 73 219 VAL B C 1
ATOM 3398 O O . VAL B 1 219 ? -24.219 5.672 -3.781 1 73 219 VAL B O 1
ATOM 3401 N N . PHE B 1 220 ? -23.469 4.871 -5.676 1 68.94 220 PHE B N 1
ATOM 3402 C CA . PHE B 1 220 ? -24.641 5.387 -6.375 1 68.94 220 PHE B CA 1
ATOM 3403 C C . PHE B 1 220 ? -25.688 4.293 -6.566 1 68.94 220 PHE B C 1
ATOM 3405 O O . PHE B 1 220 ? -25.344 3.131 -6.781 1 68.94 220 PHE B O 1
ATOM 3412 N N . PRO B 1 221 ? -26.875 4.605 -6 1 58.94 221 PRO B N 1
ATOM 3413 C CA . PRO B 1 221 ? -27.953 3.635 -6.152 1 58.94 221 PRO B CA 1
ATOM 3414 C C . PRO B 1 221 ? -28.125 3.15 -7.59 1 58.94 221 PRO B C 1
ATOM 3416 O O . PRO B 1 221 ? -27.844 3.896 -8.531 1 58.94 221 PRO B O 1
ATOM 3419 N N . LYS B 1 222 ? -28.047 1.853 -7.617 1 49.59 222 LYS B N 1
ATOM 3420 C CA . LYS B 1 222 ? -28.438 1.312 -8.922 1 49.59 222 LYS B CA 1
ATOM 3421 C C . LYS B 1 222 ? -29.719 1.965 -9.422 1 49.59 222 LYS B C 1
ATOM 3423 O O . LYS B 1 222 ? -30.641 2.205 -8.648 1 49.59 222 LYS B O 1
ATOM 3428 N N . PRO B 1 223 ? -29.703 2.664 -10.664 1 40.94 223 PRO B N 1
ATOM 3429 C CA . PRO B 1 223 ? -31.016 3.148 -11.117 1 40.94 223 PRO B CA 1
ATOM 3430 C C . PRO B 1 223 ? -32.156 2.166 -10.812 1 40.94 223 PRO B C 1
ATOM 3432 O O . PRO B 1 223 ? -31.984 0.96 -11.031 1 40.94 223 PRO B O 1
ATOM 3435 N N . ILE B 1 224 ? -33.062 2.545 -9.977 1 30.44 224 ILE B N 1
ATOM 3436 C CA . ILE B 1 224 ? -34.281 1.774 -10 1 30.44 224 ILE B CA 1
ATOM 3437 C C . ILE B 1 224 ? -34.938 1.877 -11.375 1 30.44 224 ILE B C 1
ATOM 3439 O O . ILE B 1 224 ? -35.031 2.969 -11.938 1 30.44 224 ILE B O 1
#

Sequence (448 aa):
MYERPGYSAIEPAAVLDLLTANPLGLVVTIDGARPLATHAPVLFSQGPNGVAQAEVASGDAPLVGSLLVGHMNADNPQWRGMQKGGRVLVAFQGPHGYVSPSVYGVTPASPTWNFTAVHIAGTLEPIADPESTFELVCDTARRLEARFGHGWRQEPSLDYFRRIVSGVGAFEIQVESVQTMFKLSQEQPPVLRRRVAEHFESSDSVLHQELADLMRKHVFPKPIMYERPGYSAIEPAAVLDLLTANPLGLVVTIDGARPLATHAPVLFSQGPNGVAQAEVASGDAPLVGSLLVGHMNADNPQWRGMQKGGRVLVAFQGPHGYVSPSVYGVTPASPTWNFTAVHIAGTLEPIADPESTFELVCDTARRLEARFGHGWRQEPSLDYFRRIVSGVGAFEIQVESVQTMFKLSQEQPPVLRRRVAEHFESSDSVLHQELADLMRKHVFPKPI

InterPro domains:
  IPR007396 Transcriptional regulator PAI 2-type [PF04299] (1-176)
  IPR007396 Transcriptional regulator PAI 2-type [PIRSF010372] (1-217)
  IPR007396 Transcriptional regulator PAI 2-type [PTHR35802] (1-218)
  IPR012349 FMN-binding split barrel [G3DSA:2.30.110.10] (1-219)

Organism: Mycobacterium marinum (strain ATCC BAA-535 / M) (NCBI:txid216594)

Radius of gyration: 21.79 Å; Cα contacts (8 Å, |Δi|>4): 941; chains: 2; bounding box: 63×59×51 Å

pLDDT: mean 92.19, std 9.75, range [29.23, 98.81]

Solvent-accessible surface area (backbone atoms only — not comparable to full-atom values): 23749 Å² total; per-residue (Å²): 99,70,73,59,90,81,62,72,84,75,52,50,38,58,53,51,48,47,42,69,74,28,30,70,18,39,42,32,39,68,58,83,86,38,77,42,49,35,79,29,50,42,41,84,68,31,23,44,95,68,33,54,59,67,39,26,36,73,59,79,35,56,65,58,52,12,33,34,36,36,46,42,56,45,81,24,69,67,43,65,59,42,65,76,32,45,59,35,34,35,41,29,65,53,43,48,46,73,42,42,37,52,57,59,72,56,82,64,59,71,67,52,67,36,35,30,35,41,38,40,33,28,42,33,39,54,53,83,50,66,67,60,42,46,51,50,53,52,49,51,53,50,53,50,36,71,73,66,40,68,83,61,74,62,75,81,18,47,67,59,49,65,69,52,43,82,50,49,39,31,34,37,31,40,32,66,43,78,47,67,41,75,46,52,54,71,89,47,56,69,71,44,34,50,38,48,30,49,54,27,48,71,42,76,32,44,48,30,32,51,34,20,52,48,29,53,68,73,60,43,77,73,86,126,97,69,72,58,88,81,61,71,84,76,52,49,39,58,51,52,48,47,41,69,75,29,30,70,18,38,41,31,38,68,59,85,87,37,76,43,49,36,78,29,52,41,42,86,70,29,21,43,95,68,32,54,59,68,40,26,37,72,60,78,35,54,65,56,52,12,32,34,34,34,46,44,56,44,82,24,70,69,42,65,60,42,65,74,32,45,62,36,35,36,41,29,64,54,42,47,48,73,42,42,37,52,57,60,72,57,81,64,59,70,67,50,67,34,34,30,36,40,38,39,32,28,41,34,39,53,54,81,50,66,67,59,42,45,51,48,54,52,50,50,53,52,54,50,38,72,74,64,41,69,82,60,74,62,75,82,19,49,67,58,48,64,70,52,43,83,50,49,37,31,33,37,30,42,32,66,44,76,47,67,42,73,46,53,54,71,89,46,57,71,72,42,34,49,37,48,30,51,54,26,48,71,42,75,32,44,48,31,30,52,34,20,51,49,29,52,68,72,58,43,75,71,85,127